Protein AF-A0A3D2JC49-F1 (afdb_monomer)

Structure (mmCIF, N/CA/C/O backbone):
data_AF-A0A3D2JC49-F1
#
_entry.id   AF-A0A3D2JC49-F1
#
loop_
_atom_site.group_PDB
_atom_site.id
_atom_site.type_symbol
_atom_site.label_atom_id
_atom_site.label_alt_id
_atom_site.label_comp_id
_atom_site.label_asym_id
_atom_site.label_entity_id
_atom_site.label_seq_id
_atom_site.pdbx_PDB_ins_code
_atom_site.Cartn_x
_atom_site.Cartn_y
_atom_site.Cartn_z
_atom_site.occupancy
_atom_site.B_iso_or_equiv
_atom_site.auth_seq_id
_atom_site.auth_comp_id
_atom_site.auth_asym_id
_atom_site.auth_atom_id
_atom_site.pdbx_PDB_model_num
ATOM 1 N N . ALA A 1 1 ? 14.932 18.292 14.779 1.00 39.97 1 ALA A N 1
ATOM 2 C CA . ALA A 1 1 ? 14.675 18.226 16.216 1.00 39.97 1 ALA A CA 1
ATOM 3 C C . ALA A 1 1 ? 13.165 18.340 16.402 1.00 39.97 1 ALA A C 1
ATOM 5 O O . ALA A 1 1 ? 12.447 18.648 15.458 1.00 39.97 1 ALA A O 1
ATOM 6 N N . VAL A 1 2 ? 12.656 17.930 17.554 1.00 44.69 2 VAL A N 1
ATOM 7 C CA . VAL A 1 2 ? 11.220 17.808 17.803 1.00 44.69 2 VAL A CA 1
ATOM 8 C C . VAL A 1 2 ? 10.951 18.493 19.133 1.00 44.69 2 VAL A C 1
ATOM 10 O O . VAL A 1 2 ? 11.726 18.306 20.071 1.00 44.69 2 VAL A O 1
ATOM 13 N N . GLY A 1 3 ? 9.915 19.328 19.198 1.00 42.66 3 GLY A N 1
ATOM 14 C CA . GLY A 1 3 ? 9.505 19.971 20.441 1.00 42.66 3 GLY A CA 1
ATOM 15 C C . GLY A 1 3 ? 8.953 18.930 21.404 1.00 42.66 3 GLY A C 1
ATOM 16 O O . GLY A 1 3 ? 7.839 18.455 21.221 1.00 42.66 3 GLY A O 1
ATOM 17 N N . ILE A 1 4 ? 9.738 18.530 22.402 1.00 47.16 4 ILE A N 1
ATOM 18 C CA . ILE A 1 4 ? 9.265 17.660 23.482 1.00 47.16 4 ILE A CA 1
ATOM 19 C C . ILE A 1 4 ? 8.962 18.561 24.671 1.00 47.16 4 ILE A C 1
ATOM 21 O O . ILE A 1 4 ? 9.875 19.095 25.304 1.00 47.16 4 ILE A O 1
ATOM 25 N N . VAL A 1 5 ? 7.681 18.721 24.997 1.00 46.28 5 VAL A N 1
ATOM 26 C CA . VAL A 1 5 ? 7.289 19.432 26.215 1.00 46.28 5 VAL A CA 1
ATOM 27 C C . VAL A 1 5 ? 7.385 18.452 27.384 1.00 46.28 5 VAL A C 1
ATOM 29 O O . VAL A 1 5 ? 6.594 17.513 27.499 1.00 46.28 5 VAL A O 1
ATOM 32 N N . ARG A 1 6 ? 8.364 18.668 28.273 1.00 41.81 6 ARG A N 1
ATOM 33 C CA . ARG A 1 6 ? 8.480 17.961 29.557 1.00 41.81 6 ARG A CA 1
ATOM 34 C C . ARG A 1 6 ? 7.949 18.853 30.676 1.00 41.81 6 ARG A C 1
ATOM 36 O O . ARG A 1 6 ? 8.665 19.714 31.179 1.00 41.81 6 ARG A O 1
ATOM 43 N N . VAL A 1 7 ? 6.707 18.628 31.091 1.00 46.28 7 VAL A N 1
ATOM 44 C CA . VAL A 1 7 ? 6.121 19.314 32.251 1.00 46.28 7 VAL A CA 1
ATOM 45 C C . VAL A 1 7 ? 6.652 18.672 33.541 1.00 46.28 7 VAL A C 1
ATOM 47 O O . VAL A 1 7 ? 6.494 17.470 33.743 1.00 46.28 7 VAL A O 1
ATOM 50 N N . ARG A 1 8 ? 7.302 19.451 34.420 1.00 39.19 8 ARG A N 1
ATOM 51 C CA . ARG A 1 8 ? 7.629 19.035 35.798 1.00 39.19 8 ARG A CA 1
ATOM 52 C C . ARG A 1 8 ? 6.595 19.629 36.756 1.00 39.19 8 ARG A C 1
ATOM 54 O O . ARG A 1 8 ? 6.469 20.846 36.838 1.00 39.19 8 ARG A O 1
ATOM 61 N N . HIS A 1 9 ? 5.890 18.779 37.500 1.00 46.41 9 HIS A N 1
ATOM 62 C CA . HIS A 1 9 ? 4.875 19.182 38.482 1.00 46.41 9 HIS A CA 1
ATOM 63 C C . HIS A 1 9 ? 5.491 19.665 39.806 1.00 46.41 9 HIS A C 1
ATOM 65 O O . HIS A 1 9 ? 5.233 19.083 40.853 1.00 46.41 9 HIS A O 1
ATOM 71 N N . SER A 1 10 ? 6.335 20.700 39.776 1.00 39.62 10 SER A N 1
ATOM 72 C CA . SER A 1 10 ? 6.912 21.270 41.005 1.00 39.62 10 SER A CA 1
ATOM 73 C C . SER A 1 10 ? 6.363 22.650 41.382 1.00 39.62 10 SER A C 1
ATOM 75 O O . SER A 1 10 ? 6.538 23.043 42.529 1.00 39.62 10 SER A O 1
ATOM 77 N N . GLN A 1 11 ? 5.669 23.366 40.481 1.00 47.62 11 GLN A N 1
ATOM 78 C CA . GLN A 1 11 ? 4.970 24.635 40.765 1.00 47.62 11 GLN A CA 1
ATOM 79 C C . GLN A 1 11 ? 3.762 24.838 39.820 1.00 47.62 11 GLN A C 1
ATOM 81 O O . GLN A 1 11 ? 3.788 24.312 38.704 1.00 47.62 11 GLN A O 1
ATOM 86 N N . PRO A 1 12 ? 2.709 25.583 40.224 1.00 50.75 12 PRO A N 1
ATOM 87 C CA . PRO A 1 12 ? 1.574 25.900 39.359 1.00 50.75 12 PRO A CA 1
ATOM 88 C C . PRO A 1 12 ? 2.000 26.904 38.282 1.00 50.75 12 PRO A C 1
ATOM 90 O O . PRO A 1 12 ? 1.977 28.115 38.474 1.00 50.75 12 PRO A O 1
ATOM 93 N N . VAL A 1 13 ? 2.420 26.381 37.137 1.00 59.00 13 VAL A N 1
ATOM 94 C CA . VAL A 1 13 ? 2.703 27.165 35.935 1.00 59.00 13 VAL A CA 1
ATOM 95 C C . VAL A 1 13 ? 1.422 27.203 35.101 1.00 59.00 13 VAL A C 1
ATOM 97 O O . VAL A 1 13 ? 0.988 26.161 34.627 1.00 59.00 13 VAL A O 1
ATOM 100 N N . THR A 1 14 ? 0.787 28.368 34.941 1.00 65.50 14 THR A N 1
ATOM 101 C CA . THR A 1 14 ? -0.473 28.509 34.179 1.00 65.50 14 THR A CA 1
ATOM 102 C C . THR A 1 14 ? -0.261 28.452 32.666 1.00 65.50 14 THR A C 1
ATOM 104 O O . THR A 1 14 ? -1.118 27.936 31.948 1.00 65.50 14 THR A O 1
ATOM 107 N N . THR A 1 15 ? 0.897 28.904 32.179 1.00 66.06 15 THR A N 1
ATOM 108 C CA . THR A 1 15 ? 1.256 28.940 30.756 1.00 66.06 15 THR A CA 1
ATOM 109 C C . THR A 1 15 ? 2.574 28.220 30.486 1.00 66.06 15 THR A C 1
ATOM 111 O O . THR A 1 15 ? 3.553 28.374 31.208 1.00 66.06 15 THR A O 1
ATOM 114 N N . VAL A 1 16 ? 2.622 27.425 29.421 1.00 67.62 16 VAL A N 1
ATOM 115 C CA . VAL A 1 16 ? 3.825 26.727 28.965 1.00 67.62 16 VAL A CA 1
ATOM 116 C C . VAL A 1 16 ? 4.256 27.278 27.614 1.00 67.62 16 VAL A C 1
ATOM 118 O O . VAL A 1 16 ? 3.434 27.544 26.737 1.00 67.62 16 VAL A O 1
ATOM 121 N N . SER A 1 17 ? 5.564 27.455 27.445 1.00 66.69 17 SER A N 1
ATOM 122 C CA . SER A 1 17 ? 6.133 27.768 26.143 1.00 66.69 17 SER A CA 1
ATOM 123 C C . SER A 1 17 ? 6.436 26.486 25.384 1.00 66.69 17 SER A C 1
ATOM 125 O O . SER A 1 17 ? 7.095 25.589 25.908 1.00 66.69 17 SER A O 1
ATOM 127 N N . ILE A 1 18 ? 6.004 26.439 24.131 1.00 64.12 18 ILE A N 1
ATOM 128 C CA . ILE A 1 18 ? 6.214 25.319 23.222 1.00 64.12 18 ILE A CA 1
ATOM 129 C C . ILE A 1 18 ? 7.109 25.803 22.093 1.00 64.12 18 ILE A C 1
ATOM 131 O O . ILE A 1 18 ? 6.855 26.848 21.499 1.00 64.12 18 ILE A O 1
ATOM 135 N N . SER A 1 19 ? 8.163 25.047 21.816 1.00 58.69 19 SER A N 1
ATOM 136 C CA . SER A 1 19 ? 9.083 25.301 20.715 1.00 58.69 19 SER A CA 1
ATOM 137 C C . SER A 1 19 ? 9.473 24.000 20.029 1.00 58.69 19 SER A C 1
ATOM 139 O O . SER A 1 19 ? 9.509 22.944 20.660 1.00 58.69 19 SER A O 1
ATOM 141 N N . GLY A 1 20 ? 9.763 24.060 18.731 1.00 58.50 20 GLY A N 1
ATOM 142 C CA . GLY A 1 20 ? 10.135 22.888 17.940 1.00 58.50 20 GLY A CA 1
ATOM 143 C C . GLY A 1 20 ? 10.686 23.277 16.573 1.00 58.50 20 GLY A C 1
ATOM 144 O O . GLY A 1 20 ? 10.471 24.392 16.114 1.00 58.50 20 GLY A O 1
ATOM 145 N N . GLY A 1 21 ? 11.436 22.376 15.942 1.00 52.50 21 GLY A N 1
ATOM 146 C CA . GLY A 1 21 ? 12.013 22.629 14.625 1.00 52.50 21 GLY A CA 1
ATOM 147 C C . GLY A 1 21 ? 13.159 21.686 14.287 1.00 52.50 21 GLY A C 1
ATOM 148 O O . GLY A 1 21 ? 13.686 20.992 15.156 1.00 52.50 21 GLY A O 1
ATOM 149 N N . GLU A 1 22 ? 13.555 21.613 13.019 1.00 53.75 22 GLU A N 1
ATOM 150 C CA . GLU A 1 22 ? 14.555 20.642 12.561 1.00 53.75 22 GLU A CA 1
ATOM 151 C C . GLU A 1 22 ? 15.942 20.868 13.178 1.00 53.75 22 GLU A C 1
ATOM 153 O O . GLU A 1 22 ? 16.644 19.904 13.506 1.00 53.75 22 GLU A O 1
ATOM 158 N N . THR A 1 23 ? 16.273 22.122 13.450 1.00 53.59 23 THR A N 1
ATOM 159 C CA . THR A 1 23 ? 17.495 22.563 14.115 1.00 53.59 23 THR A CA 1
ATOM 160 C C . THR A 1 23 ? 17.195 23.282 15.435 1.00 53.59 23 THR A C 1
ATOM 162 O O . THR A 1 23 ? 16.060 23.654 15.732 1.00 53.59 23 THR A O 1
ATOM 165 N N . VAL A 1 24 ? 18.233 23.511 16.248 1.00 55.34 24 VAL A N 1
ATOM 166 C CA . VAL A 1 24 ? 18.128 24.379 17.438 1.00 55.34 24 VAL A CA 1
ATOM 167 C C . VAL A 1 24 ? 17.704 25.797 17.041 1.00 55.34 24 VAL A C 1
ATOM 169 O O . VAL A 1 24 ? 16.984 26.450 17.792 1.00 55.34 24 VAL A O 1
ATOM 172 N N . GLN A 1 25 ? 18.118 26.263 15.860 1.00 57.81 25 GLN A N 1
ATOM 173 C CA . GLN A 1 25 ? 17.736 27.574 15.349 1.00 57.81 25 GLN A CA 1
ATOM 174 C C . GLN A 1 25 ? 16.249 27.617 14.979 1.00 57.81 25 GLN A C 1
ATOM 176 O O . GLN A 1 25 ? 15.570 28.568 15.346 1.00 57.81 25 GLN A O 1
ATOM 181 N N . ASP A 1 26 ? 15.714 26.563 14.362 1.00 56.78 26 ASP A N 1
ATOM 182 C CA . ASP A 1 26 ? 14.283 26.469 14.047 1.00 56.78 26 ASP A CA 1
ATOM 183 C C . ASP A 1 26 ? 13.427 26.446 15.315 1.00 56.78 26 ASP A C 1
ATOM 185 O O . ASP A 1 26 ? 12.432 27.157 15.395 1.00 56.78 26 ASP A O 1
ATOM 189 N N . ALA A 1 27 ? 13.861 25.710 16.345 1.00 57.94 27 ALA A N 1
ATOM 190 C CA . ALA A 1 27 ? 13.188 25.705 17.642 1.00 57.94 27 ALA A CA 1
ATOM 191 C C . ALA A 1 27 ? 13.196 27.084 18.322 1.00 57.94 27 ALA A C 1
ATOM 193 O O . ALA A 1 27 ? 12.253 27.433 19.021 1.00 57.94 27 ALA A O 1
ATOM 194 N N . ARG A 1 28 ? 14.240 27.892 18.117 1.00 61.44 28 ARG A N 1
ATOM 195 C CA . ARG A 1 28 ? 14.273 29.280 18.608 1.00 61.44 28 ARG A CA 1
ATOM 196 C C . ARG A 1 28 ? 13.389 30.212 17.781 1.00 61.44 28 ARG A C 1
ATOM 198 O O . ARG A 1 28 ? 12.831 31.151 18.333 1.00 61.44 28 ARG A O 1
ATOM 205 N N . ASN A 1 29 ? 13.268 29.954 16.482 1.00 64.00 29 ASN A N 1
ATOM 206 C CA . ASN A 1 29 ? 12.467 30.761 15.564 1.00 64.00 29 ASN A CA 1
ATOM 207 C C . ASN A 1 29 ? 10.963 30.452 15.667 1.00 64.00 29 ASN A C 1
ATOM 209 O O . ASN A 1 29 ? 10.142 31.306 15.343 1.00 64.00 29 ASN A O 1
ATOM 213 N N . VAL A 1 30 ? 10.595 29.243 16.103 1.00 62.78 30 VAL A N 1
ATOM 214 C CA . VAL A 1 30 ? 9.205 28.789 16.215 1.00 62.78 30 VAL A CA 1
ATOM 215 C C . VAL A 1 30 ? 8.884 28.477 17.673 1.00 62.78 30 VAL A C 1
ATOM 217 O O . VAL A 1 30 ? 9.058 27.354 18.150 1.00 62.78 30 VAL A O 1
ATOM 220 N N . GLN A 1 31 ? 8.409 29.502 18.379 1.00 66.50 31 GLN A N 1
ATOM 221 C CA . GLN A 1 31 ? 7.994 29.434 19.775 1.00 66.50 31 GLN A CA 1
ATOM 222 C C . GLN A 1 31 ? 6.611 30.069 19.930 1.00 66.50 31 GLN A C 1
ATOM 224 O O . GLN A 1 31 ? 6.362 31.159 19.420 1.00 66.50 31 GLN A O 1
ATOM 229 N N . PHE A 1 32 ? 5.717 29.409 20.660 1.00 67.75 32 PHE A N 1
ATOM 230 C CA . PHE A 1 32 ? 4.435 29.986 21.056 1.00 67.75 32 PHE A CA 1
ATOM 231 C C . PHE A 1 32 ? 4.120 29.651 22.516 1.00 67.75 32 PHE A C 1
ATOM 233 O O . PHE A 1 32 ? 4.664 28.702 23.086 1.00 67.75 32 PHE A O 1
ATOM 240 N N . GLN A 1 33 ? 3.271 30.460 23.145 1.00 69.44 33 GLN A N 1
ATOM 241 C CA . GLN A 1 33 ? 2.819 30.247 24.519 1.00 69.44 33 GLN A CA 1
ATOM 242 C C . GLN A 1 33 ? 1.380 29.743 24.515 1.00 69.44 33 GLN A C 1
ATOM 244 O O . GLN A 1 33 ? 0.551 30.229 23.750 1.00 69.44 33 GLN A O 1
ATOM 249 N N . THR A 1 34 ? 1.077 28.780 25.380 1.00 67.19 34 THR A N 1
ATOM 250 C CA . THR A 1 34 ? -0.283 28.264 25.557 1.00 67.19 34 THR A CA 1
ATOM 251 C C . THR A 1 34 ? -0.551 27.933 27.021 1.00 67.19 34 THR A C 1
ATOM 253 O O . THR A 1 34 ? 0.379 27.834 27.823 1.00 67.19 34 THR A O 1
ATOM 256 N N . ASN A 1 35 ? -1.816 27.754 27.394 1.00 70.31 35 ASN A N 1
ATOM 257 C CA . ASN A 1 35 ? -2.174 27.340 28.748 1.00 70.31 35 ASN A CA 1
ATOM 258 C C . ASN A 1 35 ? -1.738 25.895 29.000 1.00 70.31 35 ASN A C 1
ATOM 260 O O . ASN A 1 35 ? -1.950 25.016 28.164 1.00 70.31 35 ASN A O 1
ATOM 264 N N . ILE A 1 36 ? -1.179 25.626 30.184 1.00 67.44 36 ILE A N 1
ATOM 265 C CA . ILE A 1 36 ? -0.744 24.272 30.546 1.00 67.44 36 ILE A CA 1
ATOM 266 C C . ILE A 1 36 ? -1.908 23.281 30.491 1.00 67.44 36 ILE A C 1
ATOM 268 O O . ILE A 1 36 ? -1.710 22.147 30.087 1.00 67.44 36 ILE A O 1
ATOM 272 N N . SER A 1 37 ? -3.128 23.707 30.828 1.00 63.41 37 SER A N 1
ATOM 273 C CA . SER A 1 37 ? -4.338 22.881 30.794 1.00 63.41 37 SER A CA 1
ATOM 274 C C . SER A 1 37 ? -4.749 22.477 29.377 1.00 63.41 37 SER A C 1
ATOM 276 O O . SER A 1 37 ? -5.304 21.395 29.203 1.00 63.41 37 SER A O 1
ATOM 278 N N . SER A 1 38 ? -4.419 23.279 28.362 1.00 61.28 38 SER A N 1
ATOM 279 C CA . SER A 1 38 ? -4.596 22.925 26.946 1.00 61.28 38 SER A CA 1
ATOM 280 C C . SER A 1 38 ? -3.604 21.849 26.486 1.00 61.28 38 SER A C 1
ATOM 282 O O . SER A 1 38 ? -3.833 21.184 25.482 1.00 61.28 38 SER A O 1
ATOM 284 N N . VAL A 1 39 ? -2.514 21.664 27.238 1.00 57.19 39 VAL A N 1
ATOM 285 C CA . VAL A 1 39 ? -1.455 20.674 26.994 1.00 57.19 39 VAL A CA 1
ATOM 286 C C . VAL A 1 39 ? -1.627 19.424 27.862 1.00 57.19 39 VAL A C 1
ATOM 288 O O . VAL A 1 39 ? -1.443 18.316 27.380 1.00 57.19 39 VAL A O 1
ATOM 291 N N . THR A 1 40 ? -1.984 19.580 29.140 1.00 54.81 40 THR A N 1
ATOM 292 C CA . THR A 1 40 ? -2.034 18.505 30.147 1.00 54.81 40 THR A CA 1
ATOM 293 C C . THR A 1 40 ? -3.450 18.037 30.481 1.00 54.81 40 THR A C 1
ATOM 295 O O . THR A 1 40 ? -3.623 16.891 30.886 1.00 54.81 40 THR A O 1
ATOM 298 N N . GLY A 1 41 ? -4.483 18.860 30.259 1.00 49.91 41 GLY A N 1
ATOM 299 C CA . GLY A 1 41 ? -5.902 18.481 30.385 1.00 49.91 41 GLY A CA 1
ATOM 300 C C . GLY A 1 41 ? -6.405 17.599 29.234 1.00 49.91 41 GLY A C 1
ATOM 301 O O . GLY A 1 41 ? -7.597 17.314 29.119 1.00 49.91 41 GLY A O 1
ATOM 302 N N . ALA A 1 42 ? -5.493 17.183 28.365 1.00 49.38 42 ALA A N 1
ATOM 303 C CA . ALA A 1 42 ? -5.682 16.310 27.221 1.00 49.38 42 ALA A CA 1
ATOM 304 C C . ALA A 1 42 ? -5.710 14.805 27.582 1.00 49.38 42 ALA A C 1
ATOM 306 O O . ALA A 1 42 ? -5.765 13.975 26.681 1.00 49.38 42 ALA A O 1
ATOM 307 N N . VAL A 1 43 ? -5.683 14.440 28.872 1.00 47.62 43 VAL A N 1
ATOM 308 C CA . VAL A 1 43 ? -5.729 13.045 29.358 1.00 47.62 43 VAL A CA 1
ATOM 309 C C . VAL A 1 43 ? -7.083 12.758 30.026 1.00 47.62 43 VAL A C 1
ATOM 311 O O . VAL A 1 43 ? -7.542 13.589 30.812 1.00 47.62 43 VAL A O 1
ATOM 314 N N . PRO A 1 44 ? -7.714 11.592 29.791 1.00 45.94 44 PRO A N 1
ATOM 315 C CA . PRO A 1 44 ? -8.818 11.133 30.627 1.00 45.94 44 PRO A CA 1
ATOM 316 C C . PRO A 1 44 ? -8.366 10.908 32.079 1.00 45.94 44 PRO A C 1
ATOM 318 O O . PRO A 1 44 ? -7.251 10.456 32.341 1.00 45.94 44 PRO A O 1
ATOM 321 N N . GLN A 1 45 ? -9.254 11.181 33.035 1.00 43.12 45 GLN A N 1
ATOM 322 C CA . GLN A 1 45 ? -8.967 11.123 34.476 1.00 43.12 45 GLN A CA 1
ATOM 323 C C . GLN A 1 45 ? -8.604 9.714 35.005 1.00 43.12 45 GLN A C 1
ATOM 325 O O . GLN A 1 45 ? -8.135 9.601 36.134 1.00 43.12 45 GLN A O 1
ATOM 330 N N . SER A 1 46 ? -8.775 8.647 34.213 1.00 44.06 46 SER A N 1
ATOM 331 C CA . SER A 1 46 ? -8.655 7.246 34.651 1.00 44.06 46 SER A CA 1
ATOM 332 C C . SER A 1 46 ? -7.310 6.542 34.383 1.00 44.06 46 SER A C 1
ATOM 334 O O . SER A 1 46 ? -7.178 5.380 34.748 1.00 44.06 46 SER A O 1
ATOM 336 N N . GLY A 1 47 ? -6.288 7.219 33.837 1.00 45.09 47 GLY A N 1
ATOM 337 C CA . GLY A 1 47 ? -4.911 6.691 33.737 1.00 45.09 47 GLY A CA 1
ATOM 338 C C . GLY A 1 47 ? -4.706 5.629 32.634 1.00 45.09 47 GLY A C 1
ATOM 339 O O . GLY A 1 47 ? -5.383 4.618 32.565 1.00 45.09 47 GLY A O 1
ATOM 340 N N . SER A 1 48 ? -3.763 5.735 31.703 1.00 44.72 48 SER A N 1
ATOM 341 C CA . SER A 1 48 ? -2.545 6.537 31.662 1.00 44.72 48 SER A CA 1
ATOM 342 C C . SER A 1 48 ? -2.133 6.805 30.210 1.00 44.72 48 SER A C 1
ATOM 344 O O . SER A 1 48 ? -1.747 5.875 29.501 1.00 44.72 48 SER A O 1
ATOM 346 N N . TRP A 1 49 ? -2.152 8.071 29.791 1.00 48.16 49 TRP A N 1
ATOM 347 C CA . TRP A 1 49 ? -1.079 8.618 28.956 1.00 48.16 49 TRP A CA 1
ATOM 348 C C . TRP A 1 49 ? -0.041 9.158 29.941 1.00 48.16 49 TRP A C 1
ATOM 350 O O . TRP A 1 49 ? -0.217 10.238 30.502 1.00 48.16 49 TRP A O 1
ATOM 360 N N . GLN A 1 50 ? 0.978 8.364 30.269 1.00 41.59 50 GLN A N 1
ATOM 361 C CA . GLN A 1 50 ? 2.081 8.831 31.107 1.00 41.59 50 GLN A CA 1
ATOM 362 C C . GLN A 1 50 ? 3.301 9.096 30.230 1.00 41.59 50 GLN A C 1
ATOM 364 O O . GLN A 1 50 ? 3.855 8.176 29.639 1.00 41.59 50 GLN A O 1
ATOM 369 N N . GLY A 1 51 ? 3.746 10.352 30.219 1.00 46.03 51 GLY A N 1
ATOM 370 C CA . GLY A 1 51 ? 5.074 10.726 29.744 1.00 46.03 51 GLY A CA 1
ATOM 371 C C . GLY A 1 51 ? 5.103 11.337 28.346 1.00 46.03 51 GLY A C 1
ATOM 372 O O . GLY A 1 51 ? 4.845 10.667 27.358 1.00 46.03 51 GLY A O 1
ATOM 373 N N . ASN A 1 52 ? 5.560 12.594 28.314 1.00 41.66 52 ASN A N 1
ATOM 374 C CA . ASN A 1 52 ? 5.977 13.369 27.145 1.00 41.66 52 ASN A CA 1
ATOM 375 C C . ASN A 1 52 ? 4.849 13.681 26.139 1.00 41.66 52 ASN A C 1
ATOM 377 O O . ASN A 1 52 ? 4.153 12.805 25.645 1.00 41.66 52 ASN A O 1
ATOM 381 N N . TRP A 1 53 ? 4.690 14.960 25.805 1.00 50.06 53 TRP A N 1
ATOM 382 C CA . TRP A 1 53 ? 3.783 15.400 24.745 1.00 50.06 53 TRP A CA 1
ATOM 383 C C . TRP A 1 53 ? 4.620 15.820 23.542 1.00 50.06 53 TRP A C 1
ATOM 385 O O . TRP A 1 53 ? 5.528 16.648 23.680 1.00 50.06 53 TRP A O 1
ATOM 395 N N . LEU A 1 54 ? 4.320 15.255 22.373 1.00 51.12 54 LEU A N 1
ATOM 396 C CA . LEU A 1 54 ? 4.851 15.723 21.096 1.00 51.12 54 LEU A CA 1
ATOM 397 C C . LEU A 1 54 ? 3.911 16.774 20.523 1.00 51.12 54 LEU A C 1
ATOM 399 O O . LEU A 1 54 ? 3.183 16.547 19.564 1.00 51.12 54 LEU A O 1
ATOM 403 N N . ILE A 1 55 ? 3.912 17.956 21.128 1.00 54.59 55 ILE A N 1
ATOM 404 C CA . ILE A 1 55 ? 3.110 19.040 20.577 1.00 54.59 55 ILE A CA 1
ATOM 405 C C . ILE A 1 55 ? 3.838 19.587 19.360 1.00 54.59 55 ILE A C 1
ATOM 407 O O . ILE A 1 55 ? 4.996 20.004 19.439 1.00 54.59 55 ILE A O 1
ATOM 411 N N . ALA A 1 56 ? 3.153 19.572 18.219 1.00 58.78 56 ALA A N 1
ATOM 412 C CA . ALA A 1 56 ? 3.676 20.196 17.021 1.00 58.78 56 ALA A CA 1
ATOM 413 C C . ALA A 1 56 ? 3.911 21.685 17.270 1.00 58.78 56 ALA A C 1
ATOM 415 O O . ALA A 1 56 ? 3.190 22.342 18.011 1.00 58.78 56 ALA A O 1
ATOM 416 N N . GLN A 1 57 ? 4.922 22.234 16.606 1.00 60.47 57 GLN A N 1
ATOM 417 C CA . GLN A 1 57 ? 5.375 23.619 16.756 1.00 60.47 57 GLN A CA 1
ATOM 418 C C . GLN A 1 57 ? 4.358 24.690 16.294 1.00 60.47 57 GLN A C 1
ATOM 420 O O . GLN A 1 57 ? 4.725 25.847 16.127 1.00 60.47 57 GLN A O 1
ATOM 425 N N . LYS A 1 58 ? 3.097 24.322 16.034 1.00 72.31 58 LYS A N 1
ATOM 426 C CA . LYS A 1 58 ? 2.048 25.204 15.516 1.00 72.31 58 LYS A CA 1
ATOM 427 C C . LYS A 1 58 ? 0.790 25.110 16.383 1.00 72.31 58 LYS A C 1
ATOM 429 O O . LYS A 1 58 ? 0.349 24.010 16.706 1.00 72.31 58 LYS A O 1
ATOM 434 N N . GLN A 1 59 ? 0.170 26.260 16.658 1.00 76.38 59 GLN A N 1
ATOM 435 C CA . GLN A 1 59 ? -1.088 26.366 17.413 1.00 76.38 59 GLN A CA 1
ATOM 436 C C . GLN A 1 59 ? -2.211 25.511 16.799 1.00 76.38 59 GLN A C 1
ATOM 438 O O . GLN A 1 59 ? -2.901 24.805 17.526 1.00 76.38 59 GLN A O 1
ATOM 443 N N . ILE A 1 60 ? -2.287 25.448 15.463 1.00 83.62 60 ILE A N 1
ATOM 444 C CA . ILE A 1 60 ? -3.284 24.640 14.743 1.00 83.62 60 ILE A CA 1
ATOM 445 C C . ILE A 1 60 ? -3.297 23.161 15.167 1.00 83.62 60 ILE A C 1
ATOM 447 O O . ILE A 1 60 ? -4.352 22.542 15.210 1.00 83.62 60 ILE A O 1
ATOM 451 N N . SER A 1 61 ? -2.151 22.574 15.534 1.00 80.75 61 SER A N 1
ATOM 452 C CA . SER A 1 61 ? -2.096 21.178 15.988 1.00 80.75 61 SER A CA 1
ATOM 453 C C . SER A 1 61 ? -2.741 20.980 17.363 1.00 80.75 61 SER A C 1
ATOM 455 O O . SER A 1 61 ? -3.339 19.932 17.605 1.00 80.75 61 SER A O 1
ATOM 457 N N . LEU A 1 62 ? -2.663 21.981 18.245 1.00 77.81 62 LEU A N 1
ATOM 458 C CA . LEU A 1 62 ? -3.391 21.981 19.517 1.00 77.81 62 LEU A CA 1
ATOM 459 C C . LEU A 1 62 ? -4.883 22.243 19.315 1.00 77.81 62 LEU A C 1
ATOM 461 O O . LEU A 1 62 ? -5.703 21.650 20.019 1.00 77.81 62 LEU A O 1
ATOM 465 N N . ASP A 1 63 ? -5.230 23.104 18.360 1.00 84.06 63 ASP A N 1
ATOM 466 C CA . ASP A 1 63 ? -6.622 23.423 18.041 1.00 84.06 63 ASP A CA 1
ATOM 467 C C . ASP A 1 63 ? -7.345 22.185 17.497 1.00 84.06 63 ASP A C 1
ATOM 469 O O . ASP A 1 63 ? -8.414 21.839 17.996 1.00 84.06 63 ASP A O 1
ATOM 473 N N . ILE A 1 64 ? -6.713 21.448 16.571 1.00 88.38 64 ILE A N 1
ATOM 474 C CA . ILE A 1 64 ? -7.216 20.167 16.040 1.00 88.38 64 ILE A CA 1
ATOM 475 C C . ILE A 1 64 ? -7.480 19.172 17.169 1.00 88.38 64 ILE A C 1
ATOM 477 O O . ILE A 1 64 ? -8.542 18.555 17.220 1.00 88.38 64 ILE A O 1
ATOM 481 N N . TRP A 1 65 ? -6.528 19.012 18.089 1.00 83.12 65 TRP A N 1
ATOM 482 C CA . TRP A 1 65 ? -6.695 18.088 19.206 1.00 83.12 65 TRP A CA 1
ATOM 483 C C . TRP A 1 65 ? -7.827 18.500 20.146 1.00 83.12 65 TRP A C 1
ATOM 485 O O . TRP A 1 65 ? -8.668 17.681 20.515 1.00 83.12 65 TRP A O 1
ATOM 495 N N . SER A 1 66 ? -7.860 19.777 20.524 1.00 81.81 66 SER A N 1
ATOM 496 C CA . SER A 1 66 ? -8.886 20.322 21.415 1.00 81.81 66 SER A CA 1
ATOM 497 C C . SER A 1 66 ? -10.275 20.177 20.800 1.00 81.81 66 SER A C 1
ATOM 499 O O . SER A 1 66 ? -11.235 19.831 21.490 1.00 81.81 66 SER A O 1
ATOM 501 N N . TYR A 1 67 ? -10.369 20.382 19.487 1.00 90.12 67 TYR A N 1
ATOM 502 C CA . TYR A 1 67 ? -11.578 20.167 18.715 1.00 90.12 67 TYR A CA 1
ATOM 503 C C . TYR A 1 67 ? -11.986 18.684 18.697 1.00 90.12 67 TYR A C 1
ATOM 505 O O . TYR A 1 67 ? -13.108 18.367 19.086 1.00 90.12 67 TYR A O 1
ATOM 513 N N . ALA A 1 68 ? -11.067 17.765 18.371 1.00 89.44 68 ALA A N 1
ATOM 514 C CA . ALA A 1 68 ? -11.314 16.318 18.383 1.00 89.44 68 ALA A CA 1
ATOM 515 C C . ALA A 1 68 ? -11.764 15.803 19.769 1.00 89.44 68 ALA A C 1
ATOM 517 O O . ALA A 1 68 ? -12.662 14.967 19.888 1.00 89.44 68 ALA A O 1
ATOM 518 N N . LYS A 1 69 ? -11.194 16.347 20.849 1.00 84.31 69 LYS A N 1
ATOM 519 C CA . LYS A 1 69 ? -11.638 16.074 22.222 1.00 84.31 69 LYS A CA 1
ATOM 520 C C . LYS A 1 69 ? -13.074 16.549 22.468 1.00 84.31 69 LYS A C 1
ATOM 522 O O . LYS A 1 69 ? -13.852 15.852 23.111 1.00 84.31 69 LYS A O 1
ATOM 527 N N . LYS A 1 70 ? -13.431 17.741 21.991 1.00 86.88 70 LYS A N 1
ATOM 528 C CA . LYS A 1 70 ? -14.770 18.306 22.194 1.00 86.88 70 LYS A CA 1
ATOM 529 C C . LYS A 1 70 ? -15.842 17.484 21.473 1.00 86.88 70 LYS A C 1
ATOM 531 O O . LYS A 1 70 ? -16.862 17.178 22.078 1.00 86.88 70 LYS A O 1
ATOM 536 N N . ILE A 1 71 ? -15.610 17.123 20.211 1.00 91.75 71 ILE A N 1
ATOM 537 C CA . ILE A 1 71 ? -16.584 16.361 19.408 1.00 91.75 71 ILE A CA 1
ATOM 538 C C . ILE A 1 71 ? -16.728 14.901 19.865 1.00 91.75 71 ILE A C 1
ATOM 540 O O . ILE A 1 71 ? -17.754 14.285 19.605 1.00 91.75 71 ILE A O 1
ATOM 544 N N . SER A 1 72 ? -15.730 14.362 20.573 1.00 86.50 72 SER A N 1
ATOM 545 C CA . SER A 1 72 ? -15.772 13.024 21.185 1.00 86.50 72 SER A CA 1
ATOM 546 C C . SER A 1 72 ? -16.438 12.994 22.562 1.00 86.50 72 SER A C 1
ATOM 548 O O . SER A 1 72 ? -16.238 12.048 23.326 1.00 86.50 72 SER A O 1
ATOM 550 N N . ASP A 1 73 ? -17.175 14.055 22.905 1.00 85.00 73 ASP A N 1
ATOM 551 C CA . ASP A 1 73 ? -17.763 14.278 24.225 1.00 85.00 73 ASP A CA 1
ATOM 552 C C . ASP A 1 73 ? -16.744 14.047 25.354 1.00 85.00 73 ASP A C 1
ATOM 554 O O . ASP A 1 73 ? -16.919 13.235 26.263 1.00 85.00 73 ASP A O 1
ATOM 558 N N . ASN A 1 74 ? -15.601 14.732 25.239 1.00 78.38 74 ASN A N 1
ATOM 559 C CA . ASN A 1 74 ? -14.475 14.638 26.168 1.00 78.38 74 ASN A CA 1
ATOM 560 C C . ASN A 1 74 ? -13.946 13.205 26.363 1.00 78.38 74 ASN A C 1
ATOM 562 O O . ASN A 1 74 ? -13.651 12.809 27.491 1.00 78.38 74 ASN A O 1
ATOM 566 N N . PHE A 1 75 ? -13.746 12.476 25.259 1.00 75.56 75 PHE A N 1
ATOM 567 C CA . PHE A 1 75 ? -13.292 11.075 25.219 1.00 75.56 75 PHE A CA 1
ATOM 568 C C . PHE A 1 75 ? -14.313 10.035 25.691 1.00 75.56 75 PHE A C 1
ATOM 570 O O . PHE A 1 75 ? -13.938 8.882 25.915 1.00 75.56 75 PHE A O 1
ATOM 577 N N . SER A 1 76 ? -15.593 10.396 25.801 1.00 82.75 76 SER A N 1
ATOM 578 C CA . SER A 1 76 ? -16.657 9.396 25.951 1.00 82.75 76 SER A CA 1
ATOM 579 C C . SER A 1 76 ? -16.742 8.493 24.717 1.00 82.75 76 SER A C 1
ATOM 581 O O . SER A 1 76 ? -17.079 7.318 24.846 1.00 82.75 76 SER A O 1
ATOM 583 N N . PHE A 1 77 ? -16.356 9.009 23.543 1.00 88.62 77 PHE A N 1
ATOM 584 C CA . PHE A 1 77 ? -16.229 8.245 22.305 1.00 88.62 77 PHE A CA 1
ATOM 585 C C . PHE A 1 77 ? -14.768 8.085 21.874 1.00 88.62 77 PHE A C 1
ATOM 587 O O . PHE A 1 77 ? -14.018 9.054 21.731 1.00 88.62 77 PHE A O 1
ATOM 594 N N . TYR A 1 78 ? -14.359 6.842 21.631 1.00 89.38 78 TYR A N 1
ATOM 595 C CA . TYR A 1 78 ? -13.006 6.503 21.194 1.00 89.38 78 TYR A CA 1
ATOM 596 C C . TYR A 1 78 ? -13.018 5.360 20.178 1.00 89.38 78 TYR A C 1
ATOM 598 O O . TYR A 1 78 ? -13.921 4.522 20.167 1.00 89.38 78 TYR A O 1
ATOM 606 N N . LEU A 1 79 ? -11.995 5.312 19.323 1.00 90.94 79 LEU A N 1
ATOM 607 C CA . LEU A 1 79 ? -11.891 4.355 18.218 1.00 90.94 79 LEU A CA 1
ATOM 608 C C . LEU A 1 79 ? -12.000 2.894 18.681 1.00 90.94 79 LEU A C 1
ATOM 610 O O . LEU A 1 79 ? -12.604 2.069 18.003 1.00 90.94 79 LEU A O 1
ATOM 614 N N . GLY A 1 80 ? -11.474 2.585 19.864 1.00 89.38 80 GLY A N 1
ATOM 615 C CA . GLY A 1 80 ? -11.589 1.285 20.517 1.00 89.38 80 GLY A CA 1
ATOM 616 C C . GLY A 1 80 ? -13.024 0.793 20.656 1.00 89.38 80 GLY A C 1
ATOM 617 O O . GLY A 1 80 ? -13.251 -0.387 20.448 1.00 89.38 80 GLY A O 1
ATOM 618 N N . MET A 1 81 ? -14.002 1.675 20.891 1.00 91.19 81 MET A N 1
ATOM 619 C CA . MET A 1 81 ? -15.414 1.276 20.948 1.00 91.19 81 MET A CA 1
ATOM 620 C C . MET A 1 81 ? -15.879 0.681 19.619 1.00 91.19 81 MET A C 1
ATOM 622 O O . MET A 1 81 ? -16.511 -0.369 19.594 1.00 91.19 81 MET A O 1
ATOM 626 N N . LEU A 1 82 ? -15.541 1.331 18.501 1.00 94.69 82 LEU A N 1
ATOM 627 C CA . LEU A 1 82 ? -15.871 0.830 17.166 1.00 94.69 82 LEU A CA 1
ATOM 628 C C . LEU A 1 82 ? -15.136 -0.482 16.872 1.00 94.69 82 LEU A C 1
ATOM 630 O O . LEU A 1 82 ? -15.740 -1.433 16.372 1.00 94.69 82 LEU A O 1
ATOM 634 N N . LEU A 1 83 ? -13.841 -0.537 17.198 1.00 93.88 83 LEU A N 1
ATOM 635 C CA . LEU A 1 83 ? -13.002 -1.698 16.916 1.00 93.88 83 LEU A CA 1
ATOM 636 C C . LEU A 1 83 ? -13.403 -2.919 17.750 1.00 93.88 83 LEU A C 1
ATOM 638 O O . LEU A 1 83 ? -13.571 -3.992 17.182 1.00 93.88 83 LEU A O 1
ATOM 642 N N . ASP A 1 84 ? -13.601 -2.767 19.059 1.00 92.56 84 ASP A N 1
ATOM 643 C CA . ASP A 1 84 ? -13.970 -3.862 19.961 1.00 92.56 84 ASP A CA 1
ATOM 644 C C . ASP A 1 84 ? -15.401 -4.351 19.699 1.00 92.56 84 ASP A C 1
ATOM 646 O O . ASP A 1 84 ? -15.687 -5.536 19.873 1.00 92.56 84 ASP A O 1
ATOM 650 N N . ASN A 1 85 ? -16.302 -3.485 19.221 1.00 94.00 85 ASN A N 1
ATOM 651 C CA . ASN A 1 85 ? -17.642 -3.904 18.802 1.00 94.00 85 ASN A CA 1
ATOM 652 C C . ASN A 1 85 ? -17.617 -4.721 17.503 1.00 94.00 85 ASN A C 1
ATOM 654 O O . ASN A 1 85 ? -18.409 -5.647 17.363 1.00 94.00 85 ASN A O 1
ATOM 658 N N . CYS A 1 86 ? -16.700 -4.424 16.577 1.00 96.44 86 CYS A N 1
ATOM 659 C CA . CYS A 1 86 ? -16.662 -5.085 15.269 1.00 96.44 86 CYS A CA 1
ATOM 660 C C . CYS A 1 86 ? -15.707 -6.285 15.196 1.00 96.44 86 CYS A C 1
ATOM 662 O O . CYS A 1 86 ? -15.944 -7.205 14.410 1.00 96.44 86 CYS A O 1
ATOM 664 N N . PHE A 1 87 ? -14.624 -6.285 15.977 1.00 96.50 87 PHE A N 1
ATOM 665 C CA . PHE A 1 87 ? -13.494 -7.185 15.766 1.00 96.50 87 PHE A CA 1
ATOM 666 C C . PHE A 1 87 ? -12.981 -7.872 17.035 1.00 96.50 87 PHE A C 1
ATOM 668 O O . PHE A 1 87 ? -12.959 -7.302 18.123 1.00 96.50 87 PHE A O 1
ATOM 675 N N . ASP A 1 88 ? -12.430 -9.070 16.850 1.00 94.81 88 ASP A N 1
ATOM 676 C CA . ASP A 1 88 ? -11.524 -9.723 17.790 1.00 94.81 88 ASP A CA 1
ATOM 677 C C . ASP A 1 88 ? -10.068 -9.366 17.452 1.00 94.81 88 ASP A C 1
ATOM 679 O O . ASP A 1 88 ? -9.473 -9.886 16.498 1.00 94.81 88 ASP A O 1
ATOM 683 N N . ILE A 1 89 ? -9.476 -8.480 18.256 1.00 91.25 89 ILE A N 1
ATOM 684 C CA . ILE A 1 89 ? -8.149 -7.894 18.009 1.00 91.25 89 ILE A CA 1
ATOM 685 C C . ILE A 1 89 ? -7.052 -8.678 18.741 1.00 91.25 89 ILE A C 1
ATOM 687 O O . ILE A 1 89 ? -7.029 -8.721 19.975 1.00 91.25 89 ILE A O 1
ATOM 691 N N . LYS A 1 90 ? -6.088 -9.236 17.996 1.00 90.56 90 LYS A N 1
ATOM 692 C CA . LYS A 1 90 ? -4.899 -9.933 18.529 1.00 90.56 90 LYS A CA 1
ATOM 693 C C . LYS A 1 90 ? -3.621 -9.522 17.793 1.00 90.56 90 LYS A C 1
ATOM 695 O O . LYS A 1 90 ? -3.677 -9.077 16.651 1.00 90.56 90 LYS A O 1
ATOM 700 N N . GLN A 1 91 ? -2.469 -9.682 18.440 1.00 88.88 91 GLN A N 1
ATOM 701 C CA . GLN A 1 91 ? -1.165 -9.532 17.790 1.00 88.88 91 GLN A CA 1
ATOM 702 C C . GLN A 1 91 ? -0.782 -10.864 17.132 1.00 88.88 91 GLN A C 1
ATOM 704 O O . GLN A 1 91 ? -0.458 -11.825 17.828 1.00 88.88 91 GLN A O 1
ATOM 709 N N . GLY A 1 92 ? -0.852 -10.917 15.804 1.00 90.56 92 GLY A N 1
ATOM 710 C CA . GLY A 1 92 ? -0.662 -12.124 15.008 1.00 90.56 92 GLY A CA 1
ATOM 711 C C . GLY A 1 92 ? -1.631 -13.262 15.349 1.00 90.56 92 GLY A C 1
ATOM 712 O O . GLY A 1 92 ? -2.546 -13.142 16.170 1.00 90.56 92 GLY A O 1
ATOM 713 N N . ASP A 1 93 ? -1.410 -14.393 14.693 1.00 92.62 93 ASP A N 1
ATOM 714 C CA . ASP A 1 93 ? -1.869 -15.715 15.118 1.00 92.62 93 ASP A CA 1
ATOM 715 C C . ASP A 1 93 ? -0.721 -16.491 15.791 1.00 92.62 93 ASP A C 1
ATOM 717 O O . ASP A 1 93 ? -0.955 -17.283 16.705 1.00 92.62 93 ASP A O 1
ATOM 721 N N . VAL A 1 94 ? 0.524 -16.257 15.352 1.00 91.50 94 VAL A N 1
ATOM 722 C CA . VAL A 1 94 ? 1.718 -17.006 15.773 1.00 91.50 94 VAL A CA 1
ATOM 723 C C . VAL A 1 94 ? 2.903 -16.081 16.067 1.00 91.50 94 VAL A C 1
ATOM 725 O O . VAL A 1 94 ? 3.023 -14.992 15.511 1.00 91.50 94 VAL A O 1
ATOM 728 N N . ASN A 1 95 ? 3.821 -16.519 16.932 1.00 89.19 95 ASN A N 1
ATOM 729 C CA . ASN A 1 95 ? 5.083 -15.816 17.169 1.00 89.19 95 ASN A CA 1
ATOM 730 C C . ASN A 1 95 ? 6.153 -16.301 16.176 1.00 89.19 95 ASN A C 1
ATOM 732 O O . ASN A 1 95 ? 6.377 -17.507 16.070 1.00 89.19 95 ASN A O 1
ATOM 736 N N . ALA A 1 96 ? 6.828 -15.380 15.482 1.00 86.12 96 ALA A N 1
ATOM 737 C CA . ALA A 1 96 ? 7.798 -15.710 14.434 1.00 86.12 96 ALA A CA 1
ATOM 738 C C . ALA A 1 96 ? 8.972 -16.570 14.939 1.00 86.12 96 ALA A C 1
ATOM 740 O O . ALA A 1 96 ? 9.382 -17.513 14.265 1.00 86.12 96 ALA A O 1
ATOM 741 N N . THR A 1 97 ? 9.483 -16.300 16.144 1.00 85.25 97 THR A N 1
ATOM 742 C CA . THR A 1 97 ? 10.611 -17.043 16.728 1.00 85.25 97 THR A CA 1
ATOM 743 C C . THR A 1 97 ? 10.221 -18.476 17.073 1.00 85.25 97 THR A C 1
ATOM 745 O O . THR A 1 97 ? 10.967 -19.415 16.798 1.00 85.25 97 THR A O 1
ATOM 748 N N . LEU A 1 98 ? 9.031 -18.648 17.647 1.00 84.88 98 LEU A N 1
ATOM 749 C CA . LEU A 1 98 ? 8.513 -19.955 18.052 1.00 84.88 98 LEU A CA 1
ATOM 750 C C . LEU A 1 98 ? 7.998 -20.787 16.860 1.00 84.88 98 LEU A C 1
ATOM 752 O O . LEU A 1 98 ? 7.806 -21.993 16.992 1.00 84.88 98 LEU A O 1
ATOM 756 N N . LEU A 1 99 ? 7.797 -20.163 15.694 1.00 88.31 99 LEU A N 1
ATOM 757 C CA . LEU A 1 99 ? 7.404 -20.830 14.450 1.00 88.31 99 LEU A CA 1
ATOM 758 C C . LEU A 1 99 ? 8.564 -21.588 13.783 1.00 88.31 99 LEU A C 1
ATOM 760 O O . LEU A 1 99 ? 8.318 -22.522 13.023 1.00 88.31 99 LEU A O 1
ATOM 764 N N . ASN A 1 100 ? 9.820 -21.220 14.068 1.00 87.31 100 ASN A N 1
ATOM 765 C CA . ASN A 1 100 ? 11.014 -21.759 13.401 1.00 87.31 100 ASN A CA 1
ATOM 766 C C . ASN A 1 100 ? 11.065 -23.298 13.289 1.00 87.31 100 ASN A C 1
ATOM 768 O O . ASN A 1 100 ? 11.405 -23.780 12.210 1.00 87.31 100 ASN A O 1
ATOM 772 N N . PRO A 1 101 ? 10.697 -24.095 14.314 1.00 87.75 101 PRO A N 1
ATOM 773 C CA . PRO A 1 101 ? 10.719 -25.558 14.210 1.00 87.75 101 PRO A CA 1
ATOM 774 C C . PRO A 1 101 ? 9.702 -26.142 13.217 1.00 87.75 101 PRO A C 1
ATOM 776 O O . PRO A 1 101 ? 9.843 -27.289 12.804 1.00 87.75 101 PRO A O 1
ATOM 779 N N . LEU A 1 102 ? 8.665 -25.379 12.860 1.00 90.00 102 LEU A N 1
ATOM 780 C CA . LEU A 1 102 ? 7.604 -25.776 11.926 1.00 90.00 102 LEU A CA 1
ATOM 781 C C . LEU A 1 102 ? 7.770 -25.136 10.543 1.00 90.00 102 LEU A C 1
ATOM 783 O O . LEU A 1 102 ? 7.000 -25.424 9.625 1.00 90.00 102 LEU A O 1
ATOM 787 N N . ARG A 1 103 ? 8.750 -24.244 10.402 1.00 91.75 103 ARG A N 1
ATOM 788 C CA . ARG A 1 103 ? 8.988 -23.443 9.208 1.00 91.75 103 ARG A CA 1
ATOM 789 C C . ARG A 1 103 ? 9.504 -24.315 8.064 1.00 91.75 103 ARG A C 1
ATOM 791 O O . ARG A 1 103 ? 10.474 -25.050 8.220 1.00 91.75 103 ARG A O 1
ATOM 798 N N . LEU A 1 104 ? 8.885 -24.181 6.896 1.00 91.56 104 LEU A N 1
ATOM 799 C CA . LEU A 1 104 ? 9.322 -24.824 5.654 1.00 91.56 104 LEU A CA 1
ATOM 800 C C . LEU A 1 104 ? 10.252 -23.918 4.840 1.00 91.56 104 LEU A C 1
ATOM 802 O O . LEU A 1 104 ? 11.154 -24.415 4.164 1.00 91.56 104 LEU A O 1
ATOM 806 N N . GLY A 1 105 ? 10.071 -22.601 4.951 1.00 87.75 105 GLY A N 1
ATOM 807 C CA . GLY A 1 105 ? 10.774 -21.593 4.164 1.00 87.75 105 GLY A CA 1
ATOM 808 C C . GLY A 1 105 ? 9.930 -21.054 3.001 1.00 87.75 105 GLY A C 1
ATOM 809 O O . GLY A 1 105 ? 8.891 -21.634 2.664 1.00 87.75 105 GLY A O 1
ATOM 810 N N . PRO A 1 106 ? 10.374 -19.953 2.370 1.00 88.38 106 PRO A N 1
ATOM 811 C CA . PRO A 1 106 ? 9.713 -19.393 1.194 1.00 88.38 106 PRO A CA 1
ATOM 812 C C . PRO A 1 106 ? 9.704 -20.408 0.042 1.00 88.38 106 PRO A C 1
ATOM 814 O O . PRO A 1 106 ? 10.622 -21.218 -0.079 1.00 88.38 106 PRO A O 1
ATOM 817 N N . GLU A 1 107 ? 8.645 -20.379 -0.774 1.00 86.69 107 GLU A N 1
ATOM 818 C CA . GLU A 1 107 ? 8.442 -21.225 -1.973 1.00 86.69 107 GLU A CA 1
ATOM 819 C C . GLU A 1 107 ? 8.402 -22.751 -1.744 1.00 86.69 107 GLU A C 1
ATOM 821 O O . GLU A 1 107 ? 8.269 -23.519 -2.694 1.00 86.69 107 GLU A O 1
ATOM 826 N N . ARG A 1 108 ? 8.504 -23.218 -0.494 1.00 89.81 108 ARG A N 1
ATOM 827 C CA . ARG A 1 108 ? 8.568 -24.652 -0.162 1.00 89.81 108 ARG A CA 1
ATOM 828 C C . ARG A 1 108 ? 7.257 -25.252 0.328 1.00 89.81 108 ARG A C 1
ATOM 830 O O . ARG A 1 108 ? 7.146 -26.475 0.361 1.00 89.81 108 ARG A O 1
ATOM 837 N N . GLY A 1 109 ? 6.300 -24.424 0.739 1.00 89.06 109 GLY A N 1
ATOM 838 C CA . GLY A 1 109 ? 4.984 -24.887 1.171 1.00 89.06 109 GLY A CA 1
ATOM 839 C C . GLY A 1 109 ? 3.926 -24.742 0.088 1.00 89.06 109 GLY A C 1
ATOM 840 O O . GLY A 1 109 ? 4.119 -24.058 -0.917 1.00 89.06 109 GLY A O 1
ATOM 841 N N . ASN A 1 110 ? 2.802 -25.420 0.293 1.00 90.00 110 ASN A N 1
ATOM 842 C CA . ASN A 1 110 ? 1.635 -25.303 -0.571 1.00 90.00 110 ASN A CA 1
ATOM 843 C C . ASN A 1 110 ? 0.343 -25.653 0.182 1.00 90.00 110 ASN A C 1
ATOM 845 O O . ASN A 1 110 ? 0.322 -26.535 1.041 1.00 90.00 110 ASN A O 1
ATOM 849 N N . PHE A 1 111 ? -0.765 -25.013 -0.194 1.00 90.75 111 PHE A N 1
ATOM 850 C CA . PHE A 1 111 ? -2.060 -25.255 0.449 1.00 90.75 111 PHE A CA 1
ATOM 851 C C . PHE A 1 111 ? -2.567 -26.699 0.281 1.00 90.75 111 PHE A C 1
ATOM 853 O O . PHE A 1 111 ? -3.223 -27.221 1.179 1.00 90.75 111 PHE A O 1
ATOM 860 N N . TYR A 1 112 ? -2.231 -27.382 -0.823 1.00 87.19 112 TYR A N 1
ATOM 861 C CA . TYR A 1 112 ? -2.674 -28.761 -1.084 1.00 87.19 112 TYR A CA 1
ATOM 862 C C . TYR A 1 112 ? -2.085 -29.784 -0.102 1.00 87.19 112 TYR A C 1
ATOM 864 O O . TYR A 1 112 ? -2.730 -30.787 0.198 1.00 87.19 112 TYR A O 1
ATOM 872 N N . ALA A 1 113 ? -0.892 -29.524 0.433 1.00 85.38 113 ALA A N 1
ATOM 873 C CA . ALA A 1 113 ? -0.268 -30.319 1.488 1.00 85.38 113 ALA A CA 1
ATOM 874 C C . ALA A 1 113 ? -0.819 -29.993 2.891 1.00 85.38 113 ALA A C 1
ATOM 876 O O . ALA A 1 113 ? -0.420 -30.616 3.877 1.00 85.38 113 ALA A O 1
ATOM 877 N N . GLY A 1 114 ? -1.744 -29.032 2.994 1.00 84.62 114 GLY A N 1
ATOM 878 C CA . GLY A 1 114 ? -2.251 -28.523 4.263 1.00 84.62 114 GLY A CA 1
ATOM 879 C C . GLY A 1 114 ? -1.238 -27.654 5.010 1.00 84.62 114 GLY A C 1
ATOM 880 O O . GLY A 1 114 ? -1.342 -27.539 6.234 1.00 84.62 114 GLY A O 1
ATOM 881 N N . ASP A 1 115 ? -0.260 -27.083 4.299 1.00 92.31 115 ASP A N 1
ATOM 882 C CA . ASP A 1 115 ? 0.660 -26.095 4.857 1.00 92.31 115 ASP A CA 1
ATOM 883 C C . ASP A 1 115 ? -0.049 -24.750 5.025 1.00 92.31 115 ASP A C 1
ATOM 885 O O . ASP A 1 115 ? -0.938 -24.387 4.252 1.00 92.31 115 ASP A O 1
ATOM 889 N N . VAL A 1 116 ? 0.374 -23.995 6.035 1.00 94.44 116 VAL A N 1
ATOM 890 C CA . VAL A 1 116 ? -0.186 -22.683 6.355 1.00 94.44 116 VAL A CA 1
ATOM 891 C C . VAL A 1 116 ? 0.718 -21.600 5.777 1.00 94.44 116 VAL A C 1
ATOM 893 O O . VAL A 1 116 ? 1.921 -21.584 6.055 1.00 94.44 116 VAL A O 1
ATOM 896 N N . ALA A 1 117 ? 0.140 -20.688 4.994 1.00 95.69 117 ALA A N 1
ATOM 897 C CA . ALA A 1 117 ? 0.838 -19.507 4.491 1.00 95.69 117 ALA A CA 1
ATOM 898 C C . ALA A 1 117 ? 1.097 -18.522 5.638 1.00 95.69 117 ALA A C 1
ATOM 900 O O . ALA A 1 117 ? 0.188 -18.196 6.404 1.00 95.69 117 ALA A O 1
ATOM 901 N N . ILE A 1 118 ? 2.332 -18.044 5.767 1.00 95.75 118 ILE A N 1
ATOM 902 C CA . ILE A 1 118 ? 2.751 -17.179 6.870 1.00 95.75 118 ILE A CA 1
ATOM 903 C C . ILE A 1 118 ? 3.084 -15.799 6.331 1.00 95.75 118 ILE A C 1
ATOM 905 O O . ILE A 1 118 ? 4.051 -15.631 5.586 1.00 95.75 118 ILE A O 1
ATOM 909 N N . TYR A 1 119 ? 2.313 -14.813 6.778 1.00 94.75 119 TYR A N 1
ATOM 910 C CA . TYR A 1 119 ? 2.499 -13.419 6.399 1.00 94.75 119 TYR A CA 1
ATOM 911 C C . TYR A 1 119 ? 3.136 -12.602 7.528 1.00 94.75 119 TYR A C 1
ATOM 913 O O . TYR A 1 119 ? 2.785 -12.754 8.706 1.00 94.75 119 TYR A O 1
ATOM 921 N N . LYS A 1 120 ? 4.071 -11.726 7.155 1.00 91.69 120 LYS A N 1
ATOM 922 C CA . LYS A 1 120 ? 4.878 -10.869 8.038 1.00 91.69 120 LYS A CA 1
ATOM 923 C C . LYS A 1 120 ? 4.676 -9.387 7.729 1.00 91.69 120 LYS A C 1
ATOM 925 O O . LYS A 1 120 ? 3.885 -9.018 6.859 1.00 91.69 120 LYS A O 1
ATOM 930 N N . GLY A 1 121 ? 5.379 -8.517 8.457 1.00 86.50 121 GLY A N 1
ATOM 931 C CA . GLY A 1 121 ? 5.284 -7.072 8.276 1.00 86.50 121 GLY A CA 1
ATOM 932 C C . GLY A 1 121 ? 5.599 -6.609 6.851 1.00 86.50 121 GLY A C 1
ATOM 933 O O . GLY A 1 121 ? 4.956 -5.682 6.358 1.00 86.50 121 GLY A O 1
ATOM 934 N N . GLU A 1 122 ? 6.578 -7.229 6.190 1.00 86.81 122 GLU A N 1
ATOM 935 C CA . GLU A 1 122 ? 7.007 -6.901 4.826 1.00 86.81 122 GLU A CA 1
ATOM 936 C C . GLU A 1 122 ? 5.973 -7.228 3.742 1.00 86.81 122 GLU A C 1
ATOM 938 O O . GLU A 1 122 ? 5.948 -6.543 2.720 1.00 86.81 122 GLU A O 1
ATOM 943 N N . ASP A 1 123 ? 5.089 -8.198 3.981 1.00 89.94 123 ASP A N 1
ATOM 944 C CA . ASP A 1 123 ? 4.061 -8.600 3.014 1.00 89.94 123 ASP A CA 1
ATOM 945 C C . ASP A 1 123 ? 2.901 -7.600 2.951 1.00 89.94 123 ASP A C 1
ATOM 947 O O . ASP A 1 123 ? 2.123 -7.587 1.996 1.00 89.94 123 ASP A O 1
ATOM 951 N N . MET A 1 124 ? 2.745 -6.774 3.989 1.00 89.94 124 MET A N 1
ATOM 952 C CA . MET A 1 124 ? 1.614 -5.862 4.091 1.00 89.94 124 MET A CA 1
ATOM 953 C C . MET A 1 124 ? 1.861 -4.591 3.294 1.00 89.94 124 MET A C 1
ATOM 955 O O . MET A 1 124 ? 2.792 -3.826 3.566 1.00 89.94 124 MET A O 1
ATOM 959 N N . LYS A 1 125 ? 0.935 -4.313 2.379 1.00 89.88 125 LYS A N 1
ATOM 960 C CA . LYS A 1 125 ? 0.816 -3.033 1.684 1.00 89.88 125 LYS A CA 1
ATOM 961 C C . LYS A 1 125 ? -0.608 -2.504 1.846 1.00 89.88 125 LYS A C 1
ATOM 963 O O . LYS A 1 125 ? -1.563 -3.262 1.993 1.00 89.88 125 LYS A O 1
ATOM 968 N N . LEU A 1 126 ? -0.737 -1.184 1.833 1.00 90.62 126 LEU A N 1
ATOM 969 C CA . LEU A 1 126 ? -1.995 -0.488 2.079 1.00 90.62 126 LEU A CA 1
ATOM 970 C C . LEU A 1 126 ? -3.055 -0.847 1.019 1.00 90.62 126 LEU A C 1
ATOM 972 O O . LEU A 1 126 ? -2.810 -0.647 -0.169 1.00 90.62 126 LEU A O 1
ATOM 976 N N . TYR A 1 127 ? -4.209 -1.370 1.456 1.00 94.50 127 TYR A N 1
ATOM 977 C CA . TYR A 1 127 ? -5.306 -1.895 0.619 1.00 94.50 127 TYR A CA 1
ATOM 978 C C . TYR A 1 127 ? -4.913 -2.987 -0.390 1.00 94.50 127 TYR A C 1
ATOM 980 O O . TYR A 1 127 ? -5.716 -3.347 -1.250 1.00 94.50 127 TYR A O 1
ATOM 988 N N . ALA A 1 128 ? -3.691 -3.516 -0.335 1.00 93.00 128 ALA A N 1
ATOM 989 C CA . ALA A 1 128 ? -3.289 -4.565 -1.257 1.00 93.00 128 ALA A CA 1
ATOM 990 C C . ALA A 1 128 ? -3.816 -5.918 -0.779 1.00 93.00 128 ALA A C 1
ATOM 992 O O . ALA A 1 128 ? -3.785 -6.181 0.428 1.00 93.00 128 ALA A O 1
ATOM 993 N N . PRO A 1 129 ? -4.263 -6.798 -1.687 1.00 91.56 129 PRO A N 1
ATOM 994 C CA . PRO A 1 129 ? -4.460 -8.190 -1.320 1.00 91.56 129 PRO A CA 1
ATOM 995 C C . PRO A 1 129 ? -3.156 -8.768 -0.758 1.00 91.56 129 PRO A C 1
ATOM 997 O O . PRO A 1 129 ? -2.060 -8.285 -1.060 1.00 91.56 129 PRO A O 1
ATOM 1000 N N . LEU A 1 130 ? -3.280 -9.809 0.062 1.00 92.00 130 LEU A N 1
ATOM 1001 C CA . LEU A 1 130 ? -2.117 -10.570 0.501 1.00 92.00 130 LEU A CA 1
ATOM 1002 C C . LEU A 1 130 ? -1.381 -11.117 -0.731 1.00 92.00 130 LEU A C 1
ATOM 1004 O O . LEU A 1 130 ? -2.048 -11.637 -1.632 1.00 92.00 130 LEU A O 1
ATOM 1008 N N . PRO A 1 131 ? -0.043 -10.991 -0.798 1.00 90.06 131 PRO A N 1
ATOM 1009 C CA . PRO A 1 131 ? 0.697 -11.451 -1.960 1.00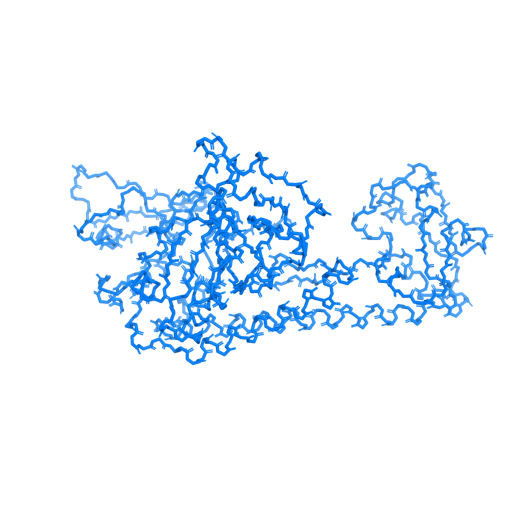 90.06 131 PRO A CA 1
ATOM 1010 C C . PRO A 1 131 ? 0.515 -12.966 -2.130 1.00 90.06 131 PRO A C 1
ATOM 1012 O O . PRO A 1 131 ? 0.532 -13.693 -1.138 1.00 90.06 131 PRO A O 1
ATOM 1015 N N . PRO A 1 132 ? 0.389 -13.475 -3.367 1.00 87.44 132 PRO A N 1
ATOM 1016 C CA . PRO A 1 132 ? 0.218 -14.909 -3.611 1.00 87.44 132 PRO A CA 1
ATOM 1017 C C . PRO A 1 132 ? 1.421 -15.734 -3.130 1.00 87.44 132 PRO A C 1
ATOM 1019 O O . PRO A 1 132 ? 1.280 -16.915 -2.814 1.00 87.44 132 PRO A O 1
ATOM 1022 N N . SER A 1 133 ? 2.594 -15.102 -3.053 1.00 88.94 133 SER A N 1
ATOM 1023 C CA . SER A 1 133 ? 3.812 -15.657 -2.473 1.00 88.94 133 SER A CA 1
ATOM 1024 C C . SER A 1 133 ? 3.999 -15.103 -1.055 1.00 88.94 133 SER A C 1
ATOM 1026 O O . SER A 1 133 ? 4.491 -13.981 -0.920 1.00 88.94 133 SER A O 1
ATOM 1028 N N . PRO A 1 134 ? 3.615 -15.842 0.004 1.00 92.25 134 PRO A N 1
ATOM 1029 C CA . PRO A 1 134 ? 3.827 -15.397 1.378 1.00 92.25 134 PRO A CA 1
ATOM 1030 C C . PRO A 1 134 ? 5.321 -15.371 1.727 1.00 92.25 134 PRO A C 1
ATOM 1032 O O . PRO A 1 134 ? 6.117 -16.124 1.157 1.00 92.25 134 PRO A O 1
ATOM 1035 N N . SER A 1 135 ? 5.692 -14.573 2.732 1.00 91.50 135 SER A N 1
ATOM 1036 C CA . SER A 1 135 ? 7.060 -14.543 3.271 1.00 91.50 135 SER A CA 1
ATOM 1037 C C . SER A 1 135 ? 7.550 -15.894 3.798 1.00 91.50 135 SER A C 1
ATOM 1039 O O . SER A 1 135 ? 8.758 -16.132 3.897 1.00 91.50 135 SER A O 1
ATOM 1041 N N . ASP A 1 136 ? 6.634 -16.771 4.206 1.00 93.69 136 ASP A N 1
ATOM 1042 C CA . ASP A 1 136 ? 6.965 -18.101 4.694 1.00 93.69 136 ASP A CA 1
ATOM 1043 C C . ASP A 1 136 ? 5.835 -19.105 4.533 1.00 93.69 136 ASP A C 1
ATOM 1045 O O . ASP A 1 136 ? 4.672 -18.766 4.319 1.00 93.69 136 ASP A O 1
ATOM 1049 N N . TRP A 1 137 ? 6.203 -20.357 4.772 1.00 95.12 137 TRP A N 1
ATOM 1050 C CA . TRP A 1 137 ? 5.272 -21.454 4.959 1.00 95.12 137 TRP A CA 1
ATOM 1051 C C . TRP A 1 137 ? 5.585 -22.191 6.253 1.00 95.12 137 TRP A C 1
ATOM 1053 O O . TRP A 1 137 ? 6.753 -22.332 6.634 1.00 95.12 137 TRP A O 1
ATOM 1063 N N . ALA A 1 138 ? 4.550 -22.696 6.917 1.00 93.69 138 ALA A N 1
ATOM 1064 C CA . ALA A 1 138 ? 4.704 -23.564 8.074 1.00 93.69 138 ALA A CA 1
ATOM 1065 C C . ALA A 1 138 ? 3.893 -24.845 7.916 1.00 93.69 138 ALA A C 1
ATOM 1067 O O . ALA A 1 138 ? 2.736 -24.830 7.492 1.00 93.69 138 ALA A O 1
ATOM 1068 N N . LYS A 1 139 ? 4.502 -25.953 8.328 1.00 90.75 139 LYS A N 1
ATOM 1069 C CA . LYS A 1 139 ? 3.828 -27.240 8.418 1.00 90.75 139 LYS A CA 1
ATOM 1070 C C . LYS A 1 139 ? 2.988 -27.280 9.687 1.00 90.75 139 LYS A C 1
ATOM 1072 O O . LYS A 1 139 ? 3.484 -26.947 10.763 1.00 90.75 139 LYS A O 1
ATOM 1077 N N . SER A 1 140 ? 1.751 -27.757 9.589 1.00 81.69 140 SER A N 1
ATOM 1078 C CA . SER A 1 140 ? 0.969 -28.125 10.772 1.00 81.69 140 SER A CA 1
ATOM 1079 C C . SER A 1 140 ? 1.241 -29.593 11.119 1.00 81.69 140 SER A C 1
ATOM 1081 O O . SER A 1 140 ? 0.803 -30.476 10.379 1.00 81.69 140 SER A O 1
ATOM 1083 N N . PRO A 1 141 ? 1.986 -29.908 12.195 1.00 74.50 141 PRO A N 1
ATOM 1084 C CA . PRO A 1 141 ? 2.379 -31.286 12.480 1.00 74.50 141 PRO A CA 1
ATOM 1085 C C . PRO A 1 141 ? 1.238 -32.146 13.059 1.00 74.50 141 PRO A C 1
ATOM 1087 O O . PRO A 1 141 ? 1.464 -33.321 13.337 1.00 74.50 141 PRO A O 1
ATOM 1090 N N . GLY A 1 142 ? 0.034 -31.598 13.274 1.00 67.50 142 GLY A N 1
ATOM 1091 C CA . GLY A 1 142 ? -1.097 -32.267 13.935 1.00 67.50 142 GLY A CA 1
ATOM 1092 C C . GLY A 1 142 ? -0.885 -32.489 15.441 1.00 67.50 142 GLY A C 1
ATOM 1093 O O . GLY A 1 142 ? -1.741 -32.148 16.250 1.00 67.50 142 GLY A O 1
ATOM 1094 N N . SER A 1 143 ? 0.287 -32.985 15.847 1.00 66.19 143 SER A N 1
ATOM 1095 C CA . SER A 1 143 ? 0.733 -33.065 17.241 1.00 66.19 143 SER A CA 1
ATOM 1096 C C . SER A 1 143 ? 2.246 -32.842 17.344 1.00 66.19 143 SER A C 1
ATOM 1098 O O . SER A 1 143 ? 3.001 -33.162 16.428 1.00 66.19 143 SER A O 1
ATOM 1100 N N . THR A 1 144 ? 2.704 -32.265 18.453 1.00 73.75 144 THR A N 1
ATOM 1101 C CA . THR A 1 144 ? 4.134 -32.091 18.745 1.00 73.75 144 THR A CA 1
ATOM 1102 C C . THR A 1 144 ? 4.406 -32.394 20.212 1.00 73.75 144 THR A C 1
ATOM 1104 O O . THR A 1 144 ? 3.615 -32.032 21.082 1.00 73.75 144 THR A O 1
ATOM 1107 N N . SER A 1 145 ? 5.525 -33.062 20.492 1.00 72.94 145 SER A N 1
ATOM 1108 C CA . SER A 1 145 ? 5.997 -33.333 21.855 1.00 72.94 145 SER A CA 1
ATOM 1109 C C . SER A 1 145 ? 6.707 -32.129 22.486 1.00 72.94 145 SER A C 1
ATOM 1111 O O . SER A 1 145 ? 6.912 -32.104 23.700 1.00 72.94 145 SER A O 1
ATOM 1113 N N . ASN A 1 146 ? 7.056 -31.109 21.693 1.00 80.12 146 ASN A N 1
ATOM 1114 C CA . ASN A 1 146 ? 7.683 -29.893 22.197 1.00 80.12 146 ASN A CA 1
ATOM 1115 C C . ASN A 1 146 ? 6.624 -28.951 22.798 1.00 80.12 146 ASN A C 1
ATOM 1117 O O . ASN A 1 146 ? 5.842 -28.330 22.073 1.00 80.12 146 ASN A O 1
ATOM 1121 N N . ARG A 1 147 ? 6.632 -28.814 24.132 1.00 78.81 147 ARG A N 1
ATOM 1122 C CA . ARG A 1 147 ? 5.690 -27.967 24.887 1.00 78.81 147 ARG A CA 1
ATOM 1123 C C . ARG A 1 147 ? 5.732 -26.493 24.477 1.00 78.81 147 ARG A C 1
ATOM 1125 O O . ARG A 1 147 ? 4.689 -25.848 24.502 1.00 78.81 147 ARG A O 1
ATOM 1132 N N . GLU A 1 148 ? 6.892 -25.978 24.072 1.00 78.62 148 GLU A N 1
ATOM 1133 C CA . GLU A 1 148 ? 7.053 -24.575 23.660 1.00 78.62 148 GLU A CA 1
ATOM 1134 C C . GLU A 1 148 ? 6.372 -24.290 22.312 1.00 78.62 148 GLU A C 1
ATOM 1136 O O . GLU A 1 148 ? 5.880 -23.190 22.074 1.00 78.62 148 GLU A O 1
ATOM 1141 N N . VAL A 1 149 ? 6.285 -25.307 21.446 1.00 84.25 149 VAL A N 1
ATOM 1142 C CA . VAL A 1 149 ? 5.721 -25.206 20.088 1.00 84.25 149 VAL A CA 1
ATOM 1143 C C . VAL A 1 149 ? 4.267 -25.689 20.034 1.00 84.25 149 VAL A C 1
ATOM 1145 O O . VAL A 1 149 ? 3.530 -25.330 19.118 1.00 84.25 149 VAL A O 1
ATOM 1148 N N . ALA A 1 150 ? 3.814 -26.460 21.029 1.00 85.50 150 ALA A N 1
ATOM 1149 C CA . ALA A 1 150 ? 2.474 -27.047 21.081 1.00 85.50 150 ALA A CA 1
ATOM 1150 C C . ALA A 1 150 ? 1.346 -26.015 20.911 1.00 85.50 150 ALA A C 1
ATOM 1152 O O . ALA A 1 150 ? 0.366 -26.277 20.212 1.00 85.50 150 ALA A O 1
ATOM 1153 N N . GLY A 1 151 ? 1.503 -24.822 21.495 1.00 86.06 151 GLY A N 1
ATOM 1154 C CA . GLY A 1 151 ? 0.540 -23.731 21.342 1.00 86.06 151 GLY A CA 1
ATOM 1155 C C . GLY A 1 151 ? 0.386 -23.281 19.887 1.00 86.06 151 GLY A C 1
ATOM 1156 O O . GLY A 1 151 ? -0.739 -23.166 19.403 1.00 86.06 151 GLY A O 1
ATOM 1157 N N . ILE A 1 152 ? 1.504 -23.091 19.181 1.00 88.50 152 ILE A N 1
ATOM 1158 C CA . ILE A 1 152 ? 1.519 -22.678 17.770 1.00 88.50 152 ILE A CA 1
ATOM 1159 C C . ILE A 1 152 ? 1.038 -23.805 16.867 1.00 88.50 152 ILE A C 1
ATOM 1161 O O . ILE A 1 152 ? 0.204 -23.559 16.004 1.00 88.50 152 ILE A O 1
ATOM 1165 N N . ALA A 1 153 ? 1.490 -25.039 17.095 1.00 88.94 153 ALA A N 1
ATOM 1166 C CA . ALA A 1 153 ? 1.031 -26.198 16.335 1.00 88.94 153 ALA A CA 1
ATOM 1167 C C . ALA A 1 153 ? -0.499 -26.338 16.394 1.00 88.94 153 ALA A C 1
ATOM 1169 O O . ALA A 1 153 ? -1.134 -26.561 15.369 1.00 88.94 153 ALA A O 1
ATOM 1170 N N . ARG A 1 154 ? -1.103 -26.116 17.570 1.00 90.19 154 ARG A N 1
ATOM 1171 C CA . ARG A 1 154 ? -2.563 -26.110 17.725 1.00 90.19 154 ARG A CA 1
ATOM 1172 C C . ARG A 1 154 ? -3.230 -24.962 16.966 1.00 90.19 154 ARG A C 1
ATOM 1174 O O . ARG A 1 154 ? -4.284 -25.170 16.382 1.00 90.19 154 ARG A O 1
ATOM 1181 N N . VAL A 1 155 ? -2.647 -23.760 16.971 1.00 91.31 155 VAL A N 1
ATOM 1182 C CA . VAL A 1 155 ? -3.180 -22.633 16.184 1.00 91.31 155 VAL A CA 1
ATOM 1183 C C . VAL A 1 155 ? -3.158 -22.964 14.692 1.00 91.31 155 VAL A C 1
ATOM 1185 O O . VAL A 1 155 ? -4.183 -22.805 14.037 1.00 91.31 155 VAL A O 1
ATOM 1188 N N . LEU A 1 156 ? -2.035 -23.465 14.169 1.00 92.38 156 LEU A N 1
ATOM 1189 C CA . LEU A 1 156 ? -1.910 -23.857 12.761 1.00 92.38 156 LEU A CA 1
ATOM 1190 C C . LEU A 1 156 ? -2.898 -24.968 12.385 1.00 92.38 156 LEU A C 1
ATOM 1192 O O . LEU A 1 156 ? -3.511 -24.899 11.324 1.00 92.38 156 LEU A O 1
ATOM 1196 N N . GLU A 1 157 ? -3.106 -25.948 13.266 1.00 91.31 157 GLU A N 1
ATOM 1197 C CA . GLU A 1 157 ? -4.080 -27.012 13.023 1.00 91.31 157 GLU A CA 1
ATOM 1198 C C . GLU A 1 157 ? -5.514 -26.474 13.029 1.00 91.31 157 GLU A C 1
ATOM 1200 O O . GLU A 1 157 ? -6.286 -26.777 12.124 1.00 91.31 157 GLU A O 1
ATOM 1205 N N . ASN A 1 158 ? -5.858 -25.594 13.971 1.00 90.81 158 ASN A N 1
ATOM 1206 C CA . ASN A 1 158 ? -7.174 -24.955 14.007 1.00 90.81 158 ASN A CA 1
ATOM 1207 C C . ASN A 1 158 ? -7.455 -24.128 12.743 1.00 90.81 158 ASN A C 1
ATOM 1209 O O . ASN A 1 158 ? -8.597 -24.070 12.298 1.00 90.81 158 ASN A O 1
ATOM 1213 N N . LEU A 1 159 ? -6.434 -23.501 12.146 1.00 91.62 159 LEU A N 1
ATOM 1214 C CA . LEU A 1 159 ? -6.590 -22.731 10.906 1.00 91.62 159 LEU A CA 1
ATOM 1215 C C . LEU A 1 159 ? -6.966 -23.608 9.702 1.00 91.62 159 LEU A C 1
ATOM 1217 O O . LEU A 1 159 ? -7.629 -23.131 8.784 1.00 91.62 159 LEU A O 1
ATOM 1221 N N . LYS A 1 160 ? -6.602 -24.893 9.710 1.00 88.31 160 LYS A N 1
ATOM 1222 C CA . LYS A 1 160 ? -7.002 -25.849 8.664 1.00 88.31 160 LYS A CA 1
ATOM 1223 C C . LYS A 1 160 ? -8.452 -26.302 8.802 1.00 88.31 160 LYS A C 1
ATOM 1225 O O . LYS A 1 160 ? -9.045 -26.740 7.824 1.00 88.31 160 LYS A O 1
ATOM 1230 N N . HIS A 1 161 ? -9.015 -26.171 9.999 1.00 89.19 161 HIS A N 1
ATOM 1231 C CA . HIS A 1 161 ? -10.377 -26.591 10.331 1.00 89.19 161 HIS A CA 1
ATOM 1232 C C . HIS A 1 161 ? -11.271 -25.390 10.646 1.00 89.19 161 HIS A C 1
ATOM 1234 O O . HIS A 1 161 ? -12.175 -25.490 11.468 1.00 89.19 161 HIS A O 1
ATOM 1240 N N . ILE A 1 162 ? -10.999 -24.232 10.031 1.00 90.06 162 ILE A N 1
ATOM 1241 C CA . ILE A 1 162 ? -11.898 -23.081 10.134 1.00 90.06 162 ILE A CA 1
ATOM 1242 C C . ILE A 1 162 ? -13.232 -23.437 9.476 1.00 90.06 162 ILE A C 1
ATOM 1244 O O . ILE A 1 162 ? -13.276 -23.814 8.301 1.00 90.06 162 ILE A O 1
ATOM 1248 N N . ASP A 1 163 ? -14.311 -23.232 10.225 1.00 84.88 163 ASP A N 1
ATOM 1249 C CA . ASP A 1 163 ? -15.669 -23.304 9.708 1.00 84.88 163 ASP A CA 1
ATOM 1250 C C . ASP A 1 163 ? -15.982 -22.051 8.879 1.00 84.88 163 ASP A C 1
ATOM 1252 O O . ASP A 1 163 ? -16.045 -20.930 9.390 1.00 84.88 163 ASP A O 1
ATOM 1256 N N . GLY A 1 164 ? -16.176 -22.243 7.575 1.00 88.69 164 GLY A N 1
ATOM 1257 C CA . GLY A 1 164 ? -16.520 -21.170 6.646 1.00 88.69 164 GLY A CA 1
ATOM 1258 C C . GLY A 1 164 ? -15.375 -20.188 6.380 1.00 88.69 164 GLY A C 1
ATOM 1259 O O . GLY A 1 164 ? -14.204 -20.565 6.300 1.00 88.69 164 GLY A O 1
ATOM 1260 N N . LYS A 1 165 ? -15.740 -18.918 6.181 1.00 93.12 165 LYS A N 1
ATOM 1261 C CA . LYS A 1 165 ? -14.819 -17.834 5.832 1.00 93.12 165 LYS A CA 1
ATOM 1262 C C . LYS A 1 165 ? -14.659 -16.879 7.000 1.00 93.12 165 LYS A C 1
ATOM 1264 O O . LYS A 1 165 ? -15.641 -16.419 7.576 1.00 93.12 165 LYS A O 1
ATOM 1269 N N . GLN A 1 166 ? -13.414 -16.550 7.313 1.00 94.69 166 GLN A N 1
ATOM 1270 C CA . GLN A 1 166 ? -13.072 -15.499 8.259 1.00 94.69 166 GLN A CA 1
ATOM 1271 C C . GLN A 1 166 ? -12.570 -14.284 7.497 1.00 94.69 166 GLN A C 1
ATOM 1273 O O . GLN A 1 166 ? -11.700 -14.390 6.632 1.00 94.69 166 GLN A O 1
ATOM 1278 N N . TYR A 1 167 ? -13.091 -13.126 7.875 1.00 95.81 167 TYR A N 1
ATOM 1279 C CA . TYR A 1 167 ? -12.713 -11.846 7.305 1.00 95.81 167 TYR A CA 1
ATOM 1280 C C . TYR A 1 167 ? -12.069 -10.967 8.360 1.00 95.81 167 TYR A C 1
ATOM 1282 O O . TYR A 1 167 ? -12.268 -11.168 9.562 1.00 95.81 167 TYR A O 1
ATOM 1290 N N . GLY A 1 168 ? -11.330 -9.957 7.928 1.00 96.69 168 GLY A N 1
ATOM 1291 C CA . GLY A 1 168 ? -10.851 -8.964 8.864 1.00 96.69 168 GLY A CA 1
ATOM 1292 C C . GLY A 1 168 ? -9.862 -7.987 8.279 1.00 96.69 168 GLY A C 1
ATOM 1293 O O . GLY A 1 168 ? -9.581 -7.972 7.081 1.00 96.69 168 GLY A O 1
ATOM 1294 N N . ILE A 1 169 ? -9.312 -7.185 9.180 1.00 96.25 169 ILE A N 1
ATOM 1295 C CA . ILE A 1 169 ? -8.249 -6.240 8.880 1.00 96.25 169 ILE A CA 1
ATOM 1296 C C . ILE A 1 169 ? -6.945 -6.803 9.420 1.00 96.25 169 ILE A C 1
ATOM 1298 O O . ILE A 1 169 ? -6.854 -7.228 10.575 1.00 96.25 169 ILE A O 1
ATOM 1302 N N . VAL A 1 170 ? -5.920 -6.772 8.584 1.00 93.75 170 VAL A N 1
ATOM 1303 C CA . VAL A 1 170 ? -4.540 -6.925 9.021 1.00 93.75 170 VAL A CA 1
ATOM 1304 C C . VAL A 1 170 ? -3.879 -5.557 8.966 1.00 93.75 170 VAL A C 1
ATOM 1306 O O . VAL A 1 170 ? -3.945 -4.858 7.959 1.00 93.75 170 VAL A O 1
ATOM 1309 N N . LEU A 1 171 ? -3.278 -5.157 10.077 1.00 90.56 171 LEU A N 1
ATOM 1310 C CA . LEU A 1 171 ? -2.583 -3.891 10.243 1.00 90.56 171 LEU A CA 1
ATOM 1311 C C . LEU A 1 171 ? -1.131 -4.201 10.582 1.00 90.56 171 LEU A C 1
ATOM 1313 O O . LEU A 1 171 ? -0.850 -4.888 11.562 1.00 90.56 171 LEU A O 1
ATOM 1317 N N . ARG A 1 172 ? -0.188 -3.680 9.800 1.00 86.56 172 ARG A N 1
ATOM 1318 C CA . ARG A 1 172 ? 1.233 -3.825 10.115 1.00 86.56 172 ARG A CA 1
ATOM 1319 C C . ARG A 1 172 ? 1.522 -3.198 11.474 1.00 86.56 172 ARG A C 1
ATOM 1321 O O . ARG A 1 172 ? 1.148 -2.051 11.706 1.00 86.56 172 ARG A O 1
ATOM 1328 N N . GLN A 1 173 ? 2.201 -3.915 12.369 1.00 74.44 173 GLN A N 1
ATOM 1329 C CA . GLN A 1 173 ? 2.695 -3.307 13.598 1.00 74.44 173 GLN A CA 1
ATOM 1330 C C . GLN A 1 173 ? 3.714 -2.242 13.208 1.00 74.44 173 GLN A C 1
ATOM 1332 O O . GLN A 1 173 ? 4.736 -2.531 12.580 1.00 74.44 173 GLN A O 1
ATOM 1337 N N . VAL A 1 174 ? 3.410 -0.988 13.521 1.00 61.47 174 VAL A N 1
ATOM 1338 C CA . VAL A 1 174 ? 4.210 0.105 12.994 1.00 61.47 174 VAL A CA 1
ATOM 1339 C C . VAL A 1 174 ? 5.289 0.487 13.984 1.00 61.47 174 VAL A C 1
ATOM 1341 O O . VAL A 1 174 ? 4.987 1.024 15.044 1.00 61.47 174 VAL A O 1
ATOM 1344 N N . ALA A 1 175 ? 6.546 0.255 13.600 1.00 51.69 175 ALA A N 1
ATOM 1345 C CA . ALA A 1 175 ? 7.678 1.001 14.122 1.00 51.69 175 ALA A CA 1
ATOM 1346 C C . ALA A 1 175 ? 7.974 2.210 13.202 1.00 51.69 175 ALA A C 1
ATOM 1348 O O . ALA A 1 175 ? 7.927 2.063 11.981 1.00 51.69 175 ALA A O 1
ATOM 1349 N N . ARG A 1 176 ? 8.256 3.383 13.792 1.00 49.94 176 ARG A N 1
ATOM 1350 C CA . ARG A 1 176 ? 8.270 4.803 13.322 1.00 49.94 176 ARG A CA 1
ATOM 1351 C C . ARG A 1 176 ? 8.609 5.186 11.864 1.00 49.94 176 ARG A C 1
ATOM 1353 O O . ARG A 1 176 ? 8.494 6.359 11.520 1.00 49.94 176 ARG A O 1
ATOM 1360 N N . LEU A 1 177 ? 9.047 4.279 10.997 1.00 40.38 177 LEU A N 1
ATOM 1361 C CA . LEU A 1 177 ? 9.378 4.577 9.598 1.00 40.38 177 LEU A CA 1
ATOM 1362 C C . LEU A 1 177 ? 8.167 4.466 8.649 1.00 40.38 177 LEU A C 1
ATOM 1364 O O . LEU A 1 177 ? 8.205 5.074 7.580 1.00 40.38 177 LEU A O 1
ATOM 1368 N N . ASN A 1 178 ? 7.096 3.766 9.058 1.00 45.00 178 ASN A N 1
ATOM 1369 C CA . ASN A 1 178 ? 5.973 3.391 8.181 1.00 45.00 178 ASN A CA 1
ATOM 1370 C C . ASN A 1 178 ? 4.600 4.005 8.549 1.00 45.00 178 ASN A C 1
ATOM 1372 O O . ASN A 1 178 ? 3.640 3.763 7.830 1.00 45.00 178 ASN A O 1
ATOM 1376 N N . THR A 1 179 ? 4.476 4.798 9.626 1.00 50.69 179 THR A N 1
ATOM 1377 C CA . THR A 1 179 ? 3.225 5.496 10.048 1.00 50.69 179 THR A CA 1
ATOM 1378 C C . THR A 1 179 ? 3.078 6.894 9.450 1.00 50.69 179 THR A C 1
ATOM 1380 O O . THR A 1 179 ? 2.278 7.702 9.911 1.00 50.69 179 THR A O 1
ATOM 1383 N N . ARG A 1 180 ? 3.921 7.226 8.477 1.00 60.91 180 ARG A N 1
ATOM 1384 C CA . ARG A 1 180 ? 4.250 8.609 8.121 1.00 60.91 180 ARG A CA 1
ATOM 1385 C C . ARG A 1 180 ? 3.083 9.397 7.533 1.00 60.91 180 ARG A C 1
ATOM 1387 O O . ARG A 1 180 ? 2.896 10.553 7.891 1.00 60.91 180 ARG A O 1
ATOM 1394 N N . GLU A 1 181 ? 2.275 8.748 6.704 1.00 66.38 181 GLU A N 1
ATOM 1395 C CA . GLU A 1 181 ? 1.085 9.358 6.093 1.00 66.38 181 GLU A CA 1
ATOM 1396 C C . GLU A 1 181 ? -0.175 8.539 6.382 1.00 66.38 181 GLU A C 1
ATOM 1398 O O . GLU A 1 181 ? -1.229 9.101 6.671 1.00 66.38 181 GLU A O 1
ATOM 1403 N N . ARG A 1 182 ? -0.068 7.204 6.346 1.00 81.19 182 ARG A N 1
ATOM 1404 C CA . ARG A 1 182 ? -1.187 6.273 6.538 1.00 81.19 182 ARG A CA 1
ATOM 1405 C C . ARG A 1 182 ? -0.741 5.037 7.312 1.00 81.19 182 ARG A C 1
ATOM 1407 O O . ARG A 1 182 ? 0.403 4.600 7.182 1.00 81.19 182 ARG A O 1
ATOM 1414 N N . LEU A 1 183 ? -1.647 4.443 8.087 1.00 86.06 183 LEU A N 1
ATOM 1415 C CA . LEU A 1 183 ? -1.435 3.103 8.628 1.00 86.06 183 LEU A CA 1
ATOM 1416 C C . LEU A 1 183 ? -1.479 2.086 7.484 1.00 86.06 183 LEU A C 1
ATOM 1418 O O . LEU A 1 183 ? -2.392 2.121 6.659 1.00 86.06 183 LEU A O 1
ATOM 1422 N N . ILE A 1 184 ? -0.513 1.166 7.447 1.00 88.31 184 ILE A N 1
ATOM 1423 C CA . ILE A 1 184 ? -0.477 0.084 6.456 1.00 88.31 184 ILE A CA 1
ATOM 1424 C C . ILE A 1 184 ? -1.431 -1.018 6.912 1.00 88.31 184 ILE A C 1
ATOM 1426 O O . ILE A 1 184 ? -1.050 -1.899 7.684 1.00 88.31 184 ILE A O 1
ATOM 1430 N N . ALA A 1 185 ? -2.669 -0.940 6.436 1.00 90.94 185 ALA A N 1
ATOM 1431 C CA . ALA A 1 185 ? -3.706 -1.924 6.694 1.00 90.94 185 ALA A CA 1
ATOM 1432 C C . ALA A 1 185 ? -4.308 -2.450 5.390 1.00 90.94 185 ALA A C 1
ATOM 1434 O O . ALA A 1 185 ? -4.323 -1.756 4.370 1.00 90.94 185 ALA A O 1
ATOM 1435 N N . SER A 1 186 ? -4.811 -3.679 5.430 1.00 94.31 186 SER A N 1
ATOM 1436 C CA . SER A 1 186 ? -5.569 -4.259 4.328 1.00 94.31 186 SER A CA 1
ATOM 1437 C C . SER A 1 186 ? -6.616 -5.252 4.819 1.00 94.31 186 SER A C 1
ATOM 1439 O O . SER A 1 186 ? -6.631 -5.643 5.988 1.00 94.31 186 SER A O 1
ATOM 1441 N N . TRP A 1 187 ? -7.501 -5.640 3.908 1.00 96.75 187 TRP A N 1
ATOM 1442 C CA . TRP A 1 187 ? -8.524 -6.647 4.132 1.00 96.75 187 TRP A CA 1
ATOM 1443 C C . TRP A 1 187 ? -7.967 -8.040 3.849 1.00 96.75 187 TRP A C 1
ATOM 1445 O O . TRP A 1 187 ? -7.344 -8.256 2.810 1.00 96.75 187 TRP A O 1
ATOM 1455 N N . PHE A 1 188 ? -8.223 -8.992 4.742 1.00 95.94 188 PHE A N 1
ATOM 1456 C CA . PHE A 1 188 ? -7.923 -10.398 4.499 1.00 95.94 188 PHE A CA 1
ATOM 1457 C C . PHE A 1 188 ? -9.193 -11.244 4.514 1.00 95.94 188 PHE A C 1
ATOM 1459 O O . PHE A 1 188 ? -10.173 -10.947 5.200 1.00 95.94 188 PHE A O 1
ATOM 1466 N N . GLU A 1 189 ? -9.124 -12.341 3.774 1.00 94.94 189 GLU A N 1
ATOM 1467 C CA . GLU A 1 189 ? -10.075 -13.441 3.796 1.00 94.94 189 GLU A CA 1
ATOM 1468 C C . GLU A 1 189 ? -9.271 -14.723 4.003 1.00 94.94 189 GLU A C 1
ATOM 1470 O O . GLU A 1 189 ? -8.234 -14.911 3.365 1.00 94.94 189 GLU A O 1
ATOM 1475 N N . ARG A 1 190 ? -9.713 -15.582 4.921 1.00 92.62 190 ARG A N 1
ATOM 1476 C CA . ARG A 1 190 ? -9.101 -16.893 5.144 1.00 92.62 190 ARG A CA 1
ATOM 1477 C C . ARG A 1 190 ? -10.155 -17.967 5.346 1.00 92.62 190 ARG A C 1
ATOM 1479 O O . ARG A 1 190 ? -11.165 -17.737 6.009 1.00 92.62 190 ARG A O 1
ATOM 1486 N N . GLU A 1 191 ? -9.882 -19.143 4.808 1.00 93.81 191 GLU A N 1
ATOM 1487 C CA . GLU A 1 191 ? -10.723 -20.334 4.912 1.00 93.81 191 GLU A CA 1
ATOM 1488 C C . GLU A 1 191 ? -9.844 -21.589 4.998 1.00 93.81 191 GLU A C 1
ATOM 1490 O O . GLU A 1 191 ? -8.634 -21.532 4.779 1.00 93.81 191 GLU A O 1
ATOM 1495 N N . SER A 1 192 ? -10.450 -22.738 5.291 1.00 90.75 192 SER A N 1
ATOM 1496 C CA . SER A 1 192 ? -9.743 -24.018 5.460 1.00 90.75 192 SER A CA 1
ATOM 1497 C C . SER A 1 192 ? -8.939 -24.476 4.236 1.00 90.75 192 SER A C 1
ATOM 1499 O O . SER A 1 192 ? -7.951 -25.191 4.386 1.00 90.75 192 SER A O 1
ATOM 1501 N N . LYS A 1 193 ? -9.333 -24.063 3.022 1.00 91.12 193 LYS A N 1
ATOM 1502 C CA . LYS A 1 193 ? -8.636 -24.394 1.762 1.00 91.12 193 LYS A CA 1
ATOM 1503 C C . LYS A 1 193 ? -7.434 -23.496 1.469 1.00 91.12 193 LYS A C 1
ATOM 1505 O O . LYS A 1 193 ? -6.585 -23.866 0.664 1.00 91.12 193 LYS A O 1
ATOM 1510 N N . SER A 1 194 ? -7.367 -22.335 2.107 1.00 92.00 194 SER A N 1
ATOM 1511 C CA . SER A 1 194 ? -6.281 -21.361 1.988 1.00 92.00 194 SER A CA 1
ATOM 1512 C C . SER A 1 194 ? -5.858 -20.890 3.385 1.00 92.00 194 SER A C 1
ATOM 1514 O O . SER A 1 194 ? -5.963 -19.702 3.715 1.00 92.00 194 SER A O 1
ATOM 1516 N N . PRO A 1 195 ? -5.409 -21.820 4.254 1.00 93.19 195 PRO A N 1
ATOM 1517 C CA . PRO A 1 195 ? -5.098 -21.490 5.631 1.00 93.19 195 PRO A CA 1
ATOM 1518 C C . PRO A 1 195 ? -3.910 -20.533 5.670 1.00 93.19 195 PRO A C 1
ATOM 1520 O O . PRO A 1 195 ? -2.829 -20.816 5.151 1.00 93.19 195 PRO A O 1
ATOM 1523 N N . LEU A 1 196 ? -4.107 -19.399 6.330 1.00 95.06 196 LEU A N 1
ATOM 1524 C CA . LEU A 1 196 ? -3.072 -18.395 6.519 1.00 95.06 196 LEU A CA 1
ATOM 1525 C C . LEU A 1 196 ? -2.994 -17.943 7.971 1.00 95.06 196 LEU A C 1
ATOM 1527 O O . LEU A 1 196 ? -4.003 -17.894 8.683 1.00 95.06 196 LEU A O 1
ATOM 1531 N N . ALA A 1 197 ? -1.783 -17.593 8.386 1.00 95.44 197 ALA A N 1
ATOM 1532 C CA . ALA A 1 197 ? -1.473 -17.073 9.704 1.00 95.44 197 ALA A CA 1
ATOM 1533 C C . ALA A 1 197 ? -0.618 -15.810 9.594 1.00 95.44 197 ALA A C 1
ATOM 1535 O O . ALA A 1 197 ? 0.235 -15.677 8.715 1.00 95.44 197 ALA A O 1
ATOM 1536 N N . PHE A 1 198 ? -0.820 -14.905 10.542 1.00 95.50 198 PHE A N 1
ATOM 1537 C CA . PHE A 1 198 ? -0.029 -13.689 10.673 1.00 95.50 198 PHE A CA 1
ATOM 1538 C C . PHE A 1 198 ? 0.990 -13.831 11.802 1.00 95.50 198 PHE A C 1
ATOM 1540 O O . PHE A 1 198 ? 0.676 -14.378 12.865 1.00 95.50 198 PHE A O 1
ATOM 1547 N N . THR A 1 199 ? 2.207 -13.328 11.613 1.00 93.44 199 THR A N 1
ATOM 1548 C CA . THR A 1 199 ? 3.176 -13.265 12.714 1.00 93.44 199 THR A CA 1
ATOM 1549 C C . THR A 1 199 ? 2.838 -12.145 13.699 1.00 93.44 199 THR A C 1
ATOM 1551 O O . THR A 1 199 ? 2.000 -11.277 13.447 1.00 93.44 199 THR A O 1
ATOM 1554 N N . ASN A 1 200 ? 3.531 -12.125 14.836 1.00 89.75 200 ASN A N 1
ATOM 1555 C CA . ASN A 1 200 ? 3.412 -11.084 15.854 1.00 89.75 200 ASN A CA 1
ATOM 1556 C C . ASN A 1 200 ? 3.871 -9.685 15.389 1.00 89.75 200 ASN A C 1
ATOM 1558 O O . ASN A 1 200 ? 3.752 -8.733 16.154 1.00 89.75 200 ASN A O 1
ATOM 1562 N N . GLU A 1 201 ? 4.371 -9.534 14.163 1.00 87.94 201 GLU A N 1
ATOM 1563 C CA . GLU A 1 201 ? 4.659 -8.233 13.540 1.00 87.94 201 GLU A CA 1
ATOM 1564 C C . GLU A 1 201 ? 3.402 -7.547 12.985 1.00 87.94 201 GLU A C 1
ATOM 1566 O O . GLU A 1 201 ? 3.474 -6.454 12.424 1.00 87.94 201 GLU A O 1
ATOM 1571 N N . LEU A 1 202 ? 2.242 -8.192 13.106 1.00 90.38 202 LEU A N 1
ATOM 1572 C CA . LEU A 1 202 ? 0.973 -7.736 12.564 1.00 90.38 202 LEU A CA 1
ATOM 1573 C C . LEU A 1 202 ? -0.090 -7.705 13.665 1.00 90.38 202 LEU A C 1
ATOM 1575 O O . LEU A 1 202 ? -0.154 -8.582 14.525 1.00 90.38 202 LEU A O 1
ATOM 1579 N N . TRP A 1 203 ? -0.962 -6.708 13.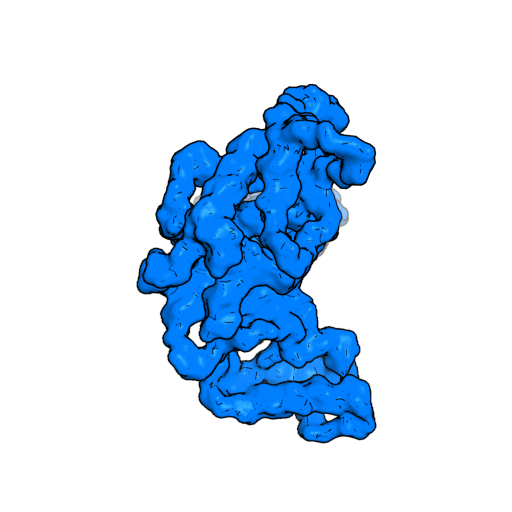623 1.00 90.06 203 TRP A N 1
ATOM 1580 C CA . TRP A 1 203 ? -2.227 -6.698 14.344 1.00 90.06 203 TRP A CA 1
ATOM 1581 C C . TRP A 1 203 ? -3.300 -7.308 13.453 1.00 90.06 203 TRP A C 1
ATOM 1583 O O . TRP A 1 203 ? -3.531 -6.859 12.333 1.00 90.06 203 TRP A O 1
ATOM 1593 N N . ARG A 1 204 ? -3.967 -8.332 13.966 1.00 92.75 204 ARG A N 1
ATOM 1594 C CA . ARG A 1 204 ? -5.037 -9.054 13.291 1.00 92.75 204 ARG A CA 1
ATOM 1595 C C . ARG A 1 204 ? -6.354 -8.719 13.977 1.00 92.75 204 ARG A C 1
ATOM 1597 O O . ARG A 1 204 ? -6.530 -9.024 15.156 1.00 92.75 204 ARG A O 1
ATOM 1604 N N . MET A 1 205 ? -7.268 -8.113 13.233 1.00 95.00 205 MET A N 1
ATOM 1605 C CA . MET A 1 205 ? -8.614 -7.751 13.671 1.00 95.00 205 MET A CA 1
ATOM 1606 C C . MET A 1 205 ? -9.602 -8.647 12.923 1.00 95.00 205 MET A C 1
ATOM 1608 O O . MET A 1 205 ? -9.924 -8.380 11.768 1.00 95.00 205 MET A O 1
ATOM 1612 N N . MET A 1 206 ? -10.024 -9.757 13.534 1.00 96.25 206 MET A N 1
ATOM 1613 C CA . MET A 1 206 ? -10.978 -10.682 12.903 1.00 96.25 206 MET A CA 1
ATOM 1614 C C . MET A 1 206 ? -12.395 -10.151 13.073 1.00 96.25 206 MET A C 1
ATOM 1616 O O . MET A 1 206 ? -12.778 -9.844 14.195 1.00 96.25 206 MET A O 1
ATOM 1620 N N . LEU A 1 207 ? -13.154 -10.039 11.987 1.00 97.56 207 LEU A N 1
ATOM 1621 C CA . LEU A 1 207 ? -14.544 -9.596 12.030 1.00 97.56 207 LEU A CA 1
ATOM 1622 C C . LEU A 1 207 ? -15.377 -10.606 12.822 1.00 97.56 207 LEU A C 1
ATOM 1624 O O . LEU A 1 207 ? -15.273 -11.813 12.586 1.00 97.56 207 LEU A O 1
ATOM 1628 N N . LYS A 1 208 ? -16.183 -10.115 13.764 1.00 96.75 208 LYS A N 1
ATOM 1629 C CA . LYS A 1 208 ? -17.082 -10.973 14.538 1.00 96.75 208 LYS A CA 1
ATOM 1630 C C . LYS A 1 208 ? -18.193 -11.545 13.641 1.00 96.75 208 LYS A C 1
ATOM 1632 O O . LYS A 1 208 ? -18.606 -10.863 12.702 1.00 96.75 208 LYS A O 1
ATOM 1637 N N . PRO A 1 209 ? -18.682 -12.774 13.896 1.00 91.88 209 PRO A N 1
ATOM 1638 C CA . PRO A 1 209 ? -19.582 -13.479 12.973 1.00 91.88 209 PRO A CA 1
ATOM 1639 C C . PRO A 1 209 ? -20.916 -12.776 12.680 1.00 91.88 209 PRO A C 1
ATOM 1641 O O . PRO A 1 209 ? -21.504 -12.994 11.627 1.00 91.88 209 PRO A O 1
ATOM 1644 N N . ASP A 1 210 ? -21.402 -11.961 13.612 1.00 93.56 210 ASP A N 1
ATOM 1645 C CA . ASP A 1 210 ? -22.673 -11.234 13.562 1.00 93.56 210 ASP A CA 1
ATOM 1646 C C . ASP A 1 210 ? -22.549 -9.812 12.991 1.00 93.56 210 ASP A C 1
ATOM 1648 O O . ASP A 1 210 ? -23.549 -9.112 12.828 1.00 93.56 210 ASP A O 1
ATOM 1652 N N . ILE A 1 211 ? -21.331 -9.379 12.656 1.00 96.62 211 ILE A N 1
ATOM 1653 C CA . ILE A 1 211 ? -21.060 -8.036 12.151 1.00 96.62 211 ILE A CA 1
ATOM 1654 C C . ILE A 1 211 ? -20.982 -8.055 10.625 1.00 96.62 211 ILE A C 1
ATOM 1656 O O . ILE A 1 211 ? -20.261 -8.847 10.020 1.00 96.62 211 ILE A O 1
ATOM 1660 N N . ALA A 1 212 ? -21.704 -7.128 9.995 1.00 96.25 212 ALA A N 1
ATOM 1661 C CA . ALA A 1 212 ? -21.693 -6.949 8.550 1.00 96.25 212 ALA A CA 1
ATOM 1662 C C . ALA A 1 212 ? -20.283 -6.603 8.030 1.00 96.25 212 ALA A C 1
ATOM 1664 O O . ALA A 1 212 ? -19.567 -5.780 8.613 1.00 96.25 212 ALA A O 1
ATOM 1665 N N . VAL A 1 213 ? -19.893 -7.194 6.896 1.00 97.00 213 VAL A N 1
ATOM 1666 C CA . VAL A 1 213 ? -18.595 -6.944 6.236 1.00 97.00 213 VAL A CA 1
ATOM 1667 C C . VAL A 1 213 ? -18.416 -5.460 5.919 1.00 97.00 213 VAL A C 1
ATOM 1669 O O . VAL A 1 213 ? -17.305 -4.931 5.987 1.00 97.00 213 VAL A O 1
ATOM 1672 N N . GLU A 1 214 ? -19.517 -4.778 5.621 1.00 97.31 214 GLU A N 1
ATOM 1673 C CA . GLU A 1 214 ? -19.571 -3.360 5.315 1.00 97.31 214 GLU A CA 1
ATOM 1674 C C . GLU A 1 214 ? -19.009 -2.514 6.459 1.00 97.31 214 GLU A C 1
ATOM 1676 O O . GLU A 1 214 ? -18.201 -1.619 6.201 1.00 97.31 214 GLU A O 1
ATOM 1681 N N . ASN A 1 215 ? -19.360 -2.851 7.707 1.00 97.44 215 ASN A N 1
ATOM 1682 C CA . ASN A 1 215 ? -18.856 -2.180 8.906 1.00 97.44 215 ASN A CA 1
ATOM 1683 C C . ASN A 1 215 ? -17.346 -2.377 9.031 1.00 97.44 215 ASN A C 1
ATOM 1685 O O . ASN A 1 215 ? -16.605 -1.421 9.255 1.00 97.44 215 ASN A O 1
ATOM 1689 N N . GLY A 1 216 ? -16.873 -3.608 8.819 1.00 97.25 216 GLY A N 1
ATOM 1690 C CA . GLY A 1 216 ? -15.445 -3.903 8.861 1.00 97.25 216 GLY A CA 1
ATOM 1691 C C . GLY A 1 216 ? -14.655 -3.105 7.820 1.00 97.25 216 GLY A C 1
ATOM 1692 O O . GLY A 1 216 ? -13.609 -2.538 8.129 1.00 97.25 21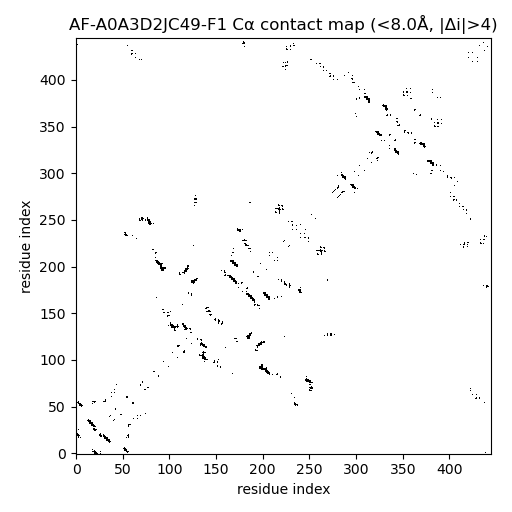6 GLY A O 1
ATOM 1693 N N . LYS A 1 217 ? -15.174 -2.994 6.595 1.00 98.19 217 LYS A N 1
ATOM 1694 C CA . LYS A 1 217 ? -14.544 -2.218 5.517 1.00 98.19 217 LYS A CA 1
ATOM 1695 C C . LYS A 1 217 ? -14.599 -0.708 5.752 1.00 98.19 217 LYS A C 1
ATOM 1697 O O . LYS A 1 217 ? -13.628 -0.019 5.450 1.00 98.19 217 LYS A O 1
ATOM 1702 N N . ALA A 1 218 ? -15.672 -0.193 6.348 1.00 98.25 218 ALA A N 1
ATOM 1703 C CA . ALA A 1 218 ? -15.725 1.204 6.774 1.00 98.25 218 ALA A CA 1
ATOM 1704 C C . ALA A 1 218 ? -14.638 1.513 7.820 1.00 98.25 218 ALA A C 1
ATOM 1706 O O . ALA A 1 218 ? -13.970 2.543 7.737 1.00 98.25 218 ALA A O 1
ATOM 1707 N N . LEU A 1 219 ? -14.393 0.592 8.760 1.00 97.56 219 LEU A N 1
ATOM 1708 C CA . LEU A 1 219 ? -13.319 0.738 9.746 1.00 97.56 219 LEU A CA 1
ATOM 1709 C C . LEU A 1 219 ? -11.919 0.587 9.139 1.00 97.56 219 LEU A C 1
ATOM 1711 O O . LEU A 1 219 ? -10.999 1.262 9.595 1.00 97.56 219 LEU A O 1
ATOM 1715 N N . LEU A 1 220 ? -11.749 -0.210 8.078 1.00 97.56 220 LEU A N 1
ATOM 1716 C CA . LEU A 1 220 ? -10.513 -0.213 7.286 1.00 97.56 220 LEU A CA 1
ATOM 1717 C C . LEU A 1 220 ? -10.239 1.178 6.698 1.00 97.56 220 LEU A C 1
ATOM 1719 O O . LEU A 1 220 ? -9.130 1.691 6.853 1.00 97.56 220 LEU A O 1
ATOM 1723 N N . ALA A 1 221 ? -11.251 1.808 6.091 1.00 97.31 221 ALA A N 1
ATOM 1724 C CA . ALA A 1 221 ? -11.129 3.169 5.572 1.00 97.31 221 ALA A CA 1
ATOM 1725 C C . ALA A 1 221 ? -10.776 4.185 6.659 1.00 97.31 221 ALA A C 1
ATOM 1727 O O . ALA A 1 221 ? -9.854 4.983 6.480 1.00 97.31 221 ALA A O 1
ATOM 1728 N N . LEU A 1 222 ? -11.448 4.096 7.809 1.00 96.69 222 LEU A N 1
ATOM 1729 C CA . LEU A 1 222 ? -11.178 4.951 8.957 1.00 96.69 222 LEU A CA 1
ATOM 1730 C C . LEU A 1 222 ? -9.721 4.834 9.430 1.00 96.69 222 LEU A C 1
ATOM 1732 O O . LEU A 1 222 ? -9.017 5.843 9.517 1.00 96.69 222 LEU A O 1
ATOM 1736 N N . LEU A 1 223 ? -9.254 3.607 9.681 1.00 93.12 223 LEU A N 1
ATOM 1737 C CA . LEU A 1 223 ? -7.904 3.315 10.178 1.00 93.12 223 LEU A CA 1
ATOM 1738 C C . LEU A 1 223 ? -6.799 3.805 9.235 1.00 93.12 223 LEU A C 1
ATOM 1740 O O . LEU A 1 223 ? -5.744 4.246 9.689 1.00 93.12 223 LEU A O 1
ATOM 1744 N N . SER A 1 224 ? -7.031 3.735 7.927 1.00 91.25 224 SER A N 1
ATOM 1745 C CA . SER A 1 224 ? -6.056 4.112 6.899 1.00 91.25 224 SER A CA 1
ATOM 1746 C C . SER A 1 224 ? -6.092 5.595 6.494 1.00 91.25 224 SER A C 1
ATOM 1748 O O . SER A 1 224 ? -5.413 5.990 5.539 1.00 91.25 224 SER A O 1
ATOM 1750 N N . SER A 1 225 ? -6.857 6.427 7.202 1.00 93.25 225 SER A N 1
ATOM 1751 C CA . SER A 1 225 ? -6.980 7.860 6.917 1.00 93.25 225 SER A CA 1
ATOM 1752 C C . SER A 1 225 ? -5.839 8.705 7.479 1.00 93.25 225 SER A C 1
ATOM 1754 O O . SER A 1 225 ? -5.264 8.390 8.529 1.00 93.25 225 SER A O 1
ATOM 1756 N N . LYS A 1 226 ? -5.555 9.834 6.815 1.00 90.44 226 LYS A N 1
ATOM 1757 C CA . LYS A 1 226 ? -4.593 10.832 7.314 1.00 90.44 226 LYS A CA 1
ATOM 1758 C C . LYS A 1 226 ? -5.038 11.416 8.655 1.00 90.44 226 LYS A C 1
ATOM 1760 O O . LYS A 1 226 ? -4.198 11.671 9.511 1.00 90.44 226 LYS A O 1
ATOM 1765 N N . THR A 1 227 ? -6.346 11.561 8.876 1.00 92.94 227 THR A N 1
ATOM 1766 C CA . THR A 1 227 ? -6.922 12.066 10.131 1.00 92.94 227 THR A CA 1
ATOM 1767 C C . THR A 1 227 ? -6.547 11.201 11.332 1.00 92.94 227 THR A C 1
ATOM 1769 O O . THR A 1 227 ? -5.985 11.713 12.301 1.00 92.94 227 THR A O 1
ATOM 1772 N N . ILE A 1 228 ? -6.802 9.889 11.271 1.00 90.06 228 ILE A N 1
ATOM 1773 C CA . ILE A 1 228 ? -6.478 8.977 12.378 1.00 90.06 228 ILE A CA 1
ATOM 1774 C C . ILE A 1 228 ? -4.971 8.955 12.632 1.00 90.06 228 ILE A C 1
ATOM 1776 O O . ILE A 1 228 ? -4.530 9.073 13.775 1.00 90.06 228 ILE A O 1
ATOM 1780 N N . VAL A 1 229 ? -4.168 8.885 11.570 1.00 85.88 229 VAL A N 1
ATOM 1781 C CA . VAL A 1 229 ? -2.705 8.911 11.685 1.00 85.88 229 VAL A CA 1
ATOM 1782 C C . VAL A 1 229 ? -2.195 10.210 12.294 1.00 85.88 229 VAL A C 1
ATOM 1784 O O . VAL A 1 229 ? -1.322 10.172 13.161 1.00 85.88 229 VAL A O 1
ATOM 1787 N N . TYR A 1 230 ? -2.737 11.354 11.881 1.00 86.06 230 TYR A N 1
ATOM 1788 C CA . TYR A 1 230 ? -2.376 12.653 12.434 1.00 86.06 230 TYR A CA 1
ATOM 1789 C C . TYR A 1 230 ? -2.665 12.701 13.937 1.00 86.06 230 TYR A C 1
ATOM 1791 O O . TYR A 1 230 ? -1.775 13.043 14.713 1.00 86.06 230 TYR A O 1
ATOM 1799 N N . LEU A 1 231 ? -3.864 12.281 14.358 1.00 85.25 231 LEU A N 1
ATOM 1800 C CA . LEU A 1 231 ? -4.264 12.270 15.768 1.00 85.25 231 LEU A CA 1
ATOM 1801 C C . LEU A 1 231 ? -3.406 11.326 16.622 1.00 85.25 231 LEU A C 1
ATOM 1803 O O . LEU A 1 231 ? -3.022 11.700 17.727 1.00 85.25 231 LEU A O 1
ATOM 1807 N N . ILE A 1 232 ? -3.041 10.147 16.110 1.00 81.12 232 ILE A N 1
ATOM 1808 C CA . ILE A 1 232 ? -2.106 9.230 16.789 1.00 81.12 232 ILE A CA 1
ATOM 1809 C C . ILE A 1 232 ? -0.721 9.882 16.932 1.00 81.12 232 ILE A C 1
ATOM 1811 O O . ILE A 1 232 ? -0.106 9.864 18.003 1.00 81.12 232 ILE A O 1
ATOM 1815 N N . ASN A 1 233 ? -0.221 10.486 15.853 1.00 76.81 233 ASN A N 1
ATOM 1816 C CA . ASN A 1 233 ? 1.128 11.045 15.802 1.00 76.81 233 ASN A CA 1
ATOM 1817 C C . ASN A 1 233 ? 1.303 12.327 16.635 1.00 76.81 233 ASN A C 1
ATOM 1819 O O . ASN A 1 233 ? 2.448 12.691 16.909 1.00 76.81 233 ASN A O 1
ATOM 1823 N N . LEU A 1 234 ? 0.221 12.983 17.075 1.00 75.06 234 LEU A N 1
ATOM 1824 C CA . LEU A 1 234 ? 0.277 14.095 18.035 1.00 75.06 234 LEU A CA 1
ATOM 1825 C C . LEU A 1 234 ? 0.815 13.668 19.416 1.00 75.06 234 LEU A C 1
ATOM 1827 O O . LEU A 1 234 ? 1.303 14.509 20.168 1.00 75.06 234 LEU A O 1
ATOM 1831 N N . PHE A 1 235 ? 0.751 12.378 19.767 1.00 62.84 235 PHE A N 1
ATOM 1832 C CA . PHE A 1 235 ? 1.083 11.914 21.125 1.00 62.84 235 PHE A CA 1
ATOM 1833 C C . PHE A 1 235 ? 2.136 10.806 21.179 1.00 62.84 235 PHE A C 1
ATOM 1835 O O . PHE A 1 235 ? 2.669 10.523 22.253 1.00 62.84 235 PHE A O 1
ATOM 1842 N N . SER A 1 236 ? 2.505 10.210 20.043 1.00 54.81 236 SER A N 1
ATOM 1843 C CA . SER A 1 236 ? 3.437 9.079 20.031 1.00 54.81 236 SER A CA 1
ATOM 1844 C C . SER A 1 236 ? 4.907 9.516 20.148 1.00 54.81 236 SER A C 1
ATOM 1846 O O . SER A 1 236 ? 5.629 9.710 19.168 1.00 54.81 236 SER A O 1
ATOM 1848 N N . THR A 1 237 ? 5.386 9.667 21.390 1.00 47.78 237 THR A N 1
ATOM 1849 C CA . THR A 1 237 ? 6.795 9.993 21.716 1.00 47.78 237 THR A CA 1
ATOM 1850 C C . THR A 1 237 ? 7.759 8.838 21.536 1.00 47.78 237 THR A C 1
ATOM 1852 O O . THR A 1 237 ? 8.969 9.037 21.657 1.00 47.78 237 THR A O 1
ATOM 1855 N N . ASN A 1 238 ? 7.256 7.659 21.176 1.00 48.94 238 ASN A N 1
ATOM 1856 C CA . ASN A 1 238 ? 8.044 6.467 20.932 1.00 48.94 238 ASN A CA 1
ATOM 1857 C C . ASN A 1 238 ? 7.840 5.952 19.518 1.00 48.94 238 ASN A C 1
ATOM 1859 O O . ASN A 1 238 ? 6.911 6.299 18.808 1.00 48.94 238 ASN A O 1
ATOM 1863 N N . ASN A 1 239 ? 8.834 5.213 19.053 1.00 50.16 239 ASN A N 1
ATOM 1864 C CA . ASN A 1 239 ? 8.943 4.714 17.694 1.00 50.16 239 ASN A CA 1
ATOM 1865 C C . ASN A 1 239 ? 7.875 3.665 17.333 1.00 50.16 239 ASN A C 1
ATOM 1867 O O . ASN A 1 239 ? 8.199 2.802 16.534 1.00 50.16 239 ASN A O 1
ATOM 1871 N N . HIS A 1 240 ? 6.667 3.670 17.909 1.00 58.00 240 HIS A N 1
ATOM 1872 C CA . HIS A 1 240 ? 5.721 2.557 17.827 1.00 58.00 240 HIS A CA 1
ATOM 1873 C C . HIS A 1 240 ? 4.271 3.021 17.999 1.00 58.00 240 HIS A C 1
ATOM 1875 O O . HIS A 1 240 ? 4.016 3.780 18.922 1.00 58.00 240 HIS A O 1
ATOM 1881 N N . VAL A 1 241 ? 3.351 2.558 17.141 1.00 63.94 241 VAL A N 1
ATOM 1882 C CA . VAL A 1 241 ? 1.903 2.672 17.401 1.00 63.94 241 VAL A CA 1
ATOM 1883 C C . VAL A 1 241 ? 1.439 1.385 18.069 1.00 63.94 241 VAL A C 1
ATOM 1885 O O . VAL A 1 241 ? 1.296 0.332 17.436 1.00 63.94 241 VAL A O 1
ATOM 1888 N N . SER A 1 242 ? 1.238 1.474 19.374 1.00 67.88 242 SER A N 1
ATOM 1889 C CA . SER A 1 242 ? 0.670 0.428 20.210 1.00 67.88 242 SER A CA 1
ATOM 1890 C C . SER A 1 242 ? -0.842 0.305 19.995 1.00 67.88 242 SER A C 1
ATOM 1892 O O . SER A 1 242 ? -1.513 1.245 19.561 1.00 67.88 242 SER A O 1
ATOM 1894 N N . LYS A 1 243 ? -1.408 -0.864 20.331 1.00 72.06 243 LYS A N 1
ATOM 1895 C CA . LYS A 1 243 ? -2.868 -1.051 20.361 1.00 72.06 243 LYS A CA 1
ATOM 1896 C C . LYS A 1 243 ? -3.529 -0.009 21.260 1.00 72.06 243 LYS A C 1
ATOM 1898 O O . LYS A 1 243 ? -4.556 0.534 20.876 1.00 72.06 243 LYS A O 1
ATOM 1903 N N . ASP A 1 244 ? -2.922 0.292 22.406 1.00 70.62 244 ASP A N 1
ATOM 1904 C CA . ASP A 1 244 ? -3.466 1.242 23.376 1.00 70.62 244 ASP A CA 1
ATOM 1905 C C . ASP A 1 244 ? -3.543 2.670 22.819 1.00 70.62 244 ASP A C 1
ATOM 1907 O O . ASP A 1 244 ? -4.525 3.363 23.067 1.00 70.62 244 ASP A O 1
ATOM 1911 N N . GLU A 1 245 ? -2.558 3.108 22.028 1.00 74.56 245 GLU A N 1
ATOM 1912 C CA . GLU A 1 245 ? -2.616 4.407 21.342 1.00 74.56 245 GLU A CA 1
ATOM 1913 C C . GLU A 1 245 ? -3.714 4.425 20.274 1.00 74.56 245 GLU A C 1
ATOM 1915 O O . GLU A 1 245 ? -4.473 5.389 20.197 1.00 74.56 245 GLU A O 1
ATOM 1920 N N . LEU A 1 246 ? -3.838 3.349 19.486 1.00 79.00 246 LEU A N 1
ATOM 1921 C CA . LEU A 1 246 ? -4.843 3.245 18.428 1.00 79.00 246 LEU A CA 1
ATOM 1922 C C . LEU A 1 246 ? -6.272 3.267 18.987 1.00 79.00 246 LEU A C 1
ATOM 1924 O O . LEU A 1 246 ? -7.111 4.029 18.517 1.00 79.00 246 LEU A O 1
ATOM 1928 N N . VAL A 1 247 ? -6.564 2.451 20.001 1.00 81.50 247 VAL A N 1
ATOM 1929 C CA . VAL A 1 247 ? -7.925 2.345 20.549 1.00 81.50 247 VAL A CA 1
ATOM 1930 C C . VAL A 1 247 ? -8.362 3.622 21.267 1.00 81.50 247 VAL A C 1
ATOM 1932 O O . VAL A 1 247 ? -9.551 3.884 21.362 1.00 81.50 247 VAL A O 1
ATOM 1935 N N . ARG A 1 248 ? -7.436 4.456 21.746 1.00 77.81 248 ARG A N 1
ATOM 1936 C CA . ARG A 1 248 ? -7.764 5.671 22.512 1.00 77.81 248 ARG A CA 1
ATOM 1937 C C . ARG A 1 248 ? -7.954 6.924 21.658 1.00 77.81 248 ARG A C 1
ATOM 1939 O O . ARG A 1 248 ? -8.179 7.994 22.221 1.00 77.81 248 ARG A O 1
ATOM 1946 N N . VAL A 1 249 ? -7.852 6.823 20.332 1.00 86.00 249 VAL A N 1
ATOM 1947 C CA . VAL A 1 249 ? -8.057 7.970 19.434 1.00 86.00 249 VAL A CA 1
ATOM 1948 C C . VAL A 1 249 ? -9.487 8.504 19.603 1.00 86.00 249 VAL A C 1
ATOM 1950 O O . VAL A 1 249 ? -10.426 7.714 19.470 1.00 86.00 249 VAL A O 1
ATOM 1953 N N . PRO A 1 250 ? -9.681 9.809 19.886 1.00 87.56 250 PRO A N 1
ATOM 1954 C CA . PRO A 1 250 ? -11.012 10.395 19.977 1.00 87.56 250 PRO A CA 1
ATOM 1955 C C . PRO A 1 250 ? -11.704 10.366 18.617 1.00 87.56 250 PRO A C 1
ATOM 1957 O O . PRO A 1 250 ? -11.095 10.667 17.584 1.00 87.56 250 PRO A O 1
ATOM 1960 N N . ILE A 1 251 ? -12.991 10.043 18.637 1.00 94.00 251 ILE A N 1
ATOM 1961 C CA . ILE A 1 251 ? -13.850 10.006 17.454 1.00 94.00 251 ILE A CA 1
ATOM 1962 C C . ILE A 1 251 ? -15.139 10.803 17.713 1.00 94.00 251 ILE A C 1
ATOM 1964 O O . ILE A 1 251 ? -15.536 10.913 18.871 1.00 94.00 251 ILE A O 1
ATOM 1968 N N . PRO A 1 252 ? -15.804 11.344 16.679 1.00 96.25 252 PRO A N 1
ATOM 1969 C CA . PRO A 1 252 ? -17.183 11.829 16.788 1.00 96.25 252 PRO A CA 1
ATOM 1970 C C . PRO A 1 252 ? -18.152 10.722 17.227 1.00 96.25 252 PRO A C 1
ATOM 1972 O O . PRO A 1 252 ? -17.764 9.559 17.353 1.00 96.25 252 PRO A O 1
ATOM 1975 N N . ASP A 1 253 ? -19.429 11.073 17.404 1.00 94.50 253 ASP A N 1
ATOM 1976 C CA . ASP A 1 253 ? -20.488 10.107 17.715 1.00 94.50 253 ASP A CA 1
ATOM 1977 C C . ASP A 1 253 ? -20.438 8.896 16.751 1.00 94.50 253 ASP A C 1
ATOM 1979 O O . ASP A 1 253 ? -20.655 9.068 15.542 1.00 94.50 253 ASP A O 1
ATOM 1983 N N . PRO A 1 254 ? -20.184 7.672 17.261 1.00 94.19 254 PRO A N 1
ATOM 1984 C CA . PRO A 1 254 ? -20.132 6.445 16.471 1.00 94.19 254 PRO A CA 1
ATOM 1985 C C . PRO A 1 254 ? -21.361 6.210 15.587 1.00 94.19 254 PRO A C 1
ATOM 1987 O O . PRO A 1 254 ? -21.234 5.608 14.522 1.00 94.19 254 PRO A O 1
ATOM 1990 N N . GLN A 1 255 ? -22.542 6.682 16.002 1.00 94.06 255 GLN A N 1
ATOM 1991 C CA . GLN A 1 255 ? -23.794 6.503 15.258 1.00 94.06 255 GLN A CA 1
ATOM 1992 C C . GLN A 1 255 ? -23.850 7.339 13.974 1.00 94.06 255 GLN A C 1
ATOM 1994 O O . GLN A 1 255 ? -24.626 7.035 13.072 1.00 94.06 255 GLN A O 1
ATOM 1999 N N . THR A 1 256 ? -23.017 8.376 13.877 1.00 96.31 256 THR A N 1
ATOM 2000 C CA . THR A 1 256 ? -22.959 9.283 12.722 1.00 96.31 256 THR A CA 1
ATOM 2001 C C . THR A 1 256 ? -21.894 8.888 11.698 1.00 96.31 256 THR A C 1
ATOM 2003 O O . THR A 1 256 ? -21.753 9.559 10.676 1.00 96.31 256 THR A O 1
ATOM 2006 N N . LEU A 1 257 ? -21.137 7.811 11.950 1.00 97.25 257 LEU A N 1
ATOM 2007 C CA . LEU A 1 257 ? -20.100 7.334 11.037 1.00 97.25 257 LEU A CA 1
ATOM 2008 C C . LEU A 1 257 ? -20.724 6.997 9.665 1.00 97.25 257 LEU A C 1
ATOM 2010 O O . LEU A 1 257 ? -21.649 6.181 9.610 1.00 97.25 257 LEU A O 1
ATOM 2014 N N . PRO A 1 258 ? -20.222 7.550 8.542 1.00 97.75 258 PRO A N 1
ATOM 2015 C CA . PRO A 1 258 ? -20.792 7.317 7.214 1.00 97.75 258 PRO A CA 1
ATOM 2016 C C . PRO A 1 258 ? -20.396 5.937 6.655 1.00 97.75 258 PRO A C 1
ATOM 2018 O O . PRO A 1 258 ? -19.657 5.821 5.677 1.00 97.75 258 PRO A O 1
ATOM 2021 N N . ILE A 1 259 ? -20.897 4.866 7.283 1.00 98.00 259 ILE A N 1
ATOM 2022 C CA . ILE A 1 259 ? -20.516 3.469 7.015 1.00 98.00 259 ILE A CA 1
ATOM 2023 C C . ILE A 1 259 ? -20.658 3.115 5.533 1.00 98.00 259 ILE A C 1
ATOM 2025 O O . ILE A 1 259 ? -19.720 2.582 4.947 1.00 98.00 259 ILE A O 1
ATOM 2029 N N . ALA A 1 260 ? -21.798 3.431 4.911 1.00 98.00 260 ALA A N 1
ATOM 2030 C CA . ALA A 1 260 ? -22.057 3.068 3.518 1.00 98.00 260 ALA A CA 1
ATOM 2031 C C . ALA A 1 260 ? -21.035 3.696 2.553 1.00 98.00 260 ALA A C 1
ATOM 2033 O O . ALA A 1 260 ? -20.474 2.999 1.708 1.00 98.00 260 ALA A O 1
ATOM 2034 N N . GLN A 1 261 ? -20.740 4.989 2.723 1.00 98.44 261 GLN A N 1
ATOM 2035 C CA . GLN A 1 261 ? -19.768 5.709 1.897 1.00 98.44 261 GLN A CA 1
ATOM 2036 C C . GLN A 1 261 ? -18.346 5.177 2.108 1.00 98.44 261 GLN A C 1
ATOM 2038 O O . GLN A 1 261 ? -17.640 4.894 1.142 1.00 98.44 261 GLN A O 1
ATOM 2043 N N . LEU A 1 262 ? -17.923 5.007 3.365 1.00 98.50 262 LEU A N 1
ATOM 2044 C CA . LEU A 1 262 ? -16.578 4.520 3.683 1.00 98.50 262 LEU A CA 1
ATOM 2045 C C . LEU A 1 262 ? -16.365 3.077 3.220 1.00 98.50 262 LEU A C 1
ATOM 2047 O O . LEU A 1 262 ? -15.282 2.732 2.751 1.00 98.50 262 LEU A O 1
ATOM 2051 N N . SER A 1 263 ? -17.398 2.241 3.313 1.00 98.38 263 SER A N 1
ATOM 2052 C CA . SER A 1 263 ? -17.354 0.863 2.836 1.00 98.38 263 SER A CA 1
ATOM 2053 C C . SER A 1 263 ? -17.241 0.777 1.312 1.00 98.38 263 SER A C 1
ATOM 2055 O O . SER A 1 263 ? -16.427 0.004 0.802 1.00 98.38 263 SER A O 1
ATOM 2057 N N . ASP A 1 264 ? -17.996 1.598 0.572 1.00 98.56 264 ASP A N 1
ATOM 2058 C CA . ASP A 1 264 ? -17.872 1.701 -0.889 1.00 98.56 264 ASP A CA 1
ATOM 2059 C C . ASP A 1 264 ? -16.465 2.150 -1.305 1.00 98.56 264 ASP A C 1
ATOM 2061 O O . ASP A 1 264 ? -15.813 1.502 -2.130 1.00 98.56 264 ASP A O 1
ATOM 2065 N N . LEU A 1 265 ? -15.942 3.202 -0.669 1.00 98.50 265 LEU A N 1
ATOM 2066 C CA . LEU A 1 265 ? -14.587 3.685 -0.928 1.00 98.50 265 LEU A CA 1
ATOM 2067 C C . LEU A 1 265 ? -13.532 2.615 -0.624 1.00 98.50 265 LEU A C 1
ATOM 2069 O O . LEU A 1 265 ? -12.635 2.401 -1.439 1.00 98.50 265 LEU A O 1
ATOM 2073 N N . ALA A 1 266 ? -13.660 1.890 0.492 1.00 98.25 266 ALA A N 1
ATOM 2074 C CA . ALA A 1 266 ? -12.775 0.776 0.822 1.00 98.25 266 ALA A CA 1
ATOM 2075 C C . ALA A 1 266 ? -12.838 -0.341 -0.232 1.00 98.25 266 ALA A C 1
ATOM 2077 O O . ALA A 1 266 ? -11.796 -0.838 -0.655 1.00 98.25 266 ALA A O 1
ATOM 2078 N N . ASN A 1 267 ? -14.032 -0.714 -0.704 1.00 98.25 267 ASN A N 1
ATOM 2079 C CA . ASN A 1 267 ? -14.193 -1.701 -1.776 1.00 98.25 267 ASN A CA 1
ATOM 2080 C C . ASN A 1 267 ? -13.493 -1.264 -3.065 1.00 98.25 267 ASN A C 1
ATOM 2082 O O . ASN A 1 267 ? -12.763 -2.049 -3.671 1.00 98.25 267 ASN A O 1
ATOM 2086 N N . ARG A 1 268 ? -13.682 -0.005 -3.468 1.00 98.38 268 ARG A N 1
ATOM 2087 C CA . ARG A 1 268 ? -13.052 0.561 -4.667 1.00 98.38 268 ARG A CA 1
ATOM 2088 C C . ARG A 1 268 ? -11.532 0.627 -4.517 1.00 98.38 268 ARG A C 1
ATOM 2090 O O . ARG A 1 268 ? -10.825 0.266 -5.454 1.00 98.38 268 ARG A O 1
ATOM 2097 N N . LEU A 1 269 ? -11.026 1.003 -3.341 1.00 98.06 269 LEU A N 1
ATOM 2098 C CA . LEU A 1 269 ? -9.594 1.003 -3.028 1.00 98.06 269 LEU A CA 1
ATOM 2099 C C . LEU A 1 269 ? -8.991 -0.402 -3.106 1.00 98.06 269 LEU A C 1
ATOM 2101 O O . LEU A 1 269 ? -7.980 -0.579 -3.784 1.00 98.06 269 LEU A O 1
ATOM 2105 N N . LEU A 1 270 ? -9.629 -1.397 -2.482 1.00 97.62 270 LEU A N 1
ATOM 2106 C CA . LEU A 1 270 ? -9.212 -2.803 -2.546 1.00 97.62 270 LEU A CA 1
ATOM 2107 C C . LEU A 1 270 ? -9.219 -3.326 -3.993 1.00 97.62 270 LEU A C 1
ATOM 2109 O O . LEU A 1 270 ? -8.282 -4.003 -4.409 1.00 97.62 270 LEU A O 1
ATOM 2113 N N . ALA A 1 271 ? -10.241 -2.988 -4.785 1.00 97.38 271 ALA A N 1
ATOM 2114 C CA . ALA A 1 271 ? -10.367 -3.437 -6.172 1.00 97.38 271 ALA A CA 1
ATOM 2115 C C . ALA A 1 271 ? -9.323 -2.804 -7.108 1.00 97.38 271 ALA A C 1
ATOM 2117 O O . ALA A 1 271 ? -8.686 -3.511 -7.897 1.00 97.38 271 ALA A O 1
ATOM 2118 N N . VAL A 1 272 ? -9.124 -1.483 -7.014 1.00 97.62 272 VAL A N 1
ATOM 2119 C CA . VAL A 1 272 ? -8.123 -0.762 -7.815 1.00 97.62 272 VAL A CA 1
ATOM 2120 C C . VAL A 1 272 ? -6.722 -1.210 -7.419 1.00 97.62 272 VAL A C 1
ATOM 2122 O O . VAL A 1 272 ? -5.927 -1.557 -8.292 1.00 97.62 272 VAL A O 1
ATOM 2125 N N . ARG A 1 273 ? -6.423 -1.288 -6.115 1.00 96.00 273 ARG A N 1
ATOM 2126 C CA . ARG A 1 273 ? -5.113 -1.748 -5.650 1.00 96.00 273 ARG A CA 1
ATOM 2127 C C . ARG A 1 273 ? -4.857 -3.208 -6.013 1.00 96.00 273 ARG A C 1
ATOM 2129 O O . ARG A 1 273 ? -3.758 -3.525 -6.455 1.00 96.00 273 ARG A O 1
ATOM 2136 N N . GLY A 1 274 ? -5.854 -4.081 -5.878 1.00 96.00 274 GLY A N 1
ATOM 2137 C CA . GLY A 1 274 ? -5.742 -5.484 -6.272 1.00 96.00 274 GLY A CA 1
ATOM 2138 C C . GLY A 1 274 ? -5.488 -5.669 -7.768 1.00 96.00 274 GLY A C 1
ATOM 2139 O O . GLY A 1 274 ? -4.678 -6.511 -8.147 1.00 96.00 274 GLY A O 1
ATOM 2140 N N . SER A 1 275 ? -6.114 -4.852 -8.620 1.00 96.12 275 SER A N 1
ATOM 2141 C CA . SER A 1 275 ? -5.844 -4.877 -10.065 1.00 96.12 275 SER A CA 1
ATOM 2142 C C . SER A 1 275 ? -4.446 -4.353 -10.391 1.00 96.12 275 SER A C 1
ATOM 2144 O O . SER A 1 275 ? -3.740 -4.975 -11.175 1.00 96.12 275 SER A O 1
ATOM 2146 N N . LEU A 1 276 ? -3.998 -3.288 -9.719 1.00 96.38 276 LEU A N 1
ATOM 2147 C CA . LEU A 1 276 ? -2.647 -2.750 -9.882 1.00 96.38 276 LEU A CA 1
ATOM 2148 C C . LEU A 1 276 ? -1.563 -3.776 -9.507 1.00 96.38 276 LEU A C 1
ATOM 2150 O O . LEU A 1 276 ? -0.581 -3.936 -10.234 1.00 96.38 276 LEU A O 1
ATOM 2154 N N . GLU A 1 277 ? -1.747 -4.490 -8.389 1.00 95.69 277 GLU A N 1
ATOM 2155 C CA . GLU A 1 277 ? -0.820 -5.543 -7.958 1.00 95.69 277 GLU A CA 1
ATOM 2156 C C . GLU A 1 277 ? -0.801 -6.701 -8.967 1.00 95.69 277 GLU A C 1
ATOM 2158 O O . GLU A 1 277 ? 0.258 -7.018 -9.501 1.00 95.69 277 GLU A O 1
ATOM 2163 N N . ARG A 1 278 ? -1.961 -7.268 -9.316 1.00 95.19 278 ARG A N 1
ATOM 2164 C CA . ARG A 1 278 ? -2.063 -8.407 -10.244 1.00 95.19 278 ARG A CA 1
ATOM 2165 C C . ARG A 1 278 ? -1.557 -8.079 -11.652 1.00 95.19 278 ARG A C 1
ATOM 2167 O O . ARG A 1 278 ? -0.785 -8.833 -12.243 1.00 95.19 278 ARG A O 1
ATOM 2174 N N . ASP A 1 279 ? -2.013 -6.963 -12.215 1.00 95.75 279 ASP A N 1
ATOM 2175 C CA . ASP A 1 279 ? -1.837 -6.673 -13.639 1.00 95.75 279 ASP A CA 1
ATOM 2176 C C . ASP A 1 279 ? -0.454 -6.066 -13.936 1.00 95.75 279 ASP A C 1
ATOM 2178 O O . ASP A 1 279 ? 0.046 -6.222 -15.055 1.00 95.75 279 ASP A O 1
ATOM 2182 N N . PHE A 1 280 ? 0.192 -5.436 -12.940 1.00 96.62 280 PHE A N 1
ATOM 2183 C CA . PHE A 1 280 ? 1.484 -4.761 -13.113 1.00 96.62 280 PHE A CA 1
ATOM 2184 C C . PHE A 1 280 ? 2.585 -5.212 -12.151 1.00 96.62 280 PHE A C 1
ATOM 2186 O O . PHE A 1 280 ? 3.697 -5.490 -12.606 1.00 96.62 280 PHE A O 1
ATOM 2193 N N . VAL A 1 281 ? 2.321 -5.293 -10.845 1.00 95.06 281 VAL A N 1
ATOM 2194 C CA . VAL A 1 281 ? 3.365 -5.640 -9.863 1.00 95.06 281 VAL A CA 1
ATOM 2195 C C . VAL A 1 281 ? 3.766 -7.107 -9.991 1.00 95.06 281 VAL A C 1
ATOM 2197 O O . VAL A 1 281 ? 4.939 -7.403 -10.171 1.00 95.06 281 VAL A O 1
ATOM 2200 N N . GLU A 1 282 ? 2.812 -8.030 -9.968 1.00 92.94 282 GLU A N 1
ATOM 2201 C C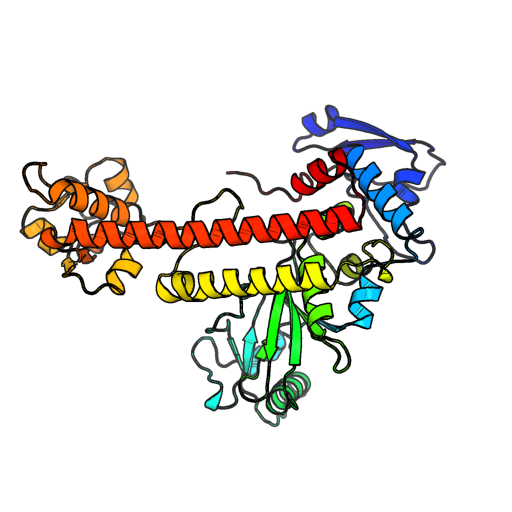A . GLU A 1 282 ? 3.074 -9.468 -10.076 1.00 92.94 282 GLU A CA 1
ATOM 2202 C C . GLU A 1 282 ? 3.559 -9.839 -11.477 1.00 92.94 282 GLU A C 1
ATOM 2204 O O . GLU A 1 282 ? 4.526 -10.579 -11.640 1.00 92.94 282 GLU A O 1
ATOM 2209 N N . ARG A 1 283 ? 2.903 -9.294 -12.506 1.00 93.31 283 ARG A N 1
ATOM 2210 C CA . ARG A 1 283 ? 3.174 -9.661 -13.898 1.00 93.31 283 ARG A CA 1
ATOM 2211 C C . AR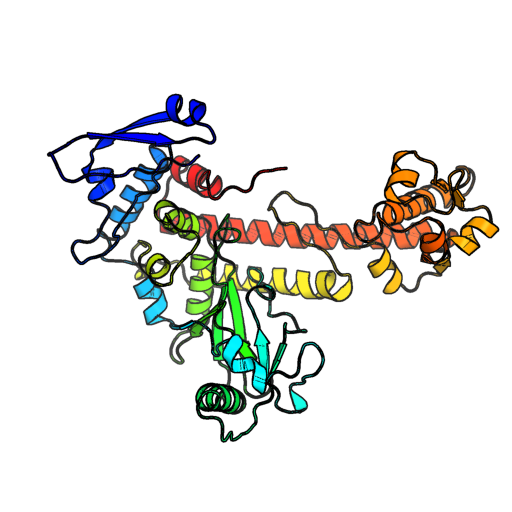G A 1 283 ? 4.459 -9.059 -14.461 1.00 93.31 283 ARG A C 1
ATOM 2213 O O . ARG A 1 283 ? 5.131 -9.705 -15.264 1.00 93.31 283 ARG A O 1
ATOM 2220 N N . TYR A 1 284 ? 4.763 -7.813 -14.104 1.00 95.38 284 TYR A N 1
ATOM 2221 C CA . TYR A 1 284 ? 5.870 -7.054 -14.688 1.00 95.38 284 TYR A CA 1
ATOM 2222 C C . TYR A 1 284 ? 6.865 -6.541 -13.645 1.00 95.38 284 TYR A C 1
ATOM 2224 O O . TYR A 1 284 ? 7.774 -5.802 -14.011 1.00 95.38 284 TYR A O 1
ATOM 2232 N N . HIS A 1 285 ? 6.743 -6.918 -12.370 1.00 94.56 285 HIS A N 1
ATOM 2233 C CA . HIS A 1 285 ? 7.581 -6.391 -11.286 1.00 94.56 285 HIS A CA 1
ATOM 2234 C C . HIS A 1 285 ? 7.551 -4.860 -11.208 1.00 94.56 285 HIS A C 1
ATOM 2236 O O . HIS A 1 285 ? 8.568 -4.220 -10.937 1.00 94.56 285 HIS A O 1
ATOM 2242 N N . ALA A 1 286 ? 6.384 -4.266 -11.478 1.00 95.00 286 ALA A N 1
ATOM 2243 C CA . ALA A 1 286 ? 6.201 -2.832 -11.333 1.00 95.00 286 ALA A CA 1
ATOM 2244 C C . ALA A 1 286 ? 6.520 -2.389 -9.896 1.00 95.00 286 ALA A C 1
ATOM 2246 O O . ALA A 1 286 ? 6.061 -2.984 -8.920 1.00 95.00 286 ALA A O 1
ATOM 2247 N N . VAL A 1 287 ? 7.292 -1.316 -9.774 1.00 93.12 287 VAL A N 1
ATOM 2248 C CA . VAL A 1 287 ? 7.603 -0.646 -8.517 1.00 93.12 287 VAL A CA 1
ATOM 2249 C C . VAL A 1 287 ? 6.684 0.557 -8.401 1.00 93.12 287 VAL A C 1
ATOM 2251 O O . VAL A 1 287 ? 6.728 1.488 -9.209 1.00 93.12 287 VAL A O 1
ATOM 2254 N N . LEU A 1 288 ? 5.819 0.515 -7.394 1.00 92.00 288 LEU A N 1
ATOM 2255 C CA . LEU A 1 288 ? 4.879 1.592 -7.123 1.00 92.00 288 LEU A CA 1
ATOM 2256 C C . LEU A 1 288 ? 5.560 2.696 -6.306 1.00 92.00 288 LEU A C 1
ATOM 2258 O O . LEU A 1 288 ? 6.434 2.389 -5.490 1.00 92.00 288 LEU A O 1
ATOM 2262 N N . PRO A 1 289 ? 5.165 3.965 -6.495 1.00 87.00 289 PRO A N 1
ATOM 2263 C CA . PRO A 1 289 ? 5.722 5.076 -5.747 1.00 87.00 289 PRO A CA 1
ATOM 2264 C C . PRO A 1 289 ? 5.617 4.906 -4.238 1.00 87.00 289 PRO A C 1
ATOM 2266 O O . PRO A 1 289 ? 4.591 4.489 -3.706 1.00 87.00 289 PRO A O 1
ATOM 2269 N N . GLU A 1 290 ? 6.664 5.337 -3.541 1.00 74.56 290 GLU A N 1
ATOM 2270 C CA . GLU A 1 290 ? 6.629 5.472 -2.084 1.00 74.56 290 GLU A CA 1
ATOM 2271 C C . GLU A 1 290 ? 5.895 6.747 -1.625 1.00 74.56 290 GLU A C 1
ATOM 2273 O O . GLU A 1 290 ? 5.598 6.876 -0.442 1.00 74.56 290 GLU A O 1
ATOM 2278 N N . PHE A 1 291 ? 5.627 7.685 -2.543 1.00 72.50 291 PHE A N 1
ATOM 2279 C CA . PHE A 1 291 ? 4.993 8.981 -2.288 1.00 72.50 291 PHE A CA 1
ATOM 2280 C C . PHE A 1 291 ? 3.818 9.207 -3.242 1.00 72.50 291 PHE A C 1
ATOM 2282 O O . PHE A 1 291 ? 3.883 8.787 -4.399 1.00 72.50 291 PHE A O 1
ATOM 2289 N N . GLU A 1 292 ? 2.805 9.960 -2.800 1.00 77.12 292 GLU A N 1
ATOM 2290 C CA . GLU A 1 292 ? 1.636 10.315 -3.624 1.00 77.12 292 GLU A CA 1
ATOM 2291 C C . GLU A 1 292 ? 2.054 10.979 -4.957 1.00 77.12 292 GLU A C 1
ATOM 2293 O O . GLU A 1 292 ? 1.532 10.641 -6.012 1.00 77.12 292 GLU A O 1
ATOM 2298 N N . ALA A 1 293 ? 3.075 11.844 -4.950 1.00 74.62 293 ALA A N 1
ATOM 2299 C CA . ALA A 1 293 ? 3.553 12.557 -6.144 1.00 74.62 293 ALA A CA 1
ATOM 2300 C C . ALA A 1 293 ? 4.560 11.778 -7.025 1.00 74.62 293 ALA A C 1
ATOM 2302 O O . ALA A 1 293 ? 5.234 12.381 -7.861 1.00 74.62 293 ALA A O 1
ATOM 2303 N N . GLY A 1 294 ? 4.746 10.472 -6.811 1.00 83.31 294 GLY A N 1
ATOM 2304 C CA . GLY A 1 294 ? 5.708 9.682 -7.585 1.00 83.31 294 GLY A CA 1
ATOM 2305 C C . GLY A 1 294 ? 5.132 9.049 -8.855 1.00 83.31 294 GLY A C 1
ATOM 2306 O O . GLY A 1 294 ? 3.927 9.058 -9.099 1.00 83.31 294 GLY A O 1
ATOM 2307 N N . THR A 1 295 ? 6.022 8.468 -9.662 1.00 90.00 295 THR A N 1
ATOM 2308 C CA . THR A 1 295 ? 5.680 7.776 -10.914 1.00 90.00 295 THR A CA 1
ATOM 2309 C C . THR A 1 295 ? 5.872 6.272 -10.784 1.00 90.00 295 THR A C 1
ATOM 2311 O O . THR A 1 295 ? 6.856 5.810 -10.201 1.00 90.00 295 THR A O 1
ATOM 2314 N N . VAL A 1 296 ? 4.922 5.498 -11.307 1.00 94.12 296 VAL A N 1
ATOM 2315 C CA . VAL A 1 296 ? 5.047 4.040 -11.376 1.00 94.12 296 VAL A CA 1
ATOM 2316 C C . VAL A 1 296 ? 6.211 3.691 -12.291 1.00 94.12 296 VAL A C 1
ATOM 2318 O O . VAL A 1 296 ? 6.305 4.200 -13.405 1.00 94.12 296 VAL A O 1
ATOM 2321 N N . TYR A 1 297 ? 7.085 2.801 -11.833 1.00 95.00 297 TYR A N 1
ATOM 2322 C CA . TYR A 1 297 ? 8.188 2.283 -12.627 1.00 95.00 297 TYR A CA 1
ATOM 2323 C C . TYR A 1 297 ? 7.914 0.833 -13.014 1.00 95.00 297 TYR A C 1
ATOM 2325 O O . TYR A 1 297 ? 7.654 0.006 -12.147 1.00 95.00 297 TYR A O 1
ATOM 2333 N N . ILE A 1 298 ? 8.004 0.497 -14.299 1.00 96.19 298 ILE A N 1
ATOM 2334 C CA . ILE A 1 298 ? 7.942 -0.891 -14.765 1.00 96.19 298 ILE A CA 1
ATOM 2335 C C . ILE A 1 298 ? 9.291 -1.225 -15.407 1.00 96.19 298 ILE A C 1
ATOM 2337 O O . ILE A 1 298 ? 9.669 -0.556 -16.368 1.00 96.19 298 ILE A O 1
ATOM 2341 N N . PRO A 1 299 ? 10.033 -2.234 -14.917 1.00 96.00 299 PRO A N 1
ATOM 2342 C CA . PRO A 1 299 ? 11.297 -2.619 -15.528 1.00 96.00 299 PRO A CA 1
ATOM 2343 C C . PRO A 1 299 ? 11.116 -2.966 -17.019 1.00 96.00 299 PRO A C 1
ATOM 2345 O O . PRO A 1 299 ? 10.300 -3.823 -17.368 1.00 96.00 299 PRO A O 1
ATOM 2348 N N . PRO A 1 300 ? 11.867 -2.342 -17.942 1.00 96.12 300 PRO A N 1
ATOM 2349 C CA . PRO A 1 300 ? 11.731 -2.644 -19.365 1.00 96.12 300 PRO A CA 1
ATOM 2350 C C . PRO A 1 300 ? 12.125 -4.097 -19.667 1.00 96.12 300 PRO A C 1
ATOM 2352 O O . PRO A 1 300 ? 11.533 -4.737 -20.541 1.00 96.12 300 PRO A O 1
ATOM 2355 N N . SER A 1 301 ? 13.065 -4.664 -18.908 1.00 95.25 301 SER A N 1
ATOM 2356 C CA . SER A 1 301 ? 13.484 -6.052 -19.071 1.00 95.25 301 SER A CA 1
ATOM 2357 C C . SER A 1 301 ? 12.386 -7.082 -18.778 1.00 95.25 301 SER A C 1
ATOM 2359 O O . SER A 1 301 ? 12.281 -8.078 -19.499 1.00 95.25 301 SER A O 1
ATOM 2361 N N . THR A 1 302 ? 11.526 -6.846 -17.787 1.00 95.31 302 THR A N 1
ATOM 2362 C CA . THR A 1 302 ? 10.428 -7.758 -17.423 1.00 95.31 302 THR A CA 1
ATOM 2363 C C . THR A 1 302 ? 9.290 -7.677 -18.439 1.00 95.31 302 THR A C 1
ATOM 2365 O O . THR A 1 302 ? 8.755 -8.706 -18.860 1.00 95.31 302 THR A O 1
ATOM 2368 N N . VAL A 1 303 ? 8.985 -6.474 -18.941 1.00 96.69 303 VAL A N 1
ATOM 2369 C CA . VAL A 1 303 ? 8.036 -6.280 -20.051 1.00 96.69 303 VAL A CA 1
ATOM 2370 C C . VAL A 1 303 ? 8.535 -6.976 -21.314 1.00 96.69 303 VAL A C 1
ATOM 2372 O O . VAL A 1 303 ? 7.769 -7.670 -21.986 1.00 96.69 303 VAL A O 1
ATOM 2375 N N . LEU A 1 304 ? 9.829 -6.854 -21.634 1.00 96.44 304 LEU A N 1
ATOM 2376 C CA . LEU A 1 304 ? 10.424 -7.581 -22.752 1.00 96.44 304 LEU A CA 1
ATOM 2377 C C . LEU A 1 304 ? 10.337 -9.095 -22.546 1.00 96.44 304 LEU A C 1
ATOM 2379 O O . LEU A 1 304 ? 9.953 -9.797 -23.483 1.00 96.44 304 LEU A O 1
ATOM 2383 N N . ALA A 1 305 ? 10.644 -9.603 -21.349 1.00 94.50 305 ALA A N 1
ATOM 2384 C CA . ALA A 1 305 ? 10.556 -11.027 -21.029 1.00 94.50 305 ALA A CA 1
ATOM 2385 C C . ALA A 1 305 ? 9.148 -11.586 -21.300 1.00 94.50 305 ALA A C 1
ATOM 2387 O O . ALA A 1 305 ? 9.029 -12.599 -21.989 1.00 94.50 305 ALA A O 1
ATOM 2388 N N . ALA A 1 306 ? 8.104 -10.865 -20.880 1.00 93.94 306 ALA A N 1
ATOM 2389 C CA . ALA A 1 306 ? 6.701 -11.225 -21.093 1.00 93.94 306 ALA A CA 1
ATOM 2390 C C . ALA A 1 306 ? 6.186 -10.990 -22.530 1.00 93.94 306 ALA A C 1
ATOM 2392 O O . ALA A 1 306 ? 5.116 -11.481 -22.899 1.00 93.94 306 ALA A O 1
ATOM 2393 N N . SER A 1 307 ? 6.914 -10.231 -23.353 1.00 94.44 307 SER A N 1
ATOM 2394 C CA . SER A 1 307 ? 6.524 -9.931 -24.734 1.00 94.44 307 SER A CA 1
ATOM 2395 C C . SER A 1 307 ? 6.940 -11.026 -25.727 1.00 94.44 307 SER A C 1
ATOM 2397 O O . SER A 1 307 ? 7.918 -11.755 -25.523 1.00 94.44 307 SER A O 1
ATOM 2399 N N . ARG A 1 308 ? 6.213 -11.092 -26.851 1.00 93.88 308 ARG A N 1
ATOM 2400 C CA . ARG A 1 308 ? 6.471 -12.009 -27.978 1.00 93.88 308 ARG A CA 1
ATOM 2401 C C . ARG A 1 308 ? 7.269 -11.375 -29.123 1.00 93.88 308 ARG A C 1
ATOM 2403 O O . ARG A 1 308 ? 7.388 -11.989 -30.179 1.00 93.88 308 ARG A O 1
ATOM 2410 N N . VAL A 1 309 ? 7.776 -10.151 -28.953 1.00 94.75 309 VAL A N 1
ATOM 2411 C CA . VAL A 1 309 ? 8.587 -9.516 -30.003 1.00 94.75 309 VAL A CA 1
ATOM 2412 C C . VAL A 1 309 ? 9.917 -10.264 -30.161 1.00 94.75 309 VAL A C 1
ATOM 2414 O O . VAL A 1 309 ? 10.413 -10.806 -29.168 1.00 94.75 309 VAL A O 1
ATOM 2417 N N . PRO A 1 310 ? 10.509 -10.306 -31.368 1.00 94.62 310 PRO A N 1
ATOM 2418 C CA . PRO A 1 310 ? 11.851 -10.846 -31.562 1.00 94.62 310 PRO A CA 1
ATOM 2419 C C . PRO A 1 310 ? 12.873 -10.121 -30.677 1.00 94.62 310 PRO A C 1
ATOM 2421 O O . PRO A 1 310 ? 12.768 -8.910 -30.473 1.00 94.62 310 PRO A O 1
ATOM 2424 N N . LYS A 1 311 ? 13.849 -10.862 -30.142 1.00 95.69 311 LYS A N 1
ATOM 2425 C CA . LYS A 1 311 ? 14.835 -10.370 -29.166 1.00 95.69 311 LYS A CA 1
ATOM 2426 C C . LYS A 1 311 ? 16.244 -10.669 -29.663 1.00 95.69 311 LYS A C 1
ATOM 2428 O O . LYS A 1 311 ? 16.487 -11.743 -30.208 1.00 95.69 311 LYS A O 1
ATOM 2433 N N . LEU A 1 312 ? 17.174 -9.752 -29.432 1.00 95.88 312 LEU A N 1
ATOM 2434 C CA . LEU A 1 312 ? 18.595 -9.925 -29.724 1.00 95.88 312 LEU A CA 1
ATOM 2435 C C . LEU A 1 312 ? 19.420 -9.586 -28.494 1.00 95.88 312 LEU A C 1
ATOM 2437 O O . LEU A 1 312 ? 19.054 -8.703 -27.721 1.00 95.88 312 LEU A O 1
ATOM 2441 N N . THR A 1 313 ? 20.550 -10.265 -28.323 1.00 96.94 313 THR A N 1
ATOM 2442 C CA . THR A 1 313 ? 21.508 -9.882 -27.287 1.00 96.94 313 THR A CA 1
ATOM 2443 C C . THR A 1 313 ? 22.221 -8.587 -27.667 1.00 96.94 313 THR A C 1
ATOM 2445 O O . THR A 1 313 ? 22.426 -8.311 -28.854 1.00 96.94 313 THR A O 1
ATOM 2448 N N . ILE A 1 314 ? 22.669 -7.811 -26.678 1.00 94.62 314 ILE A N 1
ATOM 2449 C CA . ILE A 1 314 ? 23.529 -6.646 -26.928 1.00 94.62 314 ILE A CA 1
ATOM 2450 C C . ILE A 1 314 ? 24.785 -7.063 -27.703 1.00 94.62 314 ILE A C 1
ATOM 2452 O O . ILE A 1 314 ? 25.189 -6.353 -28.619 1.00 94.62 314 ILE A O 1
ATOM 2456 N N . GLN A 1 315 ? 25.361 -8.238 -27.433 1.00 95.69 315 GLN A N 1
ATOM 2457 C CA . GLN A 1 315 ? 26.478 -8.775 -28.217 1.00 95.69 315 GLN A CA 1
ATOM 2458 C C . GLN A 1 315 ? 26.144 -8.900 -29.713 1.00 95.69 315 GLN A C 1
ATOM 2460 O O . GLN A 1 315 ? 26.926 -8.462 -30.558 1.00 95.69 315 GLN A O 1
ATOM 2465 N N . ALA A 1 316 ? 24.981 -9.464 -30.053 1.00 94.88 316 ALA A N 1
ATOM 2466 C CA . ALA A 1 316 ? 24.545 -9.591 -31.441 1.00 94.88 316 ALA A CA 1
ATOM 2467 C C . ALA A 1 316 ? 24.294 -8.219 -32.084 1.00 94.88 316 ALA A C 1
ATOM 2469 O O . ALA A 1 316 ? 24.637 -8.010 -33.246 1.00 94.88 316 ALA A O 1
ATOM 2470 N N . LEU A 1 317 ? 23.744 -7.269 -31.327 1.00 93.88 317 LEU A N 1
ATOM 2471 C CA . LEU A 1 317 ? 23.505 -5.895 -31.777 1.00 93.88 317 LEU A CA 1
ATOM 2472 C C . LEU A 1 317 ? 24.818 -5.144 -32.028 1.00 93.88 317 LEU A C 1
ATOM 2474 O O . LEU A 1 317 ? 24.924 -4.430 -33.021 1.00 93.88 317 LEU A O 1
ATOM 2478 N N . VAL A 1 318 ? 25.842 -5.361 -31.198 1.00 92.25 318 VAL A N 1
ATOM 2479 C CA . VAL A 1 318 ? 27.20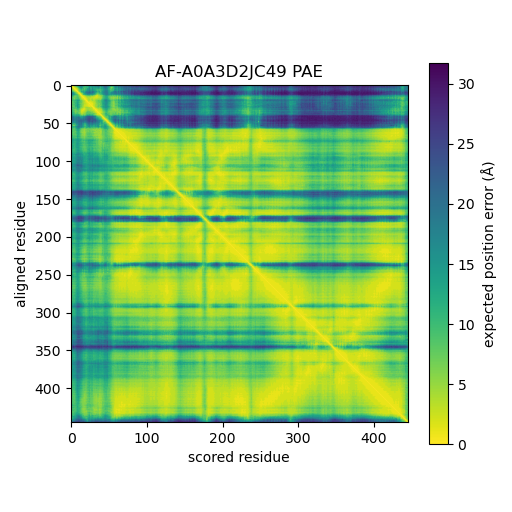5 -4.860 -31.434 1.00 92.25 318 VAL A CA 1
ATOM 2480 C C . VAL A 1 318 ? 27.804 -5.491 -32.692 1.00 92.25 318 VAL A C 1
ATOM 2482 O O . VAL A 1 318 ? 28.339 -4.773 -33.532 1.00 92.25 318 VAL A O 1
ATOM 2485 N N . GLY A 1 319 ? 27.661 -6.808 -32.875 1.00 90.69 319 GLY A N 1
ATOM 2486 C CA . GLY A 1 319 ? 28.135 -7.510 -34.076 1.00 90.69 319 GLY A CA 1
ATOM 2487 C C . GLY A 1 319 ? 27.459 -7.041 -35.371 1.00 90.69 319 GLY A C 1
ATOM 2488 O O . GLY A 1 319 ? 28.101 -6.976 -36.415 1.00 90.69 319 GLY A O 1
ATOM 2489 N N . ARG A 1 320 ? 26.182 -6.645 -35.298 1.00 90.31 320 ARG A N 1
ATOM 2490 C CA . ARG A 1 320 ? 25.424 -6.015 -36.399 1.00 90.31 320 ARG A CA 1
ATOM 2491 C C . ARG A 1 320 ? 25.721 -4.520 -36.567 1.00 90.31 320 ARG A C 1
ATOM 2493 O O . ARG A 1 320 ? 25.236 -3.892 -37.504 1.00 90.31 320 ARG A O 1
ATOM 2500 N N . GLY A 1 321 ? 26.502 -3.947 -35.657 1.00 87.88 321 GLY A N 1
ATOM 2501 C CA . GLY A 1 321 ? 26.849 -2.534 -35.630 1.00 87.88 321 GLY A CA 1
ATOM 2502 C C . GLY A 1 321 ? 25.760 -1.608 -35.085 1.00 87.88 321 GLY A C 1
ATOM 2503 O O . GLY A 1 321 ? 26.014 -0.409 -35.077 1.00 87.88 321 GLY A O 1
ATOM 2504 N N . GLU A 1 322 ? 24.612 -2.128 -34.621 1.00 89.81 322 GLU A N 1
ATOM 2505 C CA . GLU A 1 322 ? 23.449 -1.379 -34.095 1.00 89.81 322 GLU A CA 1
ATOM 2506 C C . GLU A 1 322 ? 23.753 -0.624 -32.801 1.00 89.81 322 GLU A C 1
ATOM 2508 O O . GLU A 1 322 ? 23.225 0.464 -32.572 1.00 89.81 322 GLU A O 1
ATOM 2513 N N . VAL A 1 323 ? 24.608 -1.209 -31.962 1.00 91.38 323 VAL A N 1
ATOM 2514 C CA . VAL A 1 323 ? 25.041 -0.661 -30.675 1.00 91.38 323 VAL A CA 1
ATOM 2515 C C . VAL A 1 323 ? 26.558 -0.534 -30.683 1.00 91.38 323 VAL A C 1
ATOM 2517 O O . VAL A 1 323 ? 27.268 -1.429 -31.141 1.00 91.38 323 VAL A O 1
ATOM 2520 N N . ARG A 1 324 ? 27.072 0.575 -30.156 1.00 89.88 324 ARG A N 1
ATOM 2521 C CA . ARG A 1 324 ? 28.505 0.833 -30.009 1.00 89.88 324 ARG A CA 1
ATOM 2522 C C . ARG A 1 324 ? 28.819 1.205 -28.566 1.00 89.88 324 ARG A C 1
ATOM 2524 O O . ARG A 1 324 ? 28.059 1.929 -27.931 1.00 89.88 324 ARG A O 1
ATOM 2531 N N . ASN A 1 325 ? 29.958 0.729 -28.072 1.00 88.50 325 ASN A N 1
ATOM 2532 C CA . ASN A 1 325 ? 30.549 1.149 -26.804 1.00 88.50 325 ASN A CA 1
ATOM 2533 C C . ASN A 1 325 ? 32.006 1.541 -27.066 1.00 88.50 325 ASN A C 1
ATOM 2535 O O . ASN A 1 325 ? 32.786 0.708 -27.524 1.00 88.50 325 ASN A O 1
ATOM 2539 N N . THR A 1 326 ? 32.364 2.796 -26.796 1.00 86.50 326 THR A N 1
ATOM 2540 C CA . THR A 1 326 ? 33.741 3.306 -26.943 1.00 86.50 326 THR A CA 1
ATOM 2541 C C . THR A 1 326 ? 34.533 3.295 -25.627 1.00 86.50 326 THR A C 1
ATOM 2543 O O . THR A 1 326 ? 35.659 3.785 -25.575 1.00 86.50 326 THR A O 1
ATOM 2546 N N . GLY A 1 327 ? 33.957 2.748 -24.553 1.00 85.75 327 GLY A N 1
ATOM 2547 C CA . GLY A 1 327 ? 34.549 2.677 -23.219 1.00 85.75 327 GLY A CA 1
ATOM 2548 C C . GLY A 1 327 ? 35.165 1.328 -22.882 1.00 85.75 327 GLY A C 1
ATOM 2549 O O . GLY A 1 327 ? 35.290 0.433 -23.712 1.00 85.75 327 GLY A O 1
ATOM 2550 N N . GLN A 1 328 ? 35.543 1.175 -21.611 1.00 86.31 328 GLN A N 1
ATOM 2551 C CA . GLN A 1 328 ? 36.135 -0.062 -21.108 1.00 86.31 328 GLN A CA 1
ATOM 2552 C C . GLN A 1 328 ? 35.096 -1.184 -21.001 1.00 86.31 328 GLN A C 1
ATOM 2554 O O . GLN A 1 328 ? 34.003 -0.982 -20.473 1.00 86.31 328 GLN A O 1
ATOM 2559 N N . THR A 1 329 ? 35.484 -2.396 -21.396 1.00 85.00 329 THR A N 1
ATOM 2560 C CA . THR A 1 329 ? 34.666 -3.618 -21.288 1.00 85.00 329 THR A CA 1
ATOM 2561 C C . THR A 1 329 ? 34.258 -3.955 -19.847 1.00 85.00 329 THR A C 1
ATOM 2563 O O . THR A 1 329 ? 33.178 -4.489 -19.616 1.00 85.00 329 THR A O 1
ATOM 2566 N N . ASN A 1 330 ? 35.088 -3.593 -18.865 1.00 89.19 330 ASN A N 1
ATOM 2567 C CA . ASN A 1 330 ? 34.791 -3.760 -17.436 1.00 89.19 330 ASN A CA 1
ATOM 2568 C C . ASN A 1 330 ? 34.187 -2.495 -16.799 1.00 89.19 330 ASN A C 1
ATOM 2570 O O . ASN A 1 330 ? 34.040 -2.420 -15.582 1.00 89.19 330 ASN A O 1
ATOM 2574 N N . GLY A 1 331 ? 33.855 -1.480 -17.603 1.00 89.00 331 GLY A N 1
ATOM 2575 C CA . GLY A 1 331 ? 33.177 -0.282 -17.125 1.00 89.00 331 GLY A CA 1
ATOM 2576 C C . GLY A 1 331 ? 31.757 -0.608 -16.671 1.00 89.00 331 GLY A C 1
ATOM 2577 O O . GLY A 1 331 ? 31.042 -1.344 -17.351 1.00 89.00 331 GLY A O 1
ATOM 2578 N N . ARG A 1 332 ? 31.350 -0.047 -15.529 1.00 93.06 332 ARG A N 1
ATOM 2579 C CA . ARG A 1 332 ? 29.980 -0.174 -15.015 1.00 93.06 332 ARG A CA 1
ATOM 2580 C C . ARG A 1 332 ? 28.993 0.578 -15.899 1.00 93.06 332 ARG A C 1
ATOM 2582 O O . ARG A 1 332 ? 29.302 1.685 -16.353 1.00 93.06 332 ARG A O 1
ATOM 2589 N N . ILE A 1 333 ? 27.794 0.030 -16.082 1.00 92.25 333 ILE A N 1
ATOM 2590 C CA . ILE A 1 333 ? 26.748 0.625 -16.923 1.00 92.25 333 ILE A CA 1
ATOM 2591 C C . ILE A 1 333 ? 26.415 2.049 -16.495 1.00 92.25 333 ILE A C 1
ATOM 2593 O O . ILE A 1 333 ? 26.392 2.941 -17.345 1.00 92.25 333 ILE A O 1
ATOM 2597 N N . ARG A 1 334 ? 26.285 2.313 -15.190 1.00 91.38 334 ARG A N 1
ATOM 2598 C CA . ARG A 1 334 ? 26.072 3.671 -14.669 1.00 91.38 334 ARG A CA 1
ATOM 2599 C C . ARG A 1 334 ? 27.118 4.666 -15.171 1.00 91.38 334 ARG A C 1
ATOM 2601 O O . ARG A 1 334 ? 26.776 5.758 -15.624 1.00 91.38 334 ARG A O 1
ATOM 2608 N N . THR A 1 335 ? 28.399 4.302 -15.105 1.00 88.69 335 THR A N 1
ATOM 2609 C CA . THR A 1 335 ? 29.511 5.158 -15.548 1.00 88.69 335 THR A CA 1
ATOM 2610 C C . THR A 1 335 ? 29.513 5.347 -17.062 1.00 88.69 335 THR A C 1
ATOM 2612 O O . THR A 1 335 ? 29.686 6.471 -17.533 1.00 88.69 335 THR A O 1
ATOM 2615 N N . LEU A 1 336 ? 29.311 4.269 -17.822 1.00 86.62 336 LEU A N 1
ATOM 2616 C CA . LEU A 1 336 ? 29.307 4.302 -19.285 1.00 86.62 336 LEU A CA 1
ATOM 2617 C C . LEU A 1 336 ? 28.141 5.139 -19.831 1.00 86.62 336 LEU A C 1
ATOM 2619 O O . LEU A 1 336 ? 28.340 5.965 -20.722 1.00 86.62 336 LEU A O 1
ATOM 2623 N N . ARG A 1 337 ? 26.956 4.990 -19.236 1.00 87.31 337 ARG A N 1
ATOM 2624 C CA . ARG A 1 337 ? 25.757 5.782 -19.530 1.00 8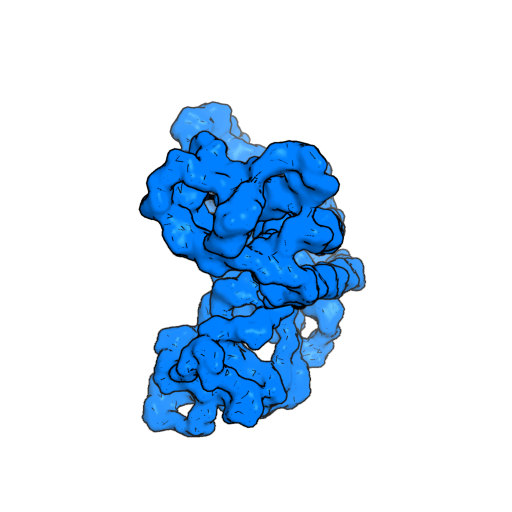7.31 337 ARG A CA 1
ATOM 2625 C C . ARG A 1 337 ? 25.950 7.260 -19.212 1.00 87.31 337 ARG A C 1
ATOM 2627 O O . ARG A 1 337 ? 25.700 8.098 -20.062 1.00 87.31 337 ARG A O 1
ATOM 2634 N N . THR A 1 338 ? 26.446 7.588 -18.015 1.00 85.38 338 THR A N 1
ATOM 2635 C CA . THR A 1 338 ? 26.620 8.990 -17.573 1.00 85.38 338 THR A CA 1
ATOM 2636 C C . THR A 1 338 ? 27.587 9.763 -18.475 1.00 85.38 338 THR A C 1
ATOM 2638 O O . THR A 1 338 ? 27.475 10.974 -18.627 1.00 85.38 338 THR A O 1
ATOM 2641 N N . ARG A 1 339 ? 28.541 9.060 -19.094 1.00 85.06 339 ARG A N 1
ATOM 2642 C CA . ARG A 1 339 ? 29.511 9.633 -20.033 1.00 85.06 339 ARG A CA 1
ATOM 2643 C C . ARG A 1 339 ? 29.057 9.570 -21.501 1.00 85.06 339 ARG A C 1
ATOM 2645 O O . ARG A 1 339 ? 29.845 9.929 -22.368 1.00 85.06 339 ARG A O 1
ATOM 2652 N N . ASN A 1 340 ? 27.832 9.111 -21.784 1.00 80.75 340 ASN A N 1
ATOM 2653 C CA . ASN A 1 340 ? 27.285 8.919 -23.136 1.00 80.75 340 ASN A CA 1
ATOM 2654 C C . ASN A 1 340 ? 28.191 8.069 -24.050 1.00 80.75 340 ASN A C 1
ATOM 2656 O O . ASN A 1 340 ? 28.344 8.340 -25.239 1.00 80.75 340 ASN A O 1
ATOM 2660 N N . ILE A 1 341 ? 28.830 7.049 -23.473 1.00 85.31 341 ILE A N 1
ATOM 2661 C CA . ILE A 1 341 ? 29.828 6.212 -24.156 1.00 85.31 341 ILE A CA 1
ATOM 2662 C C . ILE A 1 341 ? 29.171 5.046 -24.917 1.00 85.31 341 ILE A C 1
ATOM 2664 O O . ILE A 1 341 ? 29.740 4.523 -25.878 1.00 85.31 341 ILE A O 1
ATOM 2668 N N . VAL A 1 342 ? 27.964 4.648 -24.503 1.00 81.31 342 VAL A N 1
ATOM 2669 C CA . VAL A 1 342 ? 27.139 3.650 -25.194 1.00 81.31 342 VAL A CA 1
ATOM 2670 C C . VAL A 1 342 ? 26.113 4.380 -26.054 1.00 81.31 342 VAL A C 1
ATOM 2672 O O . VAL A 1 342 ? 25.383 5.229 -25.549 1.00 81.31 342 VAL A O 1
ATOM 2675 N N . SER A 1 343 ? 26.055 4.063 -27.346 1.00 83.75 343 SER A N 1
ATOM 2676 C CA . SER A 1 343 ? 25.140 4.710 -28.294 1.00 83.75 343 SER A CA 1
ATOM 2677 C C . SER A 1 343 ? 24.670 3.755 -29.389 1.00 83.75 343 SER A C 1
ATOM 2679 O O . SER A 1 343 ? 25.283 2.714 -29.640 1.00 83.75 343 SER A O 1
ATOM 2681 N N . THR A 1 344 ? 23.566 4.106 -30.049 1.00 82.94 344 THR A N 1
ATOM 2682 C CA . THR A 1 344 ? 23.127 3.452 -31.288 1.00 82.94 344 THR A CA 1
ATOM 2683 C C . THR A 1 344 ? 23.766 4.109 -32.513 1.00 82.94 344 THR A C 1
ATOM 2685 O O . THR A 1 344 ? 24.185 5.267 -32.461 1.00 82.94 344 THR A O 1
ATOM 2688 N N . ILE A 1 345 ? 23.830 3.400 -33.645 1.00 71.69 345 ILE A N 1
ATOM 2689 C CA . ILE A 1 345 ? 24.224 4.012 -34.932 1.00 71.69 345 ILE A CA 1
ATOM 2690 C C . ILE A 1 345 ? 23.201 5.039 -35.441 1.00 71.69 345 ILE A C 1
ATOM 2692 O O . ILE A 1 345 ? 22.073 5.118 -34.962 1.00 71.69 345 ILE A O 1
ATOM 2696 N N . GLY A 1 346 ? 23.657 5.849 -36.404 1.00 64.56 346 GLY A N 1
ATOM 2697 C CA . GLY A 1 346 ? 23.046 7.110 -36.822 1.00 64.56 346 GLY A CA 1
ATOM 2698 C C . GLY A 1 346 ? 21.587 7.056 -37.309 1.00 64.56 346 GLY A C 1
ATOM 2699 O O . GLY A 1 346 ? 21.062 5.999 -37.659 1.00 64.56 346 GLY A O 1
ATOM 2700 N N . PRO A 1 347 ? 20.940 8.233 -37.394 1.00 67.31 347 PRO A N 1
ATOM 2701 C CA . PRO A 1 347 ? 19.486 8.396 -37.513 1.00 67.31 347 PRO A CA 1
ATOM 2702 C C . PRO A 1 347 ? 18.890 8.000 -38.875 1.00 67.31 347 PRO A C 1
ATOM 2704 O O . PRO A 1 347 ? 17.692 8.152 -39.081 1.00 67.31 347 PRO A O 1
ATOM 2707 N N . SER A 1 348 ? 19.690 7.504 -39.823 1.00 67.06 348 SER A N 1
ATOM 2708 C CA . SER A 1 348 ? 19.245 7.208 -41.193 1.00 67.06 348 SER A CA 1
ATOM 2709 C C . SER A 1 348 ? 18.352 5.968 -41.315 1.00 67.06 348 SER A C 1
ATOM 2711 O O . SER A 1 348 ? 17.807 5.713 -42.388 1.00 67.06 348 SER A O 1
ATOM 2713 N N . ARG A 1 349 ? 18.189 5.184 -40.243 1.00 80.00 349 ARG A N 1
ATOM 2714 C CA . ARG A 1 349 ? 17.326 3.994 -40.224 1.00 80.00 349 ARG A CA 1
ATOM 2715 C C . ARG A 1 349 ? 15.970 4.319 -39.605 1.00 80.00 349 ARG A C 1
ATOM 2717 O O . ARG A 1 349 ? 15.911 4.954 -38.558 1.00 80.00 349 ARG A O 1
ATOM 2724 N N . ALA A 1 350 ? 14.889 3.802 -40.193 1.00 83.69 350 ALA A N 1
ATOM 2725 C CA . ALA A 1 350 ? 13.513 4.087 -39.762 1.00 83.69 350 ALA A CA 1
ATOM 2726 C C . ALA A 1 350 ? 13.230 3.763 -38.278 1.00 83.69 350 ALA A C 1
ATOM 2728 O O . ALA A 1 350 ? 12.395 4.409 -37.656 1.00 83.69 350 ALA A O 1
ATOM 2729 N N . TYR A 1 351 ? 13.940 2.791 -37.695 1.00 86.31 351 TYR A N 1
ATOM 2730 C CA . TYR A 1 351 ? 13.798 2.395 -36.290 1.00 86.31 351 TYR A CA 1
ATOM 2731 C C . TYR A 1 351 ? 14.806 3.054 -35.336 1.00 86.31 351 TYR A C 1
ATOM 2733 O O . TYR A 1 351 ? 14.715 2.825 -34.131 1.00 86.31 351 TYR A O 1
ATOM 2741 N N . ALA A 1 352 ? 15.778 3.827 -35.839 1.00 86.62 352 ALA A N 1
ATOM 2742 C CA . ALA A 1 352 ? 16.933 4.280 -35.056 1.00 86.62 352 ALA A CA 1
ATOM 2743 C C . ALA A 1 352 ? 16.519 5.060 -33.800 1.00 86.62 352 ALA A C 1
ATOM 2745 O O . ALA A 1 352 ? 17.032 4.795 -32.717 1.00 86.62 352 ALA A O 1
ATOM 2746 N N . THR A 1 353 ? 15.538 5.958 -33.924 1.00 89.56 353 THR A N 1
ATOM 2747 C CA . THR A 1 353 ? 15.031 6.759 -32.801 1.00 89.56 353 THR A CA 1
ATOM 2748 C C . THR A 1 353 ? 14.392 5.887 -31.720 1.00 89.56 353 THR A C 1
ATOM 2750 O O . THR A 1 353 ? 14.767 5.983 -30.554 1.00 89.56 353 THR A O 1
ATOM 2753 N N . SER A 1 354 ? 13.468 4.994 -32.094 1.00 91.94 354 SER A N 1
ATOM 2754 C CA . SER A 1 354 ? 12.809 4.101 -31.132 1.00 91.94 354 SER A CA 1
ATOM 2755 C C . SER A 1 354 ? 13.800 3.137 -30.489 1.00 91.94 354 SER A C 1
ATOM 2757 O O . SER A 1 354 ? 13.745 2.917 -29.286 1.00 91.94 354 SER A O 1
ATOM 2759 N N . PHE A 1 355 ? 14.732 2.585 -31.267 1.00 93.50 355 PHE A N 1
ATOM 2760 C CA . PHE A 1 355 ? 15.744 1.669 -30.751 1.00 93.50 355 PHE A CA 1
ATOM 2761 C C . PHE A 1 355 ? 16.729 2.369 -29.801 1.00 93.50 355 PHE A C 1
ATOM 2763 O O . PHE A 1 355 ? 17.064 1.815 -28.756 1.00 93.50 355 PHE A O 1
ATOM 2770 N N . SER A 1 356 ? 17.133 3.610 -30.101 1.00 91.81 356 SER A N 1
ATOM 2771 C CA . SER A 1 356 ? 17.949 4.428 -29.193 1.00 91.81 356 SER A CA 1
ATOM 2772 C C . SER A 1 356 ? 17.250 4.682 -27.864 1.00 91.81 356 SER A C 1
ATOM 2774 O O . SER A 1 356 ? 17.890 4.643 -26.814 1.00 91.81 356 SER A O 1
ATOM 2776 N N . GLU A 1 357 ? 15.947 4.949 -27.891 1.00 93.75 357 GLU A N 1
ATOM 2777 C CA . GLU A 1 357 ? 15.178 5.154 -26.669 1.00 93.75 357 GLU A CA 1
ATOM 2778 C C . GLU A 1 357 ? 15.079 3.870 -25.843 1.00 93.75 357 GLU A C 1
ATOM 2780 O O . GLU A 1 357 ? 15.281 3.902 -24.632 1.00 93.75 357 GLU A O 1
ATOM 2785 N N . ILE A 1 358 ? 14.849 2.729 -26.494 1.00 94.94 358 ILE A N 1
ATOM 2786 C CA . ILE A 1 358 ? 14.833 1.423 -25.828 1.00 94.94 358 ILE A CA 1
ATOM 2787 C C . ILE A 1 358 ? 16.185 1.124 -25.187 1.00 94.94 358 ILE A C 1
ATOM 2789 O O . ILE A 1 358 ? 16.229 0.731 -24.025 1.00 94.94 358 ILE A O 1
ATOM 2793 N N . LEU A 1 359 ? 17.291 1.347 -25.903 1.00 93.75 359 LEU A N 1
ATOM 2794 C CA . LEU A 1 359 ? 18.625 1.169 -25.336 1.00 93.75 359 LEU A CA 1
ATOM 2795 C C . LEU A 1 359 ? 18.795 2.018 -24.070 1.00 93.75 359 LEU A C 1
ATOM 2797 O O . LEU A 1 359 ? 19.254 1.506 -23.051 1.00 93.75 359 LEU A O 1
ATOM 2801 N N . ASN A 1 360 ? 18.359 3.279 -24.101 1.00 92.75 360 ASN A N 1
ATOM 2802 C CA . ASN A 1 360 ? 18.384 4.137 -22.921 1.00 92.75 360 ASN A CA 1
ATOM 2803 C C . ASN A 1 360 ? 17.527 3.567 -21.783 1.00 92.75 360 ASN A C 1
ATOM 2805 O O . ASN A 1 360 ? 18.029 3.464 -20.669 1.00 92.75 360 ASN A O 1
ATOM 2809 N N . LEU A 1 361 ? 16.291 3.124 -22.036 1.00 94.44 361 LEU A N 1
ATOM 2810 C CA . LEU A 1 361 ? 15.438 2.528 -20.997 1.00 94.44 361 LEU A CA 1
ATOM 2811 C C . LEU A 1 361 ? 16.149 1.394 -20.241 1.00 94.44 361 LEU A C 1
ATOM 2813 O O . LEU A 1 361 ? 16.114 1.365 -19.014 1.00 94.44 361 LEU A O 1
ATOM 2817 N N . PHE A 1 362 ? 16.845 0.505 -20.954 1.00 94.75 362 PHE A N 1
ATOM 2818 C CA . PHE A 1 362 ? 17.593 -0.597 -20.340 1.00 94.75 362 PHE A CA 1
ATOM 2819 C C . PHE A 1 362 ? 18.862 -0.133 -19.613 1.00 94.75 362 PHE A C 1
ATOM 2821 O O . PHE A 1 362 ? 19.174 -0.643 -18.541 1.00 94.75 362 PHE A O 1
ATOM 2828 N N . LEU A 1 363 ? 19.591 0.852 -20.148 1.00 92.19 363 LEU A N 1
ATOM 2829 C CA . LEU A 1 363 ? 20.764 1.421 -19.470 1.00 92.19 363 LEU A CA 1
ATOM 2830 C C . LEU A 1 363 ? 20.388 2.183 -18.186 1.00 92.19 363 LEU A C 1
ATOM 2832 O O . LEU A 1 363 ? 21.222 2.320 -17.290 1.00 92.19 363 LEU A O 1
ATOM 2836 N N . TYR A 1 364 ? 19.159 2.699 -18.097 1.00 92.62 364 TYR A N 1
ATOM 2837 C CA . TYR A 1 364 ? 18.603 3.379 -16.922 1.00 92.62 364 TYR A CA 1
ATOM 2838 C C . TYR A 1 364 ? 17.858 2.448 -15.952 1.00 92.62 364 TYR A C 1
ATOM 2840 O O . TYR A 1 364 ? 17.298 2.931 -14.971 1.00 92.62 364 TYR A O 1
ATOM 2848 N N . GLU A 1 365 ? 17.874 1.129 -16.170 1.00 93.44 365 GLU A N 1
ATOM 2849 C CA . GLU A 1 365 ? 17.251 0.164 -15.260 1.00 93.44 365 GLU A CA 1
ATOM 2850 C C . GLU A 1 365 ? 18.021 0.092 -13.920 1.00 93.44 365 GLU A C 1
ATOM 2852 O O . GLU A 1 365 ? 19.168 -0.368 -13.908 1.00 93.44 365 GLU A O 1
ATOM 2857 N N . PRO A 1 366 ? 17.426 0.506 -12.775 1.00 88.12 366 PRO A N 1
ATOM 2858 C CA . PRO A 1 366 ? 18.148 0.653 -11.505 1.00 88.12 366 PRO A CA 1
ATOM 2859 C C . PRO A 1 366 ? 18.836 -0.628 -11.020 1.00 88.12 366 PRO A C 1
ATOM 2861 O O . PRO A 1 366 ? 19.939 -0.579 -10.483 1.00 88.12 366 PRO A O 1
ATOM 2864 N N . GLY A 1 367 ? 18.210 -1.788 -11.248 1.00 86.38 367 GLY A N 1
ATOM 2865 C CA . GLY A 1 367 ? 18.734 -3.089 -10.820 1.00 86.38 367 GLY A CA 1
ATOM 2866 C C . GLY A 1 367 ? 19.997 -3.544 -11.557 1.00 86.38 367 GLY A C 1
ATOM 2867 O O . GLY A 1 367 ? 20.624 -4.507 -11.130 1.00 86.38 367 GLY A O 1
ATOM 2868 N N . ARG A 1 368 ? 20.376 -2.860 -12.644 1.00 89.25 368 ARG A N 1
ATOM 2869 C CA . ARG A 1 368 ? 21.464 -3.264 -13.546 1.00 89.25 368 ARG A CA 1
ATOM 2870 C C . ARG A 1 368 ? 22.602 -2.248 -13.640 1.00 89.25 368 ARG A C 1
ATOM 2872 O O . ARG A 1 368 ? 23.562 -2.447 -14.381 1.00 89.25 368 ARG A O 1
ATOM 2879 N N . GLU A 1 369 ? 22.514 -1.145 -12.899 1.00 89.56 369 GLU A N 1
ATOM 2880 C CA . GLU A 1 369 ? 23.463 -0.027 -12.979 1.00 89.56 369 GLU A CA 1
ATOM 2881 C C . GLU A 1 369 ? 24.909 -0.408 -12.622 1.00 89.56 369 GLU A C 1
ATOM 2883 O O . GLU A 1 369 ? 25.860 0.170 -13.163 1.00 89.56 369 GLU A O 1
ATOM 2888 N N . GLU A 1 370 ? 25.064 -1.376 -11.718 1.00 92.25 370 GLU A N 1
ATOM 2889 C CA . GLU A 1 370 ? 26.352 -1.852 -11.209 1.00 92.25 370 GLU A CA 1
ATOM 2890 C C . GLU A 1 370 ? 26.964 -2.979 -12.059 1.00 92.25 370 GLU A C 1
ATOM 2892 O O . GLU A 1 370 ? 28.137 -3.310 -11.866 1.00 92.25 370 GLU A O 1
ATOM 2897 N N . GLU A 1 371 ? 26.217 -3.537 -13.019 1.00 94.19 371 GLU A N 1
ATOM 2898 C CA . GLU A 1 371 ? 26.743 -4.529 -13.959 1.00 94.19 371 GLU A CA 1
ATOM 2899 C C . GLU A 1 371 ? 27.817 -3.910 -14.868 1.00 94.19 371 GLU A C 1
ATOM 2901 O O . GLU A 1 371 ? 27.808 -2.712 -15.174 1.00 94.19 371 GLU A O 1
ATOM 2906 N N . THR A 1 372 ? 28.771 -4.726 -15.314 1.00 94.44 372 THR A N 1
ATOM 2907 C CA . THR A 1 372 ? 29.788 -4.320 -16.291 1.00 94.44 372 THR A CA 1
ATOM 2908 C C . THR A 1 372 ? 29.262 -4.435 -17.719 1.00 94.44 372 THR A C 1
ATOM 2910 O O . THR A 1 372 ? 28.341 -5.198 -18.005 1.00 94.44 372 THR A O 1
ATOM 2913 N N . TRP A 1 373 ? 29.891 -3.738 -18.669 1.00 94.12 373 TRP A N 1
ATOM 2914 C CA . TRP A 1 373 ? 29.555 -3.900 -20.088 1.00 94.12 373 TRP A CA 1
ATOM 2915 C C . TRP A 1 373 ? 29.666 -5.351 -20.578 1.00 94.12 373 TRP A C 1
ATOM 2917 O O . TRP A 1 373 ? 28.817 -5.802 -21.343 1.00 94.12 373 TRP A O 1
ATOM 2927 N N . SER A 1 374 ? 30.671 -6.104 -20.118 1.00 93.44 374 SER A N 1
ATOM 2928 C CA . SER A 1 374 ? 30.794 -7.538 -20.420 1.00 93.44 374 SER A CA 1
ATOM 2929 C C . SER A 1 374 ? 29.589 -8.360 -19.959 1.00 93.44 374 SER A C 1
ATOM 2931 O O . SER A 1 374 ? 29.177 -9.274 -20.666 1.00 93.44 374 SER A O 1
ATOM 2933 N N . GLN A 1 375 ? 28.991 -8.028 -18.813 1.00 94.25 375 GLN A N 1
ATOM 2934 C CA . GLN A 1 375 ? 27.755 -8.663 -18.347 1.00 94.25 375 GLN A CA 1
ATOM 2935 C C . GLN A 1 375 ? 26.559 -8.207 -19.192 1.00 94.25 375 GLN A C 1
ATOM 2937 O O . GLN A 1 375 ? 25.778 -9.039 -19.660 1.00 94.25 375 GLN A O 1
ATOM 2942 N N . ALA A 1 376 ? 26.484 -6.907 -19.491 1.00 93.56 376 ALA A N 1
ATOM 2943 C CA . ALA A 1 376 ? 25.415 -6.327 -20.296 1.00 93.56 376 ALA A CA 1
ATOM 2944 C C . ALA A 1 376 ? 25.351 -6.861 -21.731 1.00 93.56 376 ALA A C 1
ATOM 2946 O O . ALA A 1 376 ? 24.278 -6.884 -22.326 1.00 93.56 376 ALA A O 1
ATOM 2947 N N . GLN A 1 377 ? 26.453 -7.370 -22.290 1.00 93.25 377 GLN A N 1
ATOM 2948 C CA . GLN A 1 377 ? 26.450 -8.022 -23.605 1.00 93.25 377 GLN A CA 1
ATOM 2949 C C . GLN A 1 377 ? 25.467 -9.202 -23.707 1.00 93.25 377 GLN A C 1
ATOM 2951 O O . GLN A 1 377 ? 24.974 -9.480 -24.804 1.00 93.25 377 GLN A O 1
ATOM 2956 N N . ASN A 1 378 ? 25.124 -9.836 -22.581 1.00 95.12 378 ASN A N 1
ATOM 2957 C CA . ASN A 1 378 ? 24.137 -10.914 -22.513 1.00 95.12 378 ASN A CA 1
ATOM 2958 C C . ASN A 1 378 ? 22.693 -10.419 -22.339 1.00 95.12 378 ASN A C 1
ATOM 2960 O O . ASN A 1 378 ? 21.759 -11.218 -22.416 1.00 95.12 378 ASN A O 1
ATOM 2964 N N . TRP A 1 379 ? 22.474 -9.121 -22.106 1.00 95.88 379 TRP A N 1
ATOM 2965 C CA . TRP A 1 379 ? 21.125 -8.573 -22.029 1.00 95.88 379 TRP A CA 1
ATOM 2966 C C . TRP A 1 379 ? 20.421 -8.716 -23.364 1.00 95.88 379 TRP A C 1
ATOM 2968 O O . TRP A 1 379 ? 21.022 -8.530 -24.422 1.00 95.88 379 TRP A O 1
ATOM 2978 N N . THR A 1 380 ? 19.127 -9.004 -23.302 1.00 95.81 380 THR A N 1
ATOM 2979 C CA . THR A 1 380 ? 18.267 -9.020 -24.478 1.00 95.81 380 THR A CA 1
ATOM 2980 C C . THR A 1 380 ? 17.572 -7.674 -24.633 1.00 95.81 380 THR A C 1
ATOM 2982 O O . THR A 1 380 ? 17.096 -7.098 -23.658 1.00 95.81 380 THR A O 1
ATOM 2985 N N . LEU A 1 381 ? 17.517 -7.189 -25.869 1.00 95.81 381 LEU A N 1
ATOM 2986 C CA . LEU A 1 381 ? 16.729 -6.041 -26.310 1.00 95.81 381 LEU A CA 1
ATOM 2987 C C . LEU A 1 381 ? 15.762 -6.504 -27.413 1.00 95.81 381 LEU A C 1
ATOM 2989 O O . LEU A 1 381 ? 16.018 -7.537 -28.043 1.00 95.81 381 LEU A O 1
ATOM 2993 N N . PRO A 1 382 ? 14.664 -5.777 -27.680 1.00 95.75 382 PRO A N 1
ATOM 2994 C CA . PRO A 1 382 ? 13.879 -5.980 -28.892 1.00 95.75 382 PRO A CA 1
ATOM 2995 C C . PRO A 1 382 ? 14.771 -5.917 -30.135 1.00 95.75 382 PRO A C 1
ATOM 2997 O O . PRO A 1 382 ? 15.700 -5.109 -30.201 1.00 95.75 382 PRO A O 1
ATOM 3000 N N . ASP A 1 383 ? 14.477 -6.746 -31.136 1.00 93.75 383 ASP A N 1
ATOM 3001 C CA . ASP A 1 383 ? 15.072 -6.580 -32.460 1.00 93.75 383 ASP A CA 1
ATOM 3002 C C . ASP A 1 383 ? 14.768 -5.156 -32.971 1.00 93.75 383 ASP A C 1
ATOM 3004 O O . ASP A 1 383 ? 13.621 -4.705 -32.835 1.00 93.75 383 ASP A O 1
ATOM 3008 N N . PRO A 1 384 ? 15.749 -4.435 -33.552 1.00 91.56 384 PRO A N 1
ATOM 3009 C CA . PRO A 1 384 ? 15.555 -3.083 -34.047 1.00 91.56 384 PRO A CA 1
ATOM 3010 C C . PRO A 1 384 ? 14.284 -2.897 -34.885 1.00 91.56 384 PRO A C 1
ATOM 3012 O O . PRO A 1 384 ? 13.580 -1.907 -34.681 1.00 91.56 384 PRO A O 1
ATOM 3015 N N . VAL A 1 385 ? 13.903 -3.868 -35.726 1.00 90.62 385 VAL A N 1
ATOM 3016 C CA . VAL A 1 385 ? 12.681 -3.759 -36.549 1.00 90.62 385 VAL A CA 1
ATOM 3017 C C . VAL A 1 385 ? 11.380 -3.780 -35.735 1.00 90.62 385 VAL A C 1
ATOM 3019 O O . VAL A 1 385 ? 10.380 -3.216 -36.169 1.00 90.62 385 VAL A O 1
ATOM 3022 N N . ALA A 1 386 ? 11.389 -4.383 -34.544 1.00 93.38 386 ALA A N 1
ATOM 3023 C CA . ALA A 1 386 ? 10.245 -4.452 -33.633 1.00 93.38 386 ALA A CA 1
ATOM 3024 C C . ALA A 1 386 ? 10.241 -3.326 -32.579 1.00 93.38 386 ALA A C 1
ATOM 3026 O O . ALA A 1 386 ? 9.326 -3.252 -31.755 1.00 93.38 386 ALA A O 1
ATOM 3027 N N . SER A 1 387 ? 11.237 -2.432 -32.604 1.00 92.75 387 SER A N 1
ATOM 3028 C CA . SER A 1 387 ? 11.433 -1.386 -31.590 1.00 92.75 387 SER A CA 1
ATOM 3029 C C . SER A 1 387 ? 10.222 -0.476 -31.428 1.00 92.75 387 SER A C 1
ATOM 3031 O O . SER A 1 387 ? 9.759 -0.258 -30.313 1.00 92.75 387 SER A O 1
ATOM 3033 N N . ALA A 1 388 ? 9.676 0.037 -32.533 1.00 93.56 388 ALA A N 1
ATOM 3034 C CA . ALA A 1 388 ? 8.546 0.962 -32.481 1.00 93.56 388 ALA A CA 1
ATOM 3035 C C . ALA A 1 388 ? 7.302 0.309 -31.849 1.00 93.56 388 ALA A C 1
ATOM 3037 O O . ALA A 1 388 ? 6.655 0.908 -30.989 1.00 93.56 388 ALA A O 1
ATOM 3038 N N . GLN A 1 389 ? 7.012 -0.943 -32.221 1.00 95.00 389 GLN A N 1
ATOM 3039 C CA . GLN A 1 389 ? 5.890 -1.704 -31.671 1.00 95.00 389 GLN A CA 1
ATOM 3040 C C . GLN A 1 389 ? 6.071 -1.964 -30.171 1.00 95.00 389 GLN A C 1
ATOM 3042 O O . GLN A 1 389 ? 5.158 -1.706 -29.383 1.00 95.00 389 GLN A O 1
ATOM 3047 N N . TRP A 1 390 ? 7.247 -2.459 -29.771 1.00 96.81 390 TRP A N 1
ATOM 3048 C CA . TRP A 1 390 ? 7.527 -2.761 -28.370 1.00 96.81 390 TRP A CA 1
ATOM 3049 C C . TRP A 1 390 ? 7.494 -1.499 -27.503 1.00 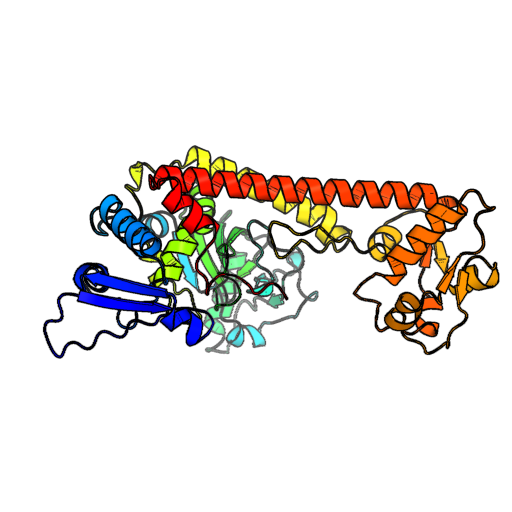96.81 390 TRP A C 1
ATOM 3051 O O . TRP A 1 390 ? 6.836 -1.493 -26.466 1.00 96.81 390 TRP A O 1
ATOM 3061 N N . LEU A 1 391 ? 8.128 -0.410 -27.952 1.00 96.88 391 LEU A N 1
ATOM 3062 C CA . LEU A 1 391 ? 8.166 0.859 -27.224 1.00 96.88 391 LEU A CA 1
ATOM 3063 C C . LEU A 1 391 ? 6.768 1.466 -27.058 1.00 96.88 391 LEU A C 1
ATOM 3065 O O . LEU A 1 391 ? 6.440 1.970 -25.985 1.00 96.88 391 LEU A O 1
ATOM 3069 N N . SER A 1 392 ? 5.925 1.388 -28.092 1.00 96.50 392 SER A N 1
ATOM 3070 C CA . SER A 1 392 ? 4.526 1.823 -28.008 1.00 96.50 392 SER A CA 1
ATOM 3071 C C . SER A 1 392 ? 3.744 1.013 -26.969 1.00 96.50 392 SER A C 1
ATOM 3073 O O . SER A 1 392 ? 3.076 1.603 -26.121 1.00 96.50 392 SER A O 1
ATOM 3075 N N . SER A 1 393 ? 3.896 -0.316 -26.970 1.00 96.31 393 SER A N 1
ATOM 3076 C CA . SER A 1 393 ? 3.255 -1.191 -25.978 1.00 96.31 393 SER A CA 1
ATOM 3077 C C . SER A 1 393 ? 3.763 -0.923 -24.557 1.00 96.31 393 SER A C 1
ATOM 3079 O O . SER A 1 393 ? 2.970 -0.845 -23.624 1.00 96.31 393 SER A O 1
ATOM 3081 N N . TYR A 1 394 ? 5.073 -0.725 -24.384 1.00 97.56 394 TYR A N 1
ATOM 3082 C CA . TYR A 1 394 ? 5.678 -0.385 -23.095 1.00 97.56 394 TYR A CA 1
ATOM 3083 C C . TYR A 1 394 ? 5.133 0.939 -22.542 1.00 97.56 394 TYR A C 1
ATOM 3085 O O . TYR A 1 394 ? 4.706 1.000 -21.391 1.00 97.56 394 TYR A O 1
ATOM 3093 N N . ARG A 1 395 ? 5.069 1.992 -23.367 1.00 97.19 395 ARG A N 1
ATOM 3094 C CA . ARG A 1 395 ? 4.508 3.292 -22.964 1.00 97.19 395 ARG A CA 1
ATOM 3095 C C . ARG A 1 395 ? 3.029 3.198 -22.593 1.00 97.19 395 ARG A C 1
ATOM 3097 O O . ARG A 1 395 ? 2.619 3.810 -21.612 1.00 97.19 395 ARG A O 1
ATOM 3104 N N . GLN A 1 396 ? 2.249 2.412 -23.334 1.00 97.25 396 GLN A N 1
ATOM 3105 C CA . GLN A 1 396 ? 0.844 2.174 -23.007 1.00 97.25 396 GLN A CA 1
ATOM 3106 C C . GLN A 1 396 ? 0.694 1.484 -21.644 1.00 97.25 396 GLN A C 1
ATOM 3108 O O . GLN A 1 396 ? -0.134 1.909 -20.842 1.00 97.25 396 GLN A O 1
ATOM 3113 N N . LEU A 1 397 ? 1.517 0.470 -21.350 1.00 96.94 397 LEU A N 1
ATOM 3114 C CA . LEU A 1 397 ? 1.527 -0.195 -20.042 1.00 96.94 397 LEU A CA 1
ATOM 3115 C C . LEU A 1 397 ? 1.895 0.774 -18.911 1.00 96.94 397 LEU A C 1
ATOM 3117 O O . LEU A 1 397 ? 1.209 0.808 -17.893 1.00 96.94 397 LEU A O 1
ATOM 3121 N N . MET A 1 398 ? 2.933 1.593 -19.108 1.00 97.06 398 MET A N 1
ATOM 3122 C CA . MET A 1 398 ? 3.334 2.625 -18.144 1.00 97.06 398 MET A CA 1
ATOM 3123 C C . MET A 1 398 ? 2.195 3.614 -17.867 1.00 97.06 398 MET A C 1
ATOM 3125 O O . MET A 1 398 ? 1.904 3.906 -16.710 1.00 97.06 398 MET A O 1
ATOM 3129 N N . GLN A 1 399 ? 1.512 4.091 -18.913 1.00 97.31 399 GLN A N 1
ATOM 3130 C CA . GLN A 1 399 ? 0.384 5.013 -18.777 1.00 97.31 399 GLN A CA 1
ATOM 3131 C C . GLN A 1 399 ? -0.796 4.373 -18.033 1.00 97.31 399 GLN A C 1
ATOM 3133 O O . GLN A 1 399 ? -1.380 5.003 -17.156 1.00 97.31 399 GLN A O 1
ATOM 3138 N N . GLN A 1 400 ? -1.134 3.120 -18.347 1.00 97.50 400 GLN A N 1
ATOM 3139 C CA . GLN A 1 400 ? -2.217 2.397 -17.675 1.00 97.50 400 GLN A CA 1
ATOM 3140 C C . GLN A 1 400 ? -1.923 2.180 -16.187 1.00 97.50 400 GLN A C 1
ATOM 3142 O O . GLN A 1 400 ? -2.794 2.418 -15.350 1.00 97.50 400 GLN A O 1
ATOM 3147 N N . ALA A 1 401 ? -0.698 1.768 -15.849 1.00 97.19 401 ALA A N 1
ATOM 3148 C CA . ALA A 1 401 ? -0.289 1.578 -14.462 1.00 97.19 401 ALA A CA 1
ATOM 3149 C C . ALA A 1 401 ? -0.307 2.901 -13.683 1.00 97.19 401 ALA A C 1
ATOM 3151 O O . ALA A 1 401 ? -0.829 2.959 -12.569 1.00 97.19 401 ALA A O 1
ATOM 3152 N N . GLN A 1 402 ? 0.199 3.979 -14.292 1.00 97.12 402 GLN A N 1
ATOM 3153 C CA . GLN A 1 402 ? 0.179 5.315 -13.703 1.00 97.12 402 GLN A CA 1
ATOM 3154 C C . GLN A 1 402 ? -1.255 5.811 -13.462 1.00 97.12 402 GLN A C 1
ATOM 3156 O O . GLN A 1 402 ? -1.561 6.292 -12.376 1.00 97.12 402 GLN A O 1
ATOM 3161 N N . GLN A 1 403 ? -2.163 5.621 -14.422 1.00 96.69 403 GLN A N 1
ATOM 3162 C CA . GLN A 1 403 ? -3.562 6.026 -14.275 1.00 96.69 403 GLN A CA 1
ATOM 3163 C C . GLN A 1 403 ? -4.289 5.251 -13.163 1.00 96.69 403 GLN A C 1
ATOM 3165 O O . GLN A 1 403 ? -5.101 5.823 -12.431 1.00 96.69 403 GLN A O 1
ATOM 3170 N N . GLN A 1 404 ? -4.005 3.954 -12.996 1.00 96.31 404 GLN A N 1
ATOM 3171 C CA . GLN A 1 404 ? -4.553 3.182 -11.876 1.00 96.31 404 GLN A CA 1
ATOM 3172 C C . GLN A 1 404 ? -3.996 3.654 -10.529 1.00 96.31 404 GLN A C 1
ATOM 3174 O O . GLN A 1 404 ? -4.747 3.736 -9.556 1.00 96.31 404 GLN A O 1
ATOM 3179 N N . TRP A 1 405 ? -2.710 4.009 -10.473 1.00 96.31 405 TRP A N 1
ATOM 3180 C CA . TRP A 1 405 ? -2.108 4.607 -9.284 1.00 96.31 405 TRP A CA 1
ATOM 3181 C C . TRP A 1 405 ? -2.753 5.955 -8.930 1.00 96.31 405 TRP A C 1
ATOM 3183 O O . TRP A 1 405 ? -3.155 6.162 -7.789 1.00 96.31 405 TRP A O 1
ATOM 3193 N N . GLU A 1 406 ? -2.962 6.835 -9.906 1.00 96.25 406 GLU A N 1
ATOM 3194 C CA . GLU A 1 406 ? -3.655 8.117 -9.708 1.00 96.25 406 GLU A CA 1
ATOM 3195 C C . GLU A 1 406 ? -5.110 7.927 -9.261 1.00 96.25 406 GLU A C 1
ATOM 3197 O O . GLU A 1 406 ? -5.582 8.619 -8.359 1.00 96.25 406 GLU A O 1
ATOM 3202 N N . THR A 1 407 ? -5.807 6.939 -9.828 1.00 97.19 407 THR A N 1
ATOM 3203 C CA . THR A 1 407 ? -7.167 6.572 -9.402 1.00 97.19 407 THR A CA 1
ATOM 3204 C C . THR A 1 407 ? -7.180 6.109 -7.946 1.00 97.19 407 THR A C 1
ATOM 3206 O O . THR A 1 407 ? -8.056 6.504 -7.177 1.00 97.19 407 THR A O 1
ATOM 3209 N N . PHE A 1 408 ? -6.200 5.294 -7.547 1.00 96.44 408 PHE A N 1
ATOM 3210 C CA . PHE A 1 408 ? -6.041 4.858 -6.164 1.00 96.44 408 PHE A CA 1
ATOM 3211 C C . PHE A 1 408 ? -5.841 6.051 -5.220 1.00 96.44 408 PHE A C 1
ATOM 3213 O O . PHE A 1 408 ? -6.552 6.156 -4.222 1.00 96.44 408 PHE A O 1
ATOM 3220 N N . LEU A 1 409 ? -4.952 6.989 -5.558 1.00 94.62 409 LEU A N 1
ATOM 3221 C CA . LEU A 1 409 ? -4.715 8.193 -4.756 1.00 94.62 409 LEU A CA 1
ATOM 3222 C C . LEU A 1 409 ? -5.961 9.081 -4.642 1.00 94.62 409 LEU A C 1
ATOM 3224 O O . LEU A 1 409 ? -6.295 9.537 -3.550 1.00 94.62 409 LEU A O 1
ATOM 3228 N N . ALA A 1 410 ? -6.696 9.277 -5.739 1.00 96.69 410 ALA A N 1
ATOM 3229 C CA . ALA A 1 410 ? -7.933 10.055 -5.734 1.00 96.69 410 ALA A CA 1
ATOM 3230 C C . ALA A 1 410 ? -9.014 9.436 -4.828 1.00 96.69 410 ALA A C 1
ATOM 3232 O O . ALA A 1 410 ? -9.767 10.155 -4.172 1.00 96.69 410 ALA A O 1
ATOM 3233 N N . LEU A 1 411 ? -9.089 8.103 -4.757 1.00 97.88 411 LEU A N 1
ATOM 3234 C CA . LEU A 1 411 ? -9.984 7.408 -3.829 1.00 97.88 411 LEU A CA 1
ATOM 3235 C C . LEU A 1 411 ? -9.538 7.563 -2.371 1.00 97.88 411 LEU A C 1
ATOM 3237 O O . LEU A 1 411 ? -10.377 7.724 -1.488 1.00 97.88 411 LEU A O 1
ATOM 3241 N N . GLN A 1 412 ? -8.230 7.539 -2.103 1.00 94.94 412 GLN A N 1
ATOM 3242 C CA . GLN A 1 412 ? -7.713 7.784 -0.756 1.00 94.94 412 GLN A CA 1
ATOM 3243 C C . GLN A 1 412 ? -8.016 9.208 -0.282 1.00 94.94 412 GLN A C 1
ATOM 3245 O O . GLN A 1 412 ? -8.375 9.403 0.877 1.00 94.94 412 GLN A O 1
ATOM 3250 N N . GLN A 1 413 ? -7.923 10.183 -1.185 1.00 95.50 413 GLN A N 1
ATOM 3251 C CA . GLN A 1 413 ? -8.297 11.565 -0.912 1.00 95.50 413 GLN A CA 1
ATOM 3252 C C . GLN A 1 413 ? -9.791 11.685 -0.560 1.00 95.50 413 GLN A C 1
ATOM 3254 O O . GLN A 1 413 ? -10.129 12.342 0.419 1.00 95.50 413 GLN A O 1
ATOM 3259 N N . GLN A 1 414 ? -10.676 10.973 -1.267 1.00 98.06 414 GLN A N 1
ATOM 3260 C CA . GLN A 1 414 ? -12.108 10.919 -0.925 1.00 98.06 414 GLN A CA 1
ATOM 3261 C C . GLN A 1 414 ? -12.367 10.304 0.460 1.00 98.06 414 GLN A C 1
ATOM 3263 O O . GLN A 1 414 ? -13.268 10.748 1.169 1.00 98.06 414 GLN A O 1
ATOM 3268 N N . VAL A 1 415 ? -11.583 9.297 0.870 1.00 97.69 415 VAL A N 1
ATOM 3269 C CA . VAL A 1 415 ? -11.653 8.744 2.236 1.00 97.69 415 VAL A CA 1
ATOM 3270 C C . VAL A 1 415 ? -11.250 9.795 3.267 1.00 97.69 415 VAL A C 1
ATOM 3272 O O . VAL A 1 415 ? -11.945 9.964 4.268 1.00 97.69 415 VAL A O 1
ATOM 3275 N N . ASP A 1 416 ? -10.152 10.514 3.029 1.00 96.62 416 ASP A N 1
ATOM 3276 C CA . ASP A 1 416 ? -9.697 11.561 3.946 1.00 96.62 416 ASP A CA 1
ATOM 3277 C C . ASP A 1 416 ? -10.712 12.700 4.063 1.00 96.62 416 ASP A C 1
ATOM 3279 O O . ASP A 1 416 ? -10.950 13.184 5.167 1.00 96.62 416 ASP A O 1
ATOM 3283 N N . GLU A 1 417 ? -11.335 13.099 2.954 1.00 97.31 417 GLU A N 1
ATOM 3284 C CA . GLU A 1 417 ? -12.389 14.116 2.925 1.00 97.31 417 GLU A CA 1
ATOM 3285 C C . GLU A 1 417 ? -13.622 13.669 3.708 1.00 97.31 417 GLU A C 1
ATOM 3287 O O . GLU A 1 417 ? -14.045 14.386 4.612 1.00 97.31 417 GLU A O 1
ATOM 3292 N N . ALA A 1 418 ? -14.131 12.458 3.457 1.00 98.25 418 ALA A N 1
ATOM 3293 C CA . ALA A 1 418 ? -15.292 11.920 4.166 1.00 98.25 418 ALA A CA 1
ATOM 3294 C C . ALA A 1 418 ? -15.056 11.815 5.682 1.00 98.25 418 ALA A C 1
ATOM 3296 O O . ALA A 1 418 ? -15.951 12.069 6.487 1.00 98.25 418 ALA A O 1
ATOM 3297 N N . ILE A 1 419 ? -13.836 11.461 6.093 1.00 98.00 419 ILE A N 1
ATOM 3298 C CA . ILE A 1 419 ? -13.480 11.380 7.512 1.00 98.00 419 ILE A CA 1
ATOM 3299 C C . ILE A 1 419 ? -13.284 12.777 8.095 1.00 98.00 419 ILE A C 1
ATOM 3301 O O . ILE A 1 419 ? -13.743 13.034 9.201 1.00 98.00 419 ILE A O 1
ATOM 3305 N N . ALA A 1 420 ? -12.647 13.702 7.378 1.00 97.19 420 ALA A N 1
ATOM 3306 C CA . ALA A 1 420 ? -12.533 15.085 7.832 1.00 97.19 420 ALA A CA 1
ATOM 3307 C C . ALA A 1 420 ? -13.908 15.765 7.971 1.00 97.19 420 ALA A C 1
ATOM 3309 O O . ALA A 1 420 ? -14.105 16.528 8.917 1.00 97.19 420 ALA A O 1
ATOM 3310 N N . ASP A 1 421 ? -14.855 15.448 7.083 1.00 97.81 421 ASP A N 1
ATOM 3311 C CA . ASP A 1 421 ? -16.258 15.870 7.155 1.00 97.81 421 ASP A CA 1
ATOM 3312 C C . ASP A 1 421 ? -16.958 15.281 8.375 1.00 97.81 421 ASP A C 1
ATOM 3314 O O . ASP A 1 421 ? -17.590 16.020 9.124 1.00 97.81 421 ASP A O 1
ATOM 3318 N N . TRP A 1 422 ? -16.792 13.978 8.623 1.00 98.00 422 TRP A N 1
ATOM 3319 C CA . TRP A 1 422 ? -17.343 13.324 9.811 1.00 98.00 422 TRP A CA 1
ATOM 3320 C C . TRP A 1 422 ? -16.805 13.933 11.111 1.00 98.00 422 TRP A C 1
ATOM 3322 O O . TRP A 1 422 ? -17.556 14.138 12.062 1.00 98.00 422 TRP A O 1
ATOM 3332 N N . TYR A 1 423 ? -15.516 14.280 11.140 1.00 97.62 423 TYR A N 1
ATOM 3333 C CA . TYR A 1 423 ? -14.933 15.023 12.253 1.00 97.62 423 TYR A CA 1
ATOM 3334 C C . TYR A 1 423 ? -15.438 16.469 12.325 1.00 97.62 423 TYR A C 1
ATOM 3336 O O . TYR A 1 423 ? -15.467 17.020 13.415 1.00 97.62 423 TYR A O 1
ATOM 3344 N N . GLY A 1 424 ? -15.844 17.086 11.213 1.00 97.12 424 GLY A N 1
ATOM 3345 C CA . GLY A 1 424 ? -16.246 18.494 11.156 1.00 97.12 424 GLY A CA 1
ATOM 3346 C C . GLY A 1 424 ? -15.069 19.474 11.096 1.00 97.12 424 GLY A C 1
ATOM 3347 O O . GLY A 1 424 ? -15.220 20.644 11.447 1.00 97.12 424 GLY A O 1
ATOM 3348 N N . PHE A 1 425 ? -13.888 19.021 10.663 1.00 97.31 425 PHE A N 1
ATOM 3349 C CA . PHE A 1 425 ? -12.706 19.881 10.568 1.00 97.31 425 PHE A CA 1
ATOM 3350 C C . PHE A 1 425 ? -12.882 20.980 9.516 1.00 97.31 425 PHE A C 1
ATOM 3352 O O . PHE A 1 425 ? -13.400 20.734 8.424 1.00 97.31 425 PHE A O 1
ATOM 3359 N N . ASP A 1 426 ? -12.396 22.181 9.825 1.00 96.19 426 ASP A N 1
ATOM 3360 C CA . ASP A 1 426 ? -12.366 23.310 8.895 1.00 96.19 426 ASP A CA 1
ATOM 3361 C C . ASP A 1 426 ? -11.169 23.238 7.923 1.00 96.19 426 ASP A C 1
ATOM 3363 O O . ASP A 1 426 ? -10.317 22.350 8.002 1.00 96.19 426 ASP A O 1
ATOM 3367 N N . GLU A 1 427 ? -11.109 24.159 6.960 1.00 95.38 427 GLU A N 1
ATOM 3368 C CA . GLU A 1 427 ? -10.059 24.188 5.935 1.00 95.38 427 GLU A CA 1
ATOM 3369 C C . GLU A 1 427 ? -8.630 24.344 6.510 1.00 95.38 427 GLU A C 1
ATOM 3371 O O . GLU A 1 427 ? -7.746 23.577 6.098 1.00 95.38 427 GLU A O 1
ATOM 3376 N N . PRO A 1 428 ? -8.358 25.245 7.480 1.00 94.88 428 PRO A N 1
ATOM 3377 C CA . PRO A 1 428 ? -7.061 25.298 8.157 1.00 94.88 428 PRO A CA 1
ATOM 3378 C C . PRO A 1 428 ? -6.658 23.974 8.816 1.00 94.88 428 PRO A C 1
ATOM 3380 O O . PRO A 1 428 ? -5.512 23.533 8.671 1.00 94.88 428 PRO A O 1
ATOM 3383 N N . MET A 1 429 ? -7.591 23.315 9.510 1.00 94.19 429 MET A N 1
ATOM 3384 C CA . MET A 1 429 ? -7.347 22.027 10.159 1.00 94.19 429 MET A CA 1
ATOM 3385 C C . MET A 1 429 ? -7.068 20.930 9.129 1.00 94.19 429 MET A C 1
ATOM 3387 O O . MET A 1 429 ? -6.074 20.211 9.252 1.00 94.19 429 MET A O 1
ATOM 3391 N N . ARG A 1 430 ? -7.880 20.841 8.070 1.00 94.50 430 ARG A N 1
ATOM 3392 C CA . ARG A 1 430 ? -7.688 19.894 6.956 1.00 94.50 430 ARG A CA 1
ATOM 3393 C C . ARG A 1 430 ? -6.339 20.070 6.282 1.00 94.50 430 ARG A C 1
ATOM 3395 O O . ARG A 1 430 ? -5.645 19.088 6.028 1.00 94.50 430 ARG A O 1
ATOM 3402 N N . THR A 1 431 ? -5.940 21.315 6.039 1.00 91.62 431 THR A N 1
ATOM 3403 C CA . THR A 1 431 ? -4.642 21.636 5.443 1.00 91.62 431 THR A CA 1
ATOM 3404 C C . THR A 1 431 ? -3.500 21.140 6.326 1.00 91.62 431 THR A C 1
ATOM 3406 O O . THR A 1 431 ? -2.574 20.498 5.832 1.00 91.62 431 THR A O 1
ATOM 3409 N N . ALA A 1 432 ? -3.572 21.380 7.638 1.00 88.25 432 ALA A N 1
ATOM 3410 C CA . ALA A 1 432 ? -2.560 20.905 8.578 1.00 88.25 432 ALA A CA 1
ATOM 3411 C C . ALA A 1 432 ? -2.515 19.367 8.680 1.00 88.25 432 ALA A C 1
ATOM 3413 O O . ALA A 1 432 ? -1.425 18.798 8.727 1.00 88.25 432 ALA A O 1
ATOM 3414 N N . ILE A 1 433 ? -3.671 18.694 8.658 1.00 89.69 433 ILE A N 1
ATOM 3415 C CA . ILE A 1 433 ? -3.766 17.224 8.657 1.00 89.69 433 ILE A CA 1
ATOM 3416 C C . ILE A 1 433 ? -3.159 16.643 7.376 1.00 89.69 433 ILE A C 1
ATOM 3418 O O . ILE A 1 433 ? -2.340 15.729 7.451 1.00 89.69 433 ILE A O 1
ATOM 3422 N N . SER A 1 434 ? -3.508 17.202 6.214 1.00 87.62 434 SER A N 1
ATOM 3423 C CA . SER A 1 434 ? -3.004 16.761 4.907 1.00 87.62 434 SER A CA 1
ATOM 3424 C C . SER A 1 434 ? -1.492 16.954 4.768 1.00 87.62 434 SER A C 1
ATOM 3426 O O . SER A 1 434 ? -0.796 16.069 4.272 1.00 87.62 434 SER A O 1
ATOM 3428 N N . GLN A 1 435 ? -0.961 18.075 5.273 1.00 82.44 435 GLN A N 1
ATOM 3429 C CA . GLN A 1 435 ? 0.484 18.313 5.339 1.00 82.44 435 GLN A CA 1
ATOM 3430 C C . GLN A 1 435 ? 1.193 17.333 6.283 1.00 82.44 435 GLN A C 1
ATOM 3432 O O . GLN A 1 435 ? 2.376 17.048 6.095 1.00 82.44 435 GLN A O 1
ATOM 3437 N N . GLY A 1 436 ? 0.500 16.822 7.300 1.00 77.75 436 GLY A N 1
ATOM 3438 C CA . GLY A 1 436 ? 1.081 15.953 8.311 1.00 77.75 436 GLY A CA 1
ATOM 3439 C C . GLY A 1 436 ? 2.002 16.689 9.289 1.00 77.75 436 GLY A C 1
ATOM 3440 O O . GLY A 1 436 ? 2.349 17.863 9.137 1.00 77.75 436 GLY A O 1
ATOM 3441 N N . LEU A 1 437 ? 2.409 15.979 10.341 1.00 74.38 437 LEU A N 1
ATOM 3442 C CA . LEU A 1 437 ? 3.302 16.514 11.369 1.00 74.38 437 LEU A CA 1
ATOM 3443 C C . LEU A 1 437 ? 4.765 16.478 10.885 1.00 74.38 437 LEU A C 1
ATOM 3445 O O . LEU A 1 437 ? 5.156 15.507 10.238 1.00 74.38 437 LEU A O 1
ATOM 3449 N N . PRO A 1 438 ? 5.623 17.456 11.238 1.00 63.59 438 PRO A N 1
ATOM 3450 C CA . PRO A 1 438 ? 6.994 17.534 10.716 1.00 63.59 438 PRO A CA 1
ATOM 3451 C C . PRO A 1 438 ? 7.856 16.283 10.952 1.00 63.59 438 PRO A C 1
ATOM 3453 O O . PRO A 1 438 ? 8.685 15.935 10.122 1.00 63.59 438 PRO A O 1
ATOM 3456 N N . TRP A 1 439 ? 7.662 15.569 12.067 1.00 62.53 439 TRP A N 1
ATOM 3457 C CA . TRP A 1 439 ? 8.381 14.312 12.342 1.00 62.53 439 TRP A CA 1
ATOM 3458 C C . TRP A 1 439 ? 7.776 13.086 11.650 1.00 62.53 439 TRP A C 1
ATOM 3460 O O . TRP A 1 439 ? 8.424 12.040 11.591 1.00 62.53 439 TRP A O 1
ATOM 3470 N N . ALA A 1 440 ? 6.542 13.201 11.161 1.00 59.62 440 ALA A N 1
ATOM 3471 C CA . ALA A 1 440 ? 5.889 12.188 10.347 1.00 59.62 440 ALA A CA 1
ATOM 3472 C C . ALA A 1 440 ? 6.240 12.358 8.856 1.00 59.62 440 ALA A C 1
ATOM 3474 O O . ALA A 1 440 ? 6.217 11.380 8.118 1.00 59.62 440 ALA A O 1
ATOM 3475 N N . GLN A 1 441 ? 6.663 13.549 8.415 1.00 56.91 441 GLN A N 1
ATOM 3476 C CA . GLN A 1 441 ? 7.113 13.787 7.041 1.00 56.91 441 GLN A CA 1
ATOM 3477 C C . GLN A 1 441 ? 8.449 13.080 6.741 1.00 56.91 441 GLN A C 1
ATOM 3479 O O . GLN A 1 441 ? 9.407 13.123 7.518 1.00 56.91 441 GLN A O 1
ATOM 3484 N N . ARG A 1 442 ? 8.541 12.417 5.582 1.00 51.78 442 ARG A N 1
ATOM 3485 C CA . ARG A 1 442 ? 9.794 11.812 5.105 1.00 51.78 442 ARG A CA 1
ATOM 3486 C C . ARG A 1 442 ? 10.646 12.884 4.428 1.00 51.78 442 ARG A C 1
ATOM 3488 O O . ARG A 1 442 ? 10.168 13.591 3.545 1.00 51.78 442 ARG A O 1
ATOM 3495 N N . ARG A 1 443 ? 11.923 12.979 4.816 1.00 51.56 443 ARG A N 1
ATOM 3496 C CA . ARG A 1 443 ? 12.894 13.853 4.139 1.00 51.56 443 ARG A CA 1
ATOM 3497 C C . ARG A 1 443 ? 12.936 13.490 2.655 1.00 51.56 443 ARG A C 1
ATOM 3499 O O . ARG A 1 443 ? 13.230 12.340 2.326 1.00 51.56 443 ARG A O 1
ATOM 3506 N N . ARG A 1 444 ? 12.644 14.458 1.786 1.00 45.47 444 ARG A N 1
ATOM 3507 C CA . ARG A 1 444 ? 12.979 14.367 0.362 1.00 45.47 444 ARG A CA 1
ATOM 3508 C C . ARG A 1 444 ? 14.505 14.458 0.290 1.00 45.47 444 ARG A C 1
ATOM 3510 O O . ARG A 1 444 ? 15.050 15.496 0.657 1.00 45.47 444 ARG A O 1
ATOM 3517 N N . VAL A 1 445 ? 15.169 13.345 -0.021 1.00 38.66 445 VAL A N 1
ATOM 3518 C CA . VAL A 1 445 ? 16.614 13.323 -0.308 1.00 38.66 445 VAL A CA 1
ATOM 3519 C C . VAL A 1 445 ? 16.805 13.644 -1.776 1.00 38.66 445 VAL A C 1
ATOM 3521 O O . VAL A 1 445 ? 16.039 13.064 -2.578 1.00 38.66 445 VAL A O 1
#

Nearest PDB structures (foldseek):
  8c45-assembly1_A  TM=4.620E-01  e=6.797E-03  Salmonella enterica subsp. enterica serovar Typhimurium str. D23580
  8c45-assembly2_B  TM=4.729E-01  e=8.836E-03  Salmonella enterica subsp. enterica serovar Typhimurium str. D23580
  8q56-assembly1_A-2  TM=4.195E-01  e=1.276E-02  Salmonella enterica subsp. enterica serovar Typhimurium str. D23580
  2y7h-assembly1_A  TM=2.897E-01  e=4.046E-02  Escherichia coli

Secondary structure (DSSP, 8-state):
----B---TTS--SEEEEE--SSHHHHHHSEEEEEHHHHHTTS-TTS---S-B---SSHHHHHHHHHHHHHTTTTTSBHHHHHHHHEEEEE-SB-HHHHGGGB--TTS--GGGTPEEEE-GGG--TTPPPPSS-SEEE---S--S-HHHHHHHHHHHHHHT--SEEEEEEEE--BTTS-SSS--EEEEEEETTS-EEEBTTEEEEEEPTTS-HHHHHHHHHHHTSHHHHHHHHTT--SSB--HHHHHT-B-S-GGG--HHHHHHHHHHHHHHHHHHIIIIIIHH--B--SSTT---B--HHHHHHH--S-EEEHHHHHHTTSEEE-S-TT-BHHHHHHTT-EEEPPTTSTTHHHHHHHHHHHHT-GGGTTSBHHHHTT-EEE-GGGHHHHHHHHHHHHHHHHHHHHHHHHHHHHHHHHHHHHHT--HHHHHHHHH--TTTSPP--

Foldseek 3Di:
DFWKDDDDPPDPDQKDKTFTDPDPVRRVVQIDIDGVCLVPVLDDPPDDPDDIFRAFSDPLLSVLSVLLCVLLVNLPAWQLVLQVVWWDKDQWLAAPVLQVVFWQFWPRDDLVLLKAAEAELVQFAALEARDPGHRTIGDLPVADPDPSNRSVSVSSVVLLVDDDKKKAKKWFWFFQPQLLQFTRMYIDIGDNSHRYIYHSRIMTTITDPPDDVLSRQLSSLVRGALSLSQQLVRGPPGRGDDPVSSRSRRFHDPVLRPSNLSSVLSVVLSVLNHCLCVVACVQQVWDDDPDLPDAIDGQLQSLVVPDPFDKDFLLVCVVVQQKDAPDDQFDFLLVSVVVVRIAGDDDPDPLNVLQRVQVVSNSPRPVRRRPGNPVSSRRMTGDSVCSVVSSVVVVVVRVVSRVSSNVSSVSSVVSNVSRCVSSPDDPSSSVDSNVGRPSSDDDPD

pLDDT: mean 84.06, std 15.78, range [38.66, 98.56]

Solvent-accessible surface area (backbone atoms only — not comparable to full-atom values): 24174 Å² total; per-residue (Å²): 78,73,21,68,53,78,86,71,96,83,65,97,62,68,62,42,78,47,37,17,28,73,42,77,65,39,24,71,74,29,64,49,77,44,50,34,59,79,68,65,64,75,55,72,95,81,73,78,92,78,78,61,41,34,54,61,63,44,70,64,58,56,50,49,48,54,48,40,34,57,56,6,63,71,58,77,28,31,42,32,61,61,46,62,74,40,27,56,76,38,66,22,73,36,53,65,80,64,39,54,91,38,50,60,38,59,93,64,53,47,49,91,82,61,22,32,38,29,41,48,47,86,59,59,44,64,34,28,56,75,56,95,73,43,74,24,16,31,55,46,69,83,67,63,90,50,76,85,38,35,65,49,38,49,51,50,41,50,38,51,66,41,84,62,76,47,43,31,41,40,30,45,56,35,52,67,83,56,51,40,60,30,44,41,32,24,64,48,77,39,28,38,78,54,21,62,43,36,21,53,43,24,35,33,29,36,50,38,94,90,50,60,68,50,56,56,32,16,48,51,38,52,54,44,15,35,62,52,31,41,63,48,58,45,50,54,78,54,61,51,66,48,70,71,58,57,32,61,37,56,29,44,62,75,89,70,57,64,41,71,62,32,18,52,50,32,51,52,40,33,52,47,36,36,46,48,40,55,71,33,28,72,66,29,60,34,45,72,50,94,46,93,92,52,68,58,42,63,48,60,66,42,50,52,68,77,44,88,68,61,69,37,34,42,47,57,33,38,74,72,52,50,38,47,69,83,63,60,58,78,38,32,36,47,62,38,54,76,66,64,36,56,46,56,52,70,78,88,44,98,38,32,65,44,34,44,52,51,52,47,53,58,60,66,34,77,95,52,28,81,40,28,43,65,60,49,31,71,39,71,42,64,30,55,92,45,17,56,63,52,52,52,52,51,50,52,51,49,50,52,54,36,51,49,50,52,50,42,52,55,47,52,50,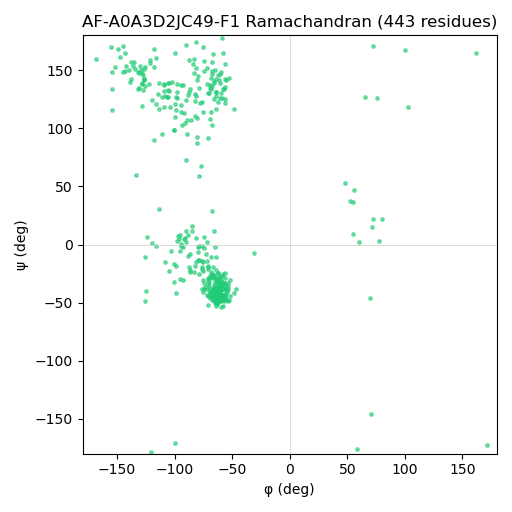52,49,36,49,55,50,38,56,64,66,63,59,50,70,72,50,48,52,50,39,75,68,41,52,81,89,38,51,77,82,86,127

Radius of gyration: 26.74 Å; Cα contacts (8 Å, |Δi|>4): 780; chains: 1; bounding box: 60×64×82 Å

Mean predicted aligned error: 8.78 Å

Sequence (445 aa):
AVGIVRVRHSQPVTTVSISGGETVQDARNVQFQTNISSVTGAVPQSGSWQGNWLIAQKQISLDIWSYAKKISDNFSFYLGMLLDNCFDIKQGDVNATLLNPLRLGPERGNFYAGDVAIYKGEDMKLYAPLPPSPSDWAKSPGSTSNREVAGIARVLENLKHIDGKQYGIVLRQVARLNTRERLIASWFERESKSPLAFTNELWRMMLKPDIAVENGKALLALLSSKTIVYLINLFSTNNHVSKDELVRVPIPDPQTLPIAQLSDLANRLLAVRGSLERDFVERYHAVLPEFEAGTVYIPPSTVLAASRVPKLTIQALVGRGEVRNTGQTNGRIRTLRTRNIVSTIGPSRAYATSFSEILNLFLYEPGREEETWSQAQNWTLPDPVASAQWLSSYRQLMQQAQQQWETFLALQQQVDEAIADWYGFDEPMRTAISQGLPWAQRRRV